Protein AF-0000000085113950 (afdb_homodimer)

Sequence (580 aa):
MIDANTVLLGLLASPCRHSISPAMHNAAFDKLGINYAYLSFDVDTDTIKGAVDAIRVLKMRGANVSMPNKRAVVQYMDKLSPAAEIIQAVNTIVNDDGILTGHNTDGIGFVQSLIDEGIEVKGKKLVLAGAGGAGTAIATQAALDGFYEIAFFNRKNARFENAEKLAEKINQETDCKVTMHDLNDKEDFRKSLETADVYCDATSVGMVPLEEMSLIEDPAWFHEDMAVCDIVYAPRTTKLMKVAKKANVRHVINGLGMVLNQGAAAFELWCNQKMPIEYVKKQVFDEVKMMIDANTVLLGLLASPCRHSISPAMHNAAFDKLGINYAYLSFDVDTDTIKGAVDAIRVLKMRGANVSMPNKRAVVQYMDKLSPAAEIIQAVNTIVNDDGILTGHNTDGIGFVQSLIDEGIEVKGKKLVLAGAGGAGTAIATQAALDGFYEIAFFNRKNARFENAEKLAEKINQETDCKVTMHDLNDKEDFRKSLETADVYCDATSVGMVPLEEMSLIEDPAWFHEDMAVCDIVYAPRTTKLMKVAKKANVRHVINGLGMVLNQGAAAFELWCNQKMPIEYVKKQVFDEVKM

Solvent-accessible surface area (backbone atoms only — not comparable to full-atom values): 28622 Å² total; per-residue (Å²): 132,64,32,24,73,33,40,43,33,33,35,38,11,46,83,31,63,81,47,61,59,18,46,43,51,39,50,36,23,62,75,71,70,45,60,54,44,37,36,36,25,68,28,41,71,88,42,41,66,54,48,54,51,26,37,48,50,54,59,23,48,31,30,38,33,34,58,70,26,22,49,67,50,48,83,75,40,75,42,61,39,72,56,13,58,71,65,51,30,25,35,29,39,38,40,60,92,67,47,33,35,25,28,44,34,60,12,52,2,43,56,48,37,38,44,76,72,71,44,81,50,63,71,28,31,37,35,36,34,26,54,46,72,64,23,47,33,36,55,48,35,41,30,74,61,34,19,41,31,34,48,35,25,29,57,94,48,80,49,35,59,56,42,45,52,42,31,51,49,46,41,73,74,38,85,18,46,48,47,78,43,54,53,80,41,54,67,62,52,43,58,53,40,69,73,29,44,31,38,35,42,38,46,70,67,18,19,84,92,35,38,89,34,48,98,55,75,58,35,82,51,51,53,40,87,22,33,43,35,32,58,47,41,60,49,71,72,32,41,42,52,52,28,40,50,75,35,52,30,71,40,71,42,47,14,54,46,23,58,52,35,16,50,32,48,48,42,24,72,70,65,75,46,82,54,57,56,71,61,33,45,48,67,61,65,58,52,69,74,114,131,64,32,24,74,34,39,43,33,32,35,38,11,47,83,32,63,80,47,61,59,19,46,43,51,37,49,37,24,62,74,70,70,45,61,53,44,37,36,37,25,68,28,39,70,89,41,40,66,54,48,55,50,28,37,48,51,55,59,23,47,32,29,38,34,34,56,69,25,22,50,68,52,47,83,75,40,74,41,60,38,74,56,13,59,70,66,50,32,26,34,30,38,39,39,61,90,69,48,32,35,25,27,44,34,59,12,52,1,43,54,48,38,39,45,75,72,70,44,83,51,63,70,28,32,37,34,36,35,28,54,47,73,64,22,48,33,34,55,47,34,40,32,74,62,33,19,40,32,34,46,34,24,28,56,92,48,81,50,35,59,55,43,45,54,44,30,51,48,45,41,73,74,37,88,18,47,47,46,79,43,55,53,79,41,54,65,63,51,44,58,54,39,69,70,28,44,30,39,36,42,38,46,68,67,17,20,82,92,35,37,89,34,47,98,56,78,58,32,81,52,53,54,40,85,21,34,45,35,32,57,46,40,60,51,71,72,32,40,44,52,53,27,40,50,74,34,52,30,71,40,70,42,49,15,54,47,24,58,52,35,18,51,32,49,48,43,24,72,70,65,76,46,81,52,57,56,71,60,34,44,49,66,61,64,59,52,68,74,111

Radius of gyration: 31.38 Å; Cα contacts (8 Å, |Δi|>4): 1309; chains: 2; bounding box: 43×92×68 Å

Structure (mmCIF, N/CA/C/O backbone):
data_AF-0000000085113950-model_v1
#
loop_
_entity.id
_entity.type
_entity.pdbx_description
1 polymer 'Shikimate dehydrogenase (NADP(+))'
#
loop_
_atom_site.group_PDB
_atom_site.id
_atom_site.type_symbol
_atom_site.label_atom_id
_atom_site.label_alt_id
_atom_site.label_comp_id
_atom_site.label_asym_id
_atom_site.label_entity_id
_atom_site.label_seq_id
_atom_site.pdbx_PDB_ins_code
_atom_site.Cartn_x
_atom_site.Cartn_y
_atom_site.Cartn_z
_atom_site.occupancy
_atom_site.B_iso_or_equiv
_atom_site.auth_seq_id
_atom_site.auth_comp_id
_atom_site.auth_asym_id
_atom_site.auth_atom_id
_atom_site.pdbx_PDB_model_num
ATOM 1 N N . MET A 1 1 ? -0.995 5.223 -13.734 1 79.12 1 MET A N 1
ATOM 2 C CA . MET A 1 1 ? -1.06 3.771 -13.875 1 79.12 1 MET A CA 1
ATOM 3 C C . MET A 1 1 ? -0.116 3.088 -12.891 1 79.12 1 MET A C 1
ATOM 5 O O . MET A 1 1 ? 0.977 3.588 -12.617 1 79.12 1 MET A O 1
ATOM 9 N N . ILE A 1 2 ? -0.53 2.096 -12.148 1 92.31 2 ILE A N 1
ATOM 10 C CA . ILE A 1 2 ? 0.239 1.34 -11.164 1 92.31 2 ILE A CA 1
ATOM 11 C C . ILE A 1 2 ? 0.979 0.197 -11.852 1 92.31 2 ILE A C 1
ATOM 13 O O . ILE A 1 2 ? 0.399 -0.522 -12.672 1 92.31 2 ILE A O 1
ATOM 17 N N . ASP A 1 3 ? 2.293 0.117 -11.68 1 93.56 3 ASP A N 1
ATOM 18 C CA . ASP A 1 3 ? 3.109 -0.985 -12.18 1 93.56 3 ASP A CA 1
ATOM 19 C C . ASP A 1 3 ? 4.051 -1.505 -11.094 1 93.56 3 ASP A C 1
ATOM 21 O O . ASP A 1 3 ? 3.877 -1.192 -9.914 1 93.56 3 ASP A O 1
ATOM 25 N N . ALA A 1 4 ? 5.016 -2.291 -11.461 1 94.75 4 ALA A N 1
ATOM 26 C CA . ALA A 1 4 ? 5.863 -2.992 -10.5 1 94.75 4 ALA A CA 1
ATOM 27 C C . ALA A 1 4 ? 6.82 -2.027 -9.812 1 94.75 4 ALA A C 1
ATOM 29 O O . ALA A 1 4 ? 7.438 -2.375 -8.797 1 94.75 4 ALA A O 1
ATOM 30 N N . ASN A 1 5 ? 6.918 -0.811 -10.352 1 96.75 5 ASN A N 1
ATOM 31 C CA . ASN A 1 5 ? 7.867 0.155 -9.812 1 96.75 5 ASN A CA 1
ATOM 32 C C . ASN A 1 5 ? 7.168 1.218 -8.969 1 96.75 5 ASN A C 1
ATOM 34 O O . ASN A 1 5 ? 7.82 2.107 -8.414 1 96.75 5 ASN A O 1
ATOM 38 N N . THR A 1 6 ? 5.859 1.141 -8.898 1 97.81 6 THR A N 1
ATOM 39 C CA . THR A 1 6 ? 5.094 2.135 -8.156 1 97.81 6 THR A CA 1
ATOM 40 C C . THR A 1 6 ? 5.457 2.104 -6.672 1 97.81 6 THR A C 1
ATOM 42 O O . THR A 1 6 ? 5.551 1.029 -6.07 1 97.81 6 THR A O 1
ATOM 45 N N . VAL A 1 7 ? 5.668 3.262 -6.086 1 98.25 7 VAL A N 1
ATOM 46 C CA . VAL A 1 7 ? 6.07 3.395 -4.691 1 98.25 7 VAL A CA 1
ATOM 47 C C . VAL A 1 7 ? 4.863 3.799 -3.844 1 98.25 7 VAL A C 1
ATOM 49 O O . VAL A 1 7 ? 4.066 4.645 -4.25 1 98.25 7 VAL A O 1
ATOM 52 N N . LEU A 1 8 ? 4.723 3.219 -2.637 1 98.75 8 LEU A N 1
ATOM 53 C CA . LEU A 1 8 ? 3.545 3.412 -1.797 1 98.75 8 LEU A CA 1
ATOM 54 C C . LEU A 1 8 ? 3.785 4.516 -0.773 1 98.75 8 LEU A C 1
ATOM 56 O O . LEU A 1 8 ? 4.855 4.582 -0.162 1 98.75 8 LEU A O 1
ATOM 60 N N . LEU A 1 9 ? 2.832 5.387 -0.636 1 98.81 9 LEU A N 1
ATOM 61 C CA . LEU A 1 9 ? 2.639 6.285 0.497 1 98.81 9 LEU A CA 1
ATOM 62 C C . LEU A 1 9 ? 1.305 6.016 1.185 1 98.81 9 LEU A C 1
ATOM 64 O O . LEU A 1 9 ? 0.438 5.344 0.623 1 98.81 9 LEU A O 1
ATOM 68 N N . GLY A 1 10 ? 1.195 6.527 2.404 1 98.44 10 GLY A N 1
ATOM 69 C CA . GLY A 1 10 ? -0.087 6.254 3.035 1 98.44 10 GLY A CA 1
ATOM 70 C C . GLY A 1 10 ? -0.447 7.258 4.113 1 98.44 10 GLY A C 1
ATOM 71 O O . GLY A 1 10 ? 0.35 8.141 4.441 1 98.44 10 GLY A O 1
ATOM 72 N N . LEU A 1 11 ? -1.653 7.23 4.543 1 98.81 11 LEU A N 1
ATOM 73 C CA . LEU A 1 11 ? -2.182 7.871 5.738 1 98.81 11 LEU A CA 1
ATOM 74 C C . LEU A 1 11 ? -2.424 6.852 6.844 1 98.81 11 LEU A C 1
ATOM 76 O O . LEU A 1 11 ? -3.045 5.812 6.609 1 98.81 11 LEU A O 1
ATOM 80 N N . LEU A 1 12 ? -1.883 7.066 7.984 1 98.81 12 LEU A N 1
ATOM 81 C CA . LEU A 1 12 ? -2.129 6.262 9.18 1 98.81 12 LEU A CA 1
ATOM 82 C C . LEU A 1 12 ? -3.039 7.004 10.156 1 98.81 12 LEU A C 1
ATOM 84 O O . LEU A 1 12 ? -2.615 7.969 10.789 1 98.81 12 LEU A O 1
ATOM 88 N N . ALA A 1 13 ? -4.281 6.59 10.219 1 98.56 13 ALA A N 1
ATOM 89 C CA . ALA A 1 13 ? -5.277 7.273 11.039 1 98.56 13 ALA A CA 1
ATOM 90 C C . ALA A 1 13 ? -6.453 6.355 11.359 1 98.56 13 ALA A C 1
ATOM 92 O O . ALA A 1 13 ? -6.602 5.293 10.75 1 98.56 13 ALA A O 1
ATOM 93 N N . SER A 1 14 ? -7.242 6.691 12.312 1 97.81 14 SER A N 1
ATOM 94 C CA . SER A 1 14 ? -8.484 5.988 12.633 1 97.81 14 SER A CA 1
ATOM 95 C C . SER A 1 14 ? -9.531 6.945 13.188 1 97.81 14 SER A C 1
ATOM 97 O O . SER A 1 14 ? -9.328 7.574 14.227 1 97.81 14 SER A O 1
ATOM 99 N N . PRO A 1 15 ? -10.688 7.141 12.547 1 95.88 15 PRO A N 1
ATOM 100 C CA . PRO A 1 15 ? -11.039 6.602 11.227 1 95.88 15 PRO A CA 1
ATOM 101 C C . PRO A 1 15 ? -10.312 7.316 10.094 1 95.88 15 PRO A C 1
ATOM 103 O O . PRO A 1 15 ? -9.727 8.383 10.305 1 95.88 15 PRO A O 1
ATOM 106 N N . CYS A 1 16 ? -10.258 6.672 8.93 1 94.81 16 CYS A N 1
ATOM 107 C CA . CYS A 1 16 ? -9.453 7.277 7.871 1 94.81 16 CYS A CA 1
ATOM 108 C C . CYS A 1 16 ? -10.234 7.34 6.562 1 94.81 16 CYS A C 1
ATOM 110 O O . CYS A 1 16 ? -9.734 7.871 5.566 1 94.81 16 CYS A O 1
ATOM 112 N N . ARG A 1 17 ? -11.422 6.879 6.488 1 89.94 17 ARG A N 1
ATOM 113 C CA . ARG A 1 17 ? -12.133 6.664 5.234 1 89.94 17 ARG A CA 1
ATOM 114 C C . ARG A 1 17 ? -12.711 7.969 4.699 1 89.94 17 ARG A C 1
ATOM 116 O O . ARG A 1 17 ? -13.18 8.031 3.561 1 89.94 17 ARG A O 1
ATOM 123 N N . HIS A 1 18 ? -12.641 9.008 5.375 1 89.75 18 HIS A N 1
ATOM 124 C CA . HIS A 1 18 ? -13.188 10.289 4.949 1 89.75 18 HIS A CA 1
ATOM 125 C C . HIS A 1 18 ? -12.078 11.266 4.57 1 89.75 18 HIS A C 1
ATOM 127 O O . HIS A 1 18 ? -12.344 12.43 4.246 1 89.75 18 HIS A O 1
ATOM 133 N N . SER A 1 19 ? -10.93 10.758 4.594 1 92.88 19 SER A N 1
ATOM 134 C CA . SER A 1 19 ? -9.797 11.648 4.352 1 92.88 19 SER A CA 1
ATOM 135 C C . SER A 1 19 ? -9.75 12.102 2.896 1 92.88 19 SER A C 1
ATOM 137 O O . SER A 1 19 ? -10 11.305 1.987 1 92.88 19 SER A O 1
ATOM 139 N N . ILE A 1 20 ? -9.32 13.289 2.654 1 92.38 20 ILE A N 1
ATOM 140 C CA . ILE A 1 20 ? -9.172 13.852 1.315 1 92.38 20 ILE A CA 1
ATOM 141 C C . ILE A 1 20 ? -7.746 13.641 0.817 1 92.38 20 ILE A C 1
ATOM 143 O O . ILE A 1 20 ? -7.465 13.805 -0.372 1 92.38 20 ILE A O 1
ATOM 147 N N . SER A 1 21 ? -6.863 13.172 1.671 1 95.88 21 SER A N 1
ATOM 148 C CA . SER A 1 21 ? -5.438 13.094 1.382 1 95.88 21 SER A CA 1
ATOM 149 C C . SER A 1 21 ? -5.164 12.188 0.184 1 95.88 21 SER A C 1
ATOM 151 O O . SER A 1 21 ? -4.391 12.547 -0.708 1 95.88 21 SER A O 1
ATOM 153 N N . PRO A 1 22 ? -5.828 11.008 0.14 1 96.81 22 PRO A N 1
ATOM 154 C CA . PRO A 1 22 ? -5.555 10.156 -1.018 1 96.81 22 PRO A CA 1
ATOM 155 C C . PRO A 1 22 ? -5.895 10.828 -2.344 1 96.81 22 PRO A C 1
ATOM 157 O O . PRO A 1 22 ? -5.109 10.773 -3.291 1 96.81 22 PRO A O 1
ATOM 160 N N . ALA A 1 23 ? -7.02 11.5 -2.381 1 94 23 ALA A N 1
ATOM 161 C CA . ALA A 1 23 ? -7.406 12.195 -3.604 1 94 23 ALA A CA 1
ATOM 162 C C . ALA A 1 23 ? -6.41 13.305 -3.939 1 94 23 ALA A C 1
ATOM 164 O O . ALA A 1 23 ? -6.016 13.461 -5.098 1 94 23 ALA A O 1
ATOM 165 N N . MET A 1 24 ? -5.996 14.016 -2.977 1 95.44 24 MET A N 1
ATOM 166 C CA . MET A 1 24 ? -5.086 15.141 -3.156 1 95.44 24 MET A CA 1
ATOM 167 C C . MET A 1 24 ? -3.738 14.672 -3.693 1 95.44 24 MET A C 1
ATOM 169 O O . MET A 1 24 ? -3.27 15.164 -4.723 1 95.44 24 MET A O 1
ATOM 173 N N . HIS A 1 25 ? -3.1 13.734 -3.08 1 98 25 HIS A N 1
ATOM 174 C CA . HIS A 1 25 ? -1.751 13.312 -3.439 1 98 25 HIS A CA 1
ATOM 175 C C . HIS A 1 25 ? -1.748 12.539 -4.75 1 98 25 HIS A C 1
ATOM 177 O O . HIS A 1 25 ? -0.864 12.727 -5.59 1 98 25 HIS A O 1
ATOM 183 N N . ASN A 1 26 ? -2.713 11.672 -4.922 1 97.38 26 ASN A N 1
ATOM 184 C CA . ASN A 1 26 ? -2.748 10.906 -6.164 1 97.38 26 ASN A CA 1
ATOM 185 C C . ASN A 1 26 ? -3.027 11.805 -7.363 1 97.38 26 ASN A C 1
ATOM 187 O O . ASN A 1 26 ? -2.502 11.57 -8.453 1 97.38 26 ASN A O 1
ATOM 191 N N . ALA A 1 27 ? -3.914 12.859 -7.207 1 96 27 ALA A N 1
ATOM 192 C CA . ALA A 1 27 ? -4.105 13.836 -8.281 1 96 27 ALA A CA 1
ATOM 193 C C . ALA A 1 27 ? -2.791 14.523 -8.633 1 96 27 ALA A C 1
ATOM 195 O O . ALA A 1 27 ? -2.49 14.734 -9.812 1 96 27 ALA A O 1
ATOM 196 N N . ALA A 1 28 ? -2.053 14.867 -7.625 1 97.62 28 ALA A N 1
ATOM 197 C CA . ALA A 1 28 ? -0.768 15.531 -7.84 1 97.62 28 ALA A CA 1
ATOM 198 C C . ALA A 1 28 ? 0.215 14.602 -8.547 1 97.62 28 ALA A C 1
ATOM 200 O O . ALA A 1 28 ? 0.922 15.023 -9.469 1 97.62 28 ALA A O 1
ATOM 201 N N . PHE A 1 29 ? 0.304 13.305 -8.078 1 97.81 29 PHE A N 1
ATOM 202 C CA . PHE A 1 29 ? 1.175 12.328 -8.719 1 97.81 29 PHE A CA 1
ATOM 203 C C . PHE A 1 29 ? 0.843 12.195 -10.203 1 97.81 29 PHE A C 1
ATOM 205 O O . PHE A 1 29 ? 1.739 12.211 -11.047 1 97.81 29 PHE A O 1
ATOM 212 N N . ASP A 1 30 ? -0.433 12.078 -10.461 1 96.06 30 ASP A N 1
ATOM 213 C CA . ASP A 1 30 ? -0.891 11.922 -11.844 1 96.06 30 ASP A CA 1
ATOM 214 C C . ASP A 1 30 ? -0.489 13.117 -12.695 1 96.06 30 ASP A C 1
ATOM 216 O O . ASP A 1 30 ? 0.028 12.953 -13.805 1 96.06 30 ASP A O 1
ATOM 220 N N . LYS A 1 31 ? -0.753 14.281 -12.211 1 97.25 31 LYS A N 1
ATOM 221 C CA . LYS A 1 31 ? -0.468 15.516 -12.93 1 97.25 31 LYS A CA 1
ATOM 222 C C . LYS A 1 31 ? 1.02 15.633 -13.25 1 97.25 31 LYS A C 1
ATOM 224 O O . LYS A 1 31 ? 1.394 16.094 -14.328 1 97.25 31 LYS A O 1
ATOM 229 N N . LEU A 1 32 ? 1.847 15.219 -12.352 1 98.12 32 LEU A N 1
ATOM 230 C CA . LEU A 1 32 ? 3.281 15.445 -12.477 1 98.12 32 LEU A CA 1
ATOM 231 C C . LEU A 1 32 ? 3.98 14.227 -13.055 1 98.12 32 LEU A C 1
ATOM 233 O O . LEU A 1 32 ? 5.191 14.25 -13.297 1 98.12 32 LEU A O 1
ATOM 237 N N . GLY A 1 33 ? 3.279 13.086 -13.242 1 97.5 33 GLY A N 1
ATOM 238 C CA . GLY A 1 33 ? 3.859 11.867 -13.773 1 97.5 33 GLY A CA 1
ATOM 239 C C . GLY A 1 33 ? 4.738 11.133 -12.773 1 97.5 33 GLY A C 1
ATOM 240 O O . GLY A 1 33 ? 5.742 10.531 -13.148 1 97.5 33 GLY A O 1
ATOM 241 N N . ILE A 1 34 ? 4.461 11.297 -11.484 1 97.94 34 ILE A N 1
ATOM 242 C CA . ILE A 1 34 ? 5.203 10.609 -10.438 1 97.94 34 ILE A CA 1
ATOM 243 C C . ILE A 1 34 ? 4.59 9.234 -10.188 1 97.94 34 ILE A C 1
ATOM 245 O O . ILE A 1 34 ? 3.385 9.117 -9.961 1 97.94 34 ILE A O 1
ATOM 249 N N . ASN A 1 35 ? 5.395 8.148 -10.242 1 97.69 35 ASN A N 1
ATOM 250 C CA . ASN A 1 35 ? 4.898 6.785 -10.117 1 97.69 35 ASN A CA 1
ATOM 251 C C . ASN A 1 35 ? 4.762 6.375 -8.648 1 97.69 35 ASN A C 1
ATOM 253 O O . ASN A 1 35 ? 5.398 5.418 -8.211 1 97.69 35 ASN A O 1
ATOM 257 N N . TYR A 1 36 ? 3.943 7.121 -7.914 1 98.31 36 TYR A N 1
ATOM 258 C CA . TYR A 1 36 ? 3.592 6.852 -6.523 1 98.31 36 TYR A CA 1
ATOM 259 C C . TYR A 1 36 ? 2.098 6.59 -6.379 1 98.31 36 TYR A C 1
ATOM 261 O O . TYR A 1 36 ? 1.311 6.949 -7.258 1 98.31 36 TYR A O 1
ATOM 269 N N . ALA A 1 37 ? 1.732 5.887 -5.379 1 98.44 37 ALA A N 1
ATOM 270 C CA . ALA A 1 37 ? 0.344 5.703 -4.961 1 98.44 37 ALA A CA 1
ATOM 271 C C . ALA A 1 37 ? 0.168 6.031 -3.482 1 98.44 37 ALA A C 1
ATOM 273 O O . ALA A 1 37 ? 1.027 5.707 -2.66 1 98.44 37 ALA A O 1
ATOM 274 N N . TYR A 1 38 ? -0.905 6.719 -3.191 1 98.5 38 TYR A N 1
ATOM 275 C CA . TYR A 1 38 ? -1.23 7.117 -1.826 1 98.5 38 TYR A CA 1
ATOM 276 C C . TYR A 1 38 ? -2.539 6.484 -1.371 1 98.5 38 TYR A C 1
ATOM 278 O O . TYR A 1 38 ? -3.592 6.719 -1.971 1 98.5 38 TYR A O 1
ATOM 286 N N . LEU A 1 39 ? -2.457 5.695 -0.302 1 98.5 39 LEU A N 1
ATOM 287 C CA . LEU A 1 39 ? -3.639 5.027 0.234 1 98.5 39 LEU A CA 1
ATOM 288 C C . LEU A 1 39 ? -3.859 5.402 1.695 1 98.5 39 LEU A C 1
ATOM 290 O O . LEU A 1 39 ? -2.979 5.984 2.33 1 98.5 39 LEU A O 1
ATOM 294 N N . SER A 1 40 ? -5.055 5.078 2.225 1 98.38 40 SER A N 1
ATOM 295 C CA . SER A 1 40 ? -5.383 5.312 3.627 1 98.38 40 SER A C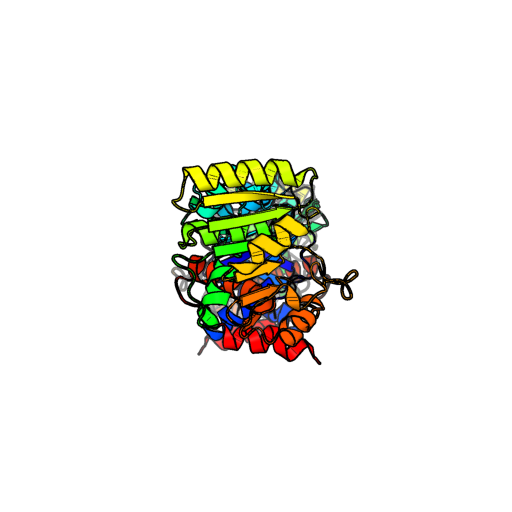A 1
ATOM 296 C C . SER A 1 40 ? -5.48 4.004 4.398 1 98.38 40 SER A C 1
ATOM 298 O O . SER A 1 40 ? -6.109 3.049 3.938 1 98.38 40 SER A O 1
ATOM 300 N N . PHE A 1 41 ? -4.867 3.959 5.559 1 98.62 41 PHE A N 1
ATOM 301 C CA . PHE A 1 41 ? -4.867 2.752 6.375 1 98.62 41 PHE A CA 1
ATOM 302 C C . PHE A 1 41 ? -5.441 3.035 7.758 1 98.62 41 PHE A C 1
ATOM 304 O O . PHE A 1 41 ? -4.973 3.932 8.461 1 98.62 41 PHE A O 1
ATOM 311 N N . ASP A 1 42 ? -6.453 2.309 8.18 1 98.31 42 ASP A N 1
ATOM 312 C CA . ASP A 1 42 ? -7.094 2.449 9.484 1 98.31 42 ASP A CA 1
ATOM 313 C C . ASP A 1 42 ? -6.219 1.858 10.586 1 98.31 42 ASP A C 1
ATOM 315 O O . ASP A 1 42 ? -6.262 0.653 10.844 1 98.31 42 ASP A O 1
ATOM 319 N N . VAL A 1 43 ? -5.445 2.693 11.195 1 98.06 43 VAL A N 1
ATOM 320 C CA . VAL A 1 43 ? -4.465 2.363 12.227 1 98.06 43 VAL A CA 1
ATOM 321 C C . VAL A 1 43 ? -4.699 3.234 13.461 1 98.06 43 VAL A C 1
ATOM 323 O O . VAL A 1 43 ? -4.879 4.449 13.344 1 98.06 43 VAL A O 1
ATOM 326 N N . ASP A 1 44 ? -4.738 2.65 14.609 1 98.25 44 ASP A N 1
ATOM 327 C CA . ASP A 1 44 ? -4.863 3.395 15.859 1 98.25 44 ASP A CA 1
ATOM 328 C C . ASP A 1 44 ? -3.588 3.291 16.688 1 98.25 44 ASP A C 1
ATOM 330 O O . ASP A 1 44 ? -2.553 2.844 16.188 1 98.25 44 ASP A O 1
ATOM 334 N N . THR A 1 45 ? -3.648 3.723 17.969 1 98.38 45 THR A N 1
ATOM 335 C CA . THR A 1 45 ? -2.445 3.811 18.781 1 98.38 45 THR A CA 1
ATOM 336 C C . THR A 1 45 ? -1.948 2.42 19.172 1 98.38 45 THR A C 1
ATOM 338 O O . THR A 1 45 ? -0.763 2.234 19.453 1 98.38 45 THR A O 1
ATOM 341 N N . ASP A 1 46 ? -2.832 1.43 19.094 1 98.12 46 ASP A N 1
ATOM 342 C CA . ASP A 1 46 ? -2.451 0.062 19.438 1 98.12 46 ASP A CA 1
ATOM 343 C C . ASP A 1 46 ? -1.687 -0.597 18.297 1 98.12 46 ASP A C 1
ATOM 345 O O . ASP A 1 46 ? -0.898 -1.518 18.516 1 98.12 46 ASP A O 1
ATOM 349 N N . THR A 1 47 ? -1.906 -0.114 17.094 1 97.94 47 THR A N 1
ATOM 350 C CA . THR A 1 47 ? -1.343 -0.798 15.93 1 97.94 47 THR A CA 1
ATOM 351 C C . THR A 1 47 ? -0.313 0.084 15.234 1 97.94 47 THR A C 1
ATOM 353 O O . THR A 1 47 ? 0.307 -0.335 14.25 1 97.94 47 THR A O 1
ATOM 356 N N . ILE A 1 48 ? -0.029 1.251 15.734 1 98.75 48 ILE A N 1
ATOM 357 C CA . ILE A 1 48 ? 0.804 2.242 15.062 1 98.75 48 ILE A CA 1
ATOM 358 C C . ILE A 1 48 ? 2.238 1.729 14.961 1 98.75 48 ILE A C 1
ATOM 360 O O . ILE A 1 48 ? 2.932 1.99 13.977 1 98.75 48 ILE A O 1
ATOM 364 N N . LYS A 1 49 ? 2.732 1.016 15.953 1 98.75 49 LYS A N 1
ATOM 365 C CA . LYS A 1 49 ? 4.082 0.463 15.875 1 98.75 49 LYS A CA 1
ATOM 366 C C . LYS A 1 49 ? 4.234 -0.447 14.656 1 98.75 49 LYS A C 1
ATOM 368 O O . LYS A 1 49 ? 5.215 -0.342 13.914 1 98.75 49 LYS A O 1
ATOM 373 N N . GLY A 1 50 ? 3.252 -1.378 14.508 1 98.69 50 GLY A N 1
ATOM 374 C CA . GLY A 1 50 ? 3.273 -2.271 13.359 1 98.69 50 GLY A CA 1
ATOM 375 C C . GLY A 1 50 ? 3.238 -1.539 12.031 1 98.69 50 GLY A C 1
ATOM 376 O O . GLY A 1 50 ? 3.91 -1.938 11.078 1 98.69 50 GLY A O 1
ATOM 377 N N . ALA A 1 51 ? 2.439 -0.465 11.969 1 98.88 51 ALA A N 1
ATOM 378 C CA . ALA A 1 51 ? 2.34 0.326 10.742 1 98.88 51 ALA A CA 1
ATOM 379 C C . ALA A 1 51 ? 3.666 1.011 10.422 1 98.88 51 ALA A C 1
ATOM 381 O O . ALA A 1 51 ? 4.055 1.113 9.258 1 98.88 51 ALA A O 1
ATOM 382 N N . VAL A 1 52 ? 4.352 1.478 11.461 1 98.88 52 VAL A N 1
ATOM 383 C CA . VAL A 1 52 ? 5.66 2.094 11.273 1 98.88 52 VAL A CA 1
ATOM 384 C C . VAL A 1 52 ? 6.656 1.053 10.766 1 98.88 52 VAL A C 1
ATOM 386 O O . VAL A 1 52 ? 7.438 1.326 9.852 1 98.88 52 VAL A O 1
ATOM 389 N N . ASP A 1 53 ? 6.621 -0.126 11.312 1 98.75 53 ASP A N 1
ATOM 390 C CA . ASP A 1 53 ? 7.469 -1.212 10.828 1 98.75 53 ASP A CA 1
ATOM 391 C C . ASP A 1 53 ? 7.176 -1.532 9.367 1 98.75 53 ASP A C 1
ATOM 393 O O . ASP A 1 53 ? 8.086 -1.85 8.602 1 98.75 53 ASP A O 1
ATOM 397 N N . ALA A 1 54 ? 5.918 -1.466 9 1 98.81 54 ALA A N 1
ATOM 398 C CA . ALA A 1 54 ? 5.508 -1.735 7.621 1 98.81 54 ALA A CA 1
ATOM 399 C C . ALA A 1 54 ? 6.133 -0.734 6.656 1 98.81 54 ALA A C 1
ATOM 401 O O . ALA A 1 54 ? 6.484 -1.086 5.527 1 98.81 54 ALA A O 1
ATOM 402 N N . ILE A 1 55 ? 6.254 0.553 7.07 1 98.94 55 ILE A N 1
ATOM 403 C CA . ILE A 1 55 ? 6.891 1.566 6.234 1 98.94 55 ILE A CA 1
ATOM 404 C C . ILE A 1 55 ? 8.297 1.115 5.859 1 98.94 55 ILE A C 1
ATOM 406 O O . ILE A 1 55 ? 8.695 1.215 4.695 1 98.94 55 ILE A O 1
ATOM 410 N N . ARG A 1 56 ? 9.016 0.569 6.824 1 98.62 56 ARG A N 1
ATOM 411 C CA . ARG A 1 56 ? 10.383 0.117 6.59 1 98.62 56 ARG A CA 1
ATOM 412 C C . ARG A 1 56 ? 10.398 -1.133 5.715 1 98.62 56 ARG A C 1
ATOM 414 O O . ARG A 1 56 ? 11.125 -1.187 4.719 1 98.62 56 ARG A O 1
ATOM 421 N N . VAL A 1 57 ? 9.625 -2.107 6.035 1 98.44 57 VAL A N 1
ATOM 422 C CA . VAL A 1 57 ? 9.719 -3.43 5.422 1 98.44 57 VAL A CA 1
ATOM 423 C C . VAL A 1 57 ? 9.219 -3.367 3.982 1 98.44 57 VAL A C 1
ATOM 425 O O . VAL A 1 57 ? 9.773 -4.027 3.098 1 98.44 57 VAL A O 1
ATOM 428 N N . LEU A 1 58 ? 8.18 -2.57 3.723 1 98.56 58 LEU A N 1
ATOM 429 C CA . LEU A 1 58 ? 7.613 -2.465 2.385 1 98.56 58 LEU A CA 1
ATOM 430 C C . LEU A 1 58 ? 8.297 -1.361 1.587 1 98.56 58 LEU A C 1
ATOM 432 O O . LEU A 1 58 ? 7.91 -1.078 0.451 1 98.56 58 LEU A O 1
ATOM 436 N N . LYS A 1 59 ? 9.242 -0.693 2.215 1 98.38 59 LYS A N 1
ATOM 437 C CA . LYS A 1 59 ? 10.016 0.372 1.583 1 98.38 59 LYS A CA 1
ATOM 438 C C . LYS A 1 59 ? 9.102 1.468 1.042 1 98.38 59 LYS A C 1
ATOM 440 O O . LYS A 1 59 ? 9.289 1.938 -0.083 1 98.38 59 LYS A O 1
ATOM 445 N N . MET A 1 60 ? 8.047 1.758 1.85 1 98.81 60 MET A N 1
ATOM 446 C CA . MET A 1 60 ? 7.215 2.918 1.532 1 98.81 60 MET A CA 1
ATOM 447 C C . MET A 1 60 ? 8.047 4.195 1.513 1 98.81 60 MET A C 1
ATOM 449 O O . MET A 1 60 ? 9.062 4.289 2.211 1 98.81 60 MET A O 1
ATOM 453 N N . ARG A 1 61 ? 7.625 5.133 0.722 1 98.81 61 ARG A N 1
ATOM 454 C CA . ARG A 1 61 ? 8.32 6.414 0.683 1 98.81 61 ARG A CA 1
ATOM 455 C C . ARG A 1 61 ? 8.086 7.207 1.963 1 98.81 61 ARG A C 1
ATOM 457 O O . ARG A 1 61 ? 8.938 7.996 2.377 1 98.81 61 ARG A O 1
ATOM 464 N N . GLY A 1 62 ? 6.926 6.988 2.545 1 98.88 62 GLY A N 1
ATOM 465 C CA . GLY A 1 62 ? 6.52 7.684 3.756 1 98.88 62 GLY A CA 1
ATOM 466 C C . GLY A 1 62 ? 5.035 7.57 4.043 1 98.88 62 GLY A C 1
ATOM 467 O O . GLY A 1 62 ? 4.352 6.723 3.465 1 98.88 62 GLY A O 1
ATOM 468 N N . ALA A 1 63 ? 4.582 8.453 5 1 98.94 63 ALA A N 1
ATOM 469 C CA . ALA A 1 63 ? 3.17 8.453 5.363 1 98.94 63 ALA A CA 1
ATOM 470 C C . ALA A 1 63 ? 2.795 9.727 6.113 1 98.94 63 ALA A C 1
ATOM 472 O O . ALA A 1 63 ? 3.641 10.336 6.773 1 98.94 63 ALA A O 1
ATOM 473 N N . ASN A 1 64 ? 1.597 10.109 5.906 1 98.81 64 ASN A N 1
ATOM 474 C CA . ASN A 1 64 ? 0.993 11.023 6.875 1 98.81 64 ASN A CA 1
ATOM 475 C C . ASN A 1 64 ? 0.456 10.273 8.094 1 98.81 64 ASN A C 1
ATOM 477 O O . ASN A 1 64 ? 0.139 9.086 8 1 98.81 64 ASN A O 1
ATOM 481 N N . VAL A 1 65 ? 0.401 10.969 9.164 1 98.75 65 VAL A N 1
ATOM 482 C CA . VAL A 1 65 ? -0.14 10.461 10.422 1 98.75 65 VAL A CA 1
ATOM 483 C C . VAL A 1 65 ? -1.196 11.422 10.953 1 98.75 65 VAL A C 1
ATOM 485 O O . VAL A 1 65 ? -0.968 12.633 11.016 1 98.75 65 VAL A O 1
ATOM 488 N N . SER A 1 66 ? -2.309 10.969 11.281 1 97.38 66 SER A N 1
ATOM 489 C CA . SER A 1 66 ? -3.385 11.781 11.836 1 97.38 66 SER A CA 1
ATOM 490 C C . SER A 1 66 ? -3.932 11.172 13.125 1 97.38 66 SER A C 1
ATOM 492 O O . SER A 1 66 ? -3.295 10.297 13.719 1 97.38 66 SER A O 1
ATOM 494 N N . MET A 1 67 ? -4.945 11.797 13.578 1 95.12 67 MET A N 1
ATOM 495 C CA . MET A 1 67 ? -5.559 11.32 14.82 1 95.12 67 MET A CA 1
ATOM 496 C C . MET A 1 67 ? -5.898 9.836 14.719 1 95.12 67 MET A C 1
ATOM 498 O O . MET A 1 67 ? -6.359 9.367 13.68 1 95.12 67 MET A O 1
ATOM 502 N N . PRO A 1 68 ? -5.57 9.141 15.852 1 97.38 68 PRO A N 1
ATOM 503 C CA . PRO A 1 68 ? -5.043 9.555 17.156 1 97.38 68 PRO A CA 1
ATOM 504 C C . PRO A 1 68 ? -3.539 9.328 17.281 1 97.38 68 PRO A C 1
ATOM 506 O O . PRO A 1 68 ? -3.004 9.32 18.391 1 97.38 68 PRO A O 1
ATOM 509 N N . ASN A 1 69 ? -2.811 9.203 16.25 1 98.44 69 ASN A N 1
ATOM 510 C CA . ASN A 1 69 ? -1.501 8.562 16.25 1 98.44 69 ASN A CA 1
ATOM 511 C C . ASN A 1 69 ? -0.373 9.586 16.328 1 98.44 69 ASN A C 1
ATOM 513 O O . ASN A 1 69 ? 0.785 9.227 16.547 1 98.44 69 ASN A O 1
ATOM 517 N N . LYS A 1 70 ? -0.614 10.867 16.234 1 98.25 70 LYS A N 1
ATOM 518 C CA . LYS A 1 70 ? 0.424 11.867 16 1 98.25 70 LYS A CA 1
ATOM 519 C C . LYS A 1 70 ? 1.438 11.891 17.141 1 98.25 70 LYS A C 1
ATOM 521 O O . LYS A 1 70 ? 2.625 12.141 16.922 1 98.25 70 LYS A O 1
ATOM 526 N N . ARG A 1 71 ? 1.026 11.703 18.312 1 97.25 71 ARG A N 1
ATOM 527 C CA . ARG A 1 71 ? 1.934 11.688 19.469 1 97.25 71 ARG A CA 1
ATOM 528 C C . ARG A 1 71 ? 2.562 10.312 19.641 1 97.25 71 ARG A C 1
ATOM 530 O O . ARG A 1 71 ? 3.766 10.203 19.891 1 97.25 71 ARG A O 1
ATOM 537 N N . ALA A 1 72 ? 1.744 9.273 19.469 1 98.25 72 ALA A N 1
ATOM 538 C CA . ALA A 1 72 ? 2.178 7.898 19.719 1 98.25 72 ALA A CA 1
ATOM 539 C C . ALA A 1 72 ? 3.303 7.5 18.766 1 98.25 72 ALA A C 1
ATOM 541 O O . ALA A 1 72 ? 4.188 6.719 19.125 1 98.25 72 ALA A O 1
ATOM 542 N N . VAL A 1 73 ? 3.369 8.031 17.625 1 98.81 73 VAL A N 1
ATOM 543 C CA . VAL A 1 73 ? 4.285 7.59 16.578 1 98.81 73 VAL A CA 1
ATOM 544 C C . VAL A 1 73 ? 5.68 8.156 16.828 1 98.81 73 VAL A C 1
ATOM 546 O O . VAL A 1 73 ? 6.672 7.641 16.312 1 98.81 73 VAL A O 1
ATOM 549 N N . VAL A 1 74 ? 5.777 9.148 17.641 1 98.81 74 VAL A N 1
ATOM 550 C CA . VAL A 1 74 ? 7.008 9.906 17.859 1 98.81 74 VAL A CA 1
ATOM 551 C C . VAL A 1 74 ? 8.117 8.961 18.312 1 98.81 74 VAL A C 1
ATOM 553 O O . VAL A 1 74 ? 9.242 9.031 17.812 1 98.81 74 VAL A O 1
ATOM 556 N N . GLN A 1 75 ? 7.793 8.047 19.188 1 98.69 75 GLN A N 1
ATOM 557 C CA . GLN A 1 75 ? 8.781 7.18 19.812 1 98.69 75 GLN A CA 1
ATOM 558 C C . GLN A 1 75 ? 9.383 6.211 18.781 1 98.69 75 GLN A C 1
ATOM 560 O O . GLN A 1 75 ? 10.414 5.586 19.047 1 98.69 75 GLN A O 1
ATOM 565 N N . TYR A 1 76 ? 8.812 6.098 17.625 1 98.81 76 TYR A N 1
ATOM 566 C CA . TYR A 1 76 ? 9.273 5.113 16.656 1 98.81 76 TYR A CA 1
ATOM 567 C C . TYR A 1 76 ? 10.055 5.781 15.539 1 98.81 76 TYR A C 1
ATOM 569 O O . TYR A 1 76 ? 10.453 5.125 14.57 1 98.81 76 TYR A O 1
ATOM 577 N N . MET A 1 77 ? 10.242 7.094 15.617 1 98.88 77 MET A N 1
ATOM 578 C CA . MET A 1 77 ? 11.039 7.824 14.633 1 98.88 77 MET A CA 1
ATOM 579 C C . MET A 1 77 ? 12.523 7.734 14.961 1 98.88 77 MET A C 1
ATOM 581 O O . MET A 1 77 ? 12.906 7.684 16.125 1 98.88 77 MET A O 1
ATOM 585 N N . ASP A 1 78 ? 13.336 7.703 13.906 1 98.88 78 ASP A N 1
ATOM 586 C CA . ASP A 1 78 ? 14.781 7.77 14.078 1 98.88 78 ASP A CA 1
ATOM 587 C C . ASP A 1 78 ? 15.25 9.211 14.266 1 98.88 78 ASP A C 1
ATOM 589 O O . ASP A 1 78 ? 16.234 9.469 14.961 1 98.88 78 ASP A O 1
ATOM 593 N N . LYS A 1 79 ? 14.633 10.164 13.586 1 98.88 79 LYS A N 1
ATOM 594 C CA . LYS A 1 79 ? 14.906 11.594 13.641 1 98.88 79 LYS A CA 1
ATOM 595 C C . LYS A 1 79 ? 13.609 12.398 13.688 1 98.88 79 LYS A C 1
ATOM 597 O O . LYS A 1 79 ? 12.555 11.922 13.258 1 98.88 79 LYS A O 1
ATOM 602 N N . LEU A 1 80 ? 13.711 13.586 14.211 1 98.81 80 LEU A N 1
ATOM 603 C CA . LEU A 1 80 ? 12.602 14.523 14.234 1 98.81 80 LEU A CA 1
ATOM 604 C C . LEU A 1 80 ? 13.023 15.883 13.68 1 98.81 80 LEU A C 1
ATOM 606 O O . LEU A 1 80 ? 14.141 16.344 13.938 1 98.81 80 LEU A O 1
ATOM 610 N N . SER A 1 81 ? 12.188 16.484 12.898 1 98.69 81 SER A N 1
ATOM 611 C CA . SER A 1 81 ? 12.391 17.906 12.578 1 98.69 81 SER A CA 1
ATOM 612 C C . SER A 1 81 ? 12.266 18.781 13.82 1 98.69 81 SER A C 1
ATOM 614 O O . SER A 1 81 ? 11.719 18.344 14.836 1 98.69 81 SER A O 1
ATOM 616 N N . PRO A 1 82 ? 12.75 19.969 13.719 1 98.06 82 PRO A N 1
ATOM 617 C CA . PRO A 1 82 ? 12.68 20.859 14.891 1 98.06 82 PRO A CA 1
ATOM 618 C C . PRO A 1 82 ? 11.25 21.047 15.398 1 98.06 82 PRO A C 1
ATOM 620 O O . PRO A 1 82 ? 11 20.938 16.594 1 98.06 82 PRO A O 1
ATOM 623 N N . ALA A 1 83 ? 10.305 21.25 14.539 1 98.38 83 ALA A N 1
ATOM 624 C CA . ALA A 1 83 ? 8.922 21.438 14.953 1 98.38 83 ALA A CA 1
ATOM 625 C C . ALA A 1 83 ? 8.367 20.188 15.633 1 98.38 83 ALA A C 1
ATOM 627 O O . ALA A 1 83 ? 7.734 20.281 16.688 1 98.38 83 ALA A O 1
ATOM 628 N N . ALA A 1 84 ? 8.617 19.062 15.008 1 98.5 84 ALA A N 1
ATOM 629 C CA . ALA A 1 84 ? 8.133 17.797 15.57 1 98.5 84 ALA A CA 1
ATOM 630 C C . ALA A 1 84 ? 8.75 17.531 16.938 1 98.5 84 ALA A C 1
ATOM 632 O O . ALA A 1 84 ? 8.086 17 17.828 1 98.5 84 ALA A O 1
ATOM 633 N N . GLU A 1 85 ? 9.984 17.906 17.078 1 98.12 85 GLU A N 1
ATOM 634 C CA . GLU A 1 85 ? 10.68 17.719 18.344 1 98.12 85 GLU A CA 1
ATOM 635 C C . GLU A 1 85 ? 10.062 18.578 19.453 1 98.12 85 GLU A C 1
ATOM 637 O O . GLU A 1 85 ? 9.867 18.109 20.578 1 98.12 85 GLU A O 1
ATOM 642 N N . ILE A 1 86 ? 9.766 19.781 19.125 1 97.56 86 ILE A N 1
ATOM 643 C CA . ILE A 1 86 ? 9.227 20.719 20.094 1 97.56 86 ILE A CA 1
ATOM 644 C C . ILE A 1 86 ? 7.812 20.297 20.484 1 97.56 86 ILE A C 1
ATOM 646 O O . ILE A 1 86 ? 7.48 20.25 21.672 1 97.56 86 ILE A O 1
ATOM 650 N N . ILE A 1 87 ? 7.008 19.875 19.5 1 96.69 87 ILE A N 1
ATOM 651 C CA . ILE A 1 87 ? 5.594 19.609 19.734 1 96.69 87 ILE A CA 1
ATOM 652 C C . ILE A 1 87 ? 5.414 18.188 20.25 1 96.69 87 ILE A C 1
ATOM 654 O O . ILE A 1 87 ? 4.398 17.859 20.859 1 96.69 87 ILE A O 1
ATOM 658 N N . GLN A 1 88 ? 6.328 17.375 19.906 1 97 88 GLN A N 1
ATOM 659 C CA . GLN A 1 88 ? 6.223 15.945 20.188 1 97 88 GLN A CA 1
ATOM 660 C C . GLN A 1 88 ? 4.984 15.352 19.516 1 97 88 GLN A C 1
ATOM 662 O O . GLN A 1 88 ? 4.195 14.664 20.172 1 97 88 GLN A O 1
ATOM 667 N N . ALA A 1 89 ? 4.855 15.672 18.266 1 98.06 89 ALA A N 1
ATOM 668 C CA . ALA A 1 89 ? 3.812 15.156 17.375 1 98.06 89 ALA A CA 1
ATOM 669 C C . ALA A 1 89 ? 4.293 15.109 15.938 1 98.06 89 ALA A C 1
ATOM 671 O O . ALA A 1 89 ? 4.969 16.031 15.469 1 98.06 89 ALA A O 1
ATOM 672 N N . VAL A 1 90 ? 3.979 14.055 15.273 1 98.81 90 VAL A N 1
ATOM 673 C CA . VAL A 1 90 ? 4.398 13.828 13.898 1 98.81 90 VAL A CA 1
ATOM 674 C C . VAL A 1 90 ? 3.172 13.625 13.008 1 98.81 90 VAL A C 1
ATOM 676 O O . VAL A 1 90 ? 2.301 12.805 13.328 1 98.81 90 VAL A O 1
ATOM 679 N N . ASN A 1 91 ? 3.1 14.383 11.938 1 98.69 91 ASN A N 1
ATOM 680 C CA . ASN A 1 91 ? 2.01 14.133 11 1 98.69 91 ASN A CA 1
ATOM 681 C C . ASN A 1 91 ? 2.531 13.68 9.633 1 98.69 91 ASN A C 1
ATOM 683 O O . ASN A 1 91 ? 1.748 13.398 8.727 1 98.69 91 ASN A O 1
ATOM 687 N N . THR A 1 92 ? 3.873 13.672 9.461 1 98.94 92 THR A N 1
ATOM 688 C CA . THR A 1 92 ? 4.5 13.258 8.211 1 98.94 92 THR A CA 1
ATOM 689 C C . THR A 1 92 ? 5.758 12.438 8.484 1 98.94 92 THR A C 1
ATOM 691 O O . THR A 1 92 ? 6.648 12.883 9.211 1 98.94 92 THR A O 1
ATOM 694 N N . ILE A 1 93 ? 5.801 11.297 7.977 1 99 93 ILE A N 1
ATOM 695 C CA . ILE A 1 93 ? 6.973 10.43 8.07 1 99 93 ILE A CA 1
ATOM 696 C C . ILE A 1 93 ? 7.664 10.352 6.707 1 99 93 ILE A C 1
ATOM 698 O O . ILE A 1 93 ? 7.012 10.125 5.688 1 99 93 ILE A O 1
ATOM 702 N N . VAL A 1 94 ? 8.922 10.57 6.656 1 98.94 94 VAL A N 1
ATOM 703 C CA . VAL A 1 94 ? 9.742 10.383 5.469 1 98.94 94 VAL A CA 1
ATOM 704 C C . VAL A 1 94 ? 10.68 9.195 5.672 1 98.94 94 VAL A C 1
ATOM 706 O O . VAL A 1 94 ? 11.359 9.094 6.699 1 98.94 94 VAL A O 1
ATOM 709 N N . ASN A 1 95 ? 10.672 8.312 4.727 1 98.94 95 ASN A N 1
ATOM 710 C CA . ASN A 1 95 ? 11.523 7.125 4.805 1 98.94 95 ASN A CA 1
ATOM 711 C C . ASN A 1 95 ? 12.711 7.227 3.859 1 98.94 95 ASN A C 1
ATOM 713 O O . ASN A 1 95 ? 12.555 7.172 2.639 1 98.94 95 ASN A O 1
ATOM 717 N N . ASP A 1 96 ? 13.867 7.398 4.387 1 98.5 96 ASP A N 1
ATOM 718 C CA . ASP A 1 96 ? 15.109 7.363 3.609 1 98.5 96 ASP A CA 1
ATOM 719 C C . ASP A 1 96 ? 15.875 6.07 3.859 1 98.5 96 ASP A C 1
ATOM 721 O O . ASP A 1 96 ? 16.781 6.035 4.695 1 98.5 96 ASP A O 1
ATOM 725 N N . ASP A 1 97 ? 15.562 5.062 3.129 1 96.81 97 ASP A N 1
ATOM 726 C CA . ASP A 1 97 ? 16.219 3.762 3.18 1 96.81 97 ASP A CA 1
ATOM 727 C C . ASP A 1 97 ? 16.203 3.193 4.598 1 96.81 97 ASP A C 1
ATOM 729 O O . ASP A 1 97 ? 17.25 2.814 5.129 1 96.81 97 ASP A O 1
ATOM 733 N N . GLY A 1 98 ? 15.086 3.375 5.23 1 97.75 98 GLY A N 1
ATOM 734 C CA . GLY A 1 98 ? 14.906 2.754 6.535 1 97.75 98 GLY A CA 1
ATOM 735 C C . GLY A 1 98 ? 15.062 3.727 7.688 1 97.75 98 GLY A C 1
ATOM 736 O O . GLY A 1 98 ? 14.711 3.412 8.828 1 97.75 98 GLY A O 1
ATOM 737 N N . ILE A 1 99 ? 15.617 4.875 7.434 1 98.81 99 ILE A N 1
ATOM 738 C CA . ILE A 1 99 ? 15.703 5.926 8.445 1 98.81 99 ILE A CA 1
ATOM 739 C C . ILE A 1 99 ? 14.453 6.809 8.375 1 98.81 99 ILE A C 1
ATOM 741 O O . ILE A 1 99 ? 14.266 7.543 7.398 1 98.81 99 ILE A O 1
ATOM 745 N N . LEU A 1 100 ? 13.609 6.727 9.406 1 98.94 100 LEU A N 1
ATOM 746 C CA . LEU A 1 100 ? 12.344 7.457 9.422 1 98.94 100 LEU A CA 1
ATOM 747 C C . LEU A 1 100 ? 12.5 8.797 10.133 1 98.94 100 LEU A C 1
ATOM 749 O O . LEU A 1 100 ? 12.859 8.836 11.312 1 98.94 100 LEU A O 1
ATOM 753 N N . THR A 1 101 ? 12.281 9.875 9.398 1 98.94 101 THR A N 1
ATOM 754 C CA . THR A 1 101 ? 12.242 11.219 9.977 1 98.94 101 THR A CA 1
ATOM 755 C C . THR A 1 101 ? 10.797 11.695 10.141 1 98.94 101 THR A C 1
ATOM 757 O O . THR A 1 101 ? 10.016 11.656 9.188 1 98.94 101 THR A O 1
ATOM 760 N N . GLY A 1 102 ? 10.469 12.07 11.328 1 98.94 102 GLY A N 1
ATOM 761 C CA . GLY A 1 102 ? 9.148 12.617 11.617 1 98.94 102 GLY A CA 1
ATOM 762 C C . GLY A 1 102 ? 9.094 14.125 11.508 1 98.94 102 GLY A C 1
ATOM 763 O O . GLY A 1 102 ? 9.961 14.828 12.023 1 98.94 102 GLY A O 1
ATOM 764 N N . HIS A 1 103 ? 8.102 14.609 10.805 1 98.94 103 HIS A N 1
ATOM 765 C CA . HIS A 1 103 ? 7.852 16.047 10.648 1 98.94 103 HIS A CA 1
ATOM 766 C C . HIS A 1 103 ? 6.445 16.406 11.109 1 98.94 103 HIS A C 1
ATOM 768 O O . HIS A 1 103 ? 5.59 15.531 11.266 1 98.94 103 HIS A O 1
ATOM 774 N N . ASN A 1 104 ? 6.23 17.625 11.383 1 98.69 104 ASN A N 1
ATOM 775 C CA . ASN A 1 104 ? 4.898 18.203 11.523 1 98.69 104 ASN A CA 1
ATOM 776 C C . ASN A 1 104 ? 4.676 19.359 10.547 1 98.69 104 ASN A C 1
ATOM 778 O O . ASN A 1 104 ? 5.258 20.438 10.703 1 98.69 104 ASN A O 1
ATOM 782 N N . THR A 1 105 ? 3.834 19.094 9.578 1 98.75 105 THR A N 1
ATOM 783 C CA . THR A 1 105 ? 3.678 20.062 8.5 1 98.75 105 THR A CA 1
ATOM 784 C C . THR A 1 105 ? 2.432 20.922 8.719 1 98.75 105 THR A C 1
ATOM 786 O O . THR A 1 105 ? 2.133 21.812 7.922 1 98.75 105 THR A O 1
ATOM 789 N N . ASP A 1 106 ? 1.664 20.719 9.789 1 97.81 106 ASP A N 1
ATOM 790 C CA . ASP A 1 106 ? 0.444 21.469 10.047 1 97.81 106 ASP A CA 1
ATOM 791 C C . ASP A 1 106 ? 0.745 22.969 10.188 1 97.81 106 ASP A C 1
ATOM 793 O O . ASP A 1 106 ? 0.108 23.797 9.539 1 97.81 106 ASP A O 1
ATOM 797 N N . GLY A 1 107 ? 1.718 23.25 10.977 1 98.19 107 GLY A N 1
ATOM 798 C CA . GLY A 1 107 ? 2.1 24.641 11.164 1 98.19 107 GLY A CA 1
ATOM 799 C C . GLY A 1 107 ? 2.66 25.281 9.906 1 98.19 107 GLY A C 1
ATOM 800 O O . GLY A 1 107 ? 2.422 26.453 9.648 1 98.19 107 GLY A O 1
ATOM 801 N N . ILE A 1 108 ? 3.4 24.469 9.148 1 98.56 108 ILE A N 1
ATOM 802 C CA . ILE A 1 108 ? 3.924 24.953 7.875 1 98.56 108 ILE A CA 1
ATOM 803 C C . ILE A 1 108 ? 2.77 25.375 6.973 1 98.56 108 ILE A C 1
ATOM 805 O O . ILE A 1 108 ? 2.84 26.422 6.316 1 98.56 108 ILE A O 1
ATOM 809 N N . GLY A 1 109 ? 1.754 24.562 6.992 1 98.38 109 GLY A N 1
ATOM 810 C CA . GLY A 1 109 ? 0.583 24.891 6.191 1 98.38 109 GLY A CA 1
ATOM 811 C C . GLY A 1 109 ? -0.037 26.219 6.547 1 98.38 109 GLY A C 1
ATOM 812 O O . GLY A 1 109 ? -0.414 27 5.66 1 98.38 109 GLY A O 1
ATOM 813 N N . PHE A 1 110 ? -0.11 26.531 7.809 1 98.31 110 PHE A N 1
ATOM 814 C CA . PHE A 1 110 ? -0.693 27.781 8.273 1 98.31 110 PHE A CA 1
ATOM 815 C C . PHE A 1 110 ? 0.161 28.969 7.84 1 98.31 110 PHE A C 1
ATOM 817 O O . PHE A 1 110 ? -0.344 29.922 7.23 1 98.31 110 PHE A O 1
ATOM 824 N N . VAL A 1 111 ? 1.449 28.891 8.109 1 98.56 111 VAL A N 1
ATOM 825 C CA . VAL A 1 111 ? 2.346 30 7.816 1 98.56 111 VAL A CA 1
ATOM 826 C C . VAL A 1 111 ? 2.373 30.266 6.312 1 98.56 111 VAL A C 1
ATOM 828 O O . VAL A 1 111 ? 2.287 31.422 5.871 1 98.56 111 VAL A O 1
ATOM 831 N N . GLN A 1 112 ? 2.412 29.188 5.613 1 98.12 112 GLN A N 1
ATOM 832 C CA . GLN A 1 112 ? 2.43 29.344 4.164 1 98.12 112 GLN A CA 1
ATOM 833 C C . GLN A 1 112 ? 1.127 29.969 3.662 1 98.12 112 GLN A C 1
ATOM 835 O O . GLN A 1 112 ? 1.129 30.734 2.695 1 98.12 112 GLN A O 1
ATOM 840 N N . SER A 1 113 ? 0.028 29.594 4.281 1 97.44 113 SER A N 1
ATOM 841 C CA . SER A 1 113 ? -1.251 30.172 3.883 1 97.44 113 SER A CA 1
ATOM 842 C C . SER A 1 113 ? -1.258 31.688 4.082 1 97.44 113 SER A C 1
ATOM 844 O O . SER A 1 113 ? -1.877 32.406 3.303 1 97.44 113 SER A O 1
ATOM 846 N N . LEU A 1 114 ? -0.607 32.219 5.105 1 97.94 114 LEU A N 1
ATOM 847 C CA . LEU A 1 114 ? -0.45 33.656 5.312 1 97.94 114 LEU A CA 1
ATOM 848 C C . LEU A 1 114 ? 0.397 34.281 4.207 1 97.94 114 LEU A C 1
ATOM 850 O O . LEU A 1 114 ? 0.011 35.281 3.615 1 97.94 114 LEU A O 1
ATOM 854 N N . ILE A 1 115 ? 1.452 33.594 3.939 1 97.69 115 ILE A N 1
ATOM 855 C CA . ILE A 1 115 ? 2.393 34.094 2.943 1 97.69 115 ILE A CA 1
ATOM 856 C C . ILE A 1 115 ? 1.711 34.156 1.578 1 97.69 115 ILE A C 1
ATOM 858 O O . ILE A 1 115 ? 1.896 35.125 0.829 1 97.69 115 ILE A O 1
ATOM 862 N N . ASP A 1 116 ? 0.964 33.156 1.294 1 96.12 116 ASP A N 1
ATOM 863 C CA . ASP A 1 116 ? 0.244 33.125 0.025 1 96.12 116 ASP A CA 1
ATOM 864 C C . ASP A 1 116 ? -0.682 34.312 -0.125 1 96.12 116 ASP A C 1
ATOM 866 O O . ASP A 1 116 ? -0.972 34.75 -1.243 1 96.12 116 ASP A O 1
ATOM 870 N N . GLU A 1 117 ? -1.156 34.844 1.016 1 95.25 117 GLU A N 1
ATOM 871 C CA . GLU A 1 117 ? -2.059 36 1.019 1 95.25 117 GLU A CA 1
ATOM 872 C C . GLU A 1 117 ? -1.285 37.312 1.094 1 95.25 117 GLU A C 1
ATOM 874 O O . GLU A 1 117 ? -1.879 38.375 1.248 1 95.25 117 GLU A O 1
ATOM 879 N N . GLY A 1 118 ? 0.019 37.219 1.094 1 96 118 GLY A N 1
ATOM 880 C CA . GLY A 1 118 ? 0.866 38.375 1.113 1 96 118 GLY A CA 1
ATOM 881 C C . GLY A 1 118 ? 1.141 38.906 2.514 1 96 118 GLY A C 1
ATOM 882 O O . GLY A 1 118 ? 1.541 40.062 2.689 1 96 118 GLY A O 1
ATOM 883 N N . ILE A 1 119 ? 0.886 38.125 3.51 1 96.19 119 ILE A N 1
ATOM 884 C CA . ILE A 1 119 ? 1.071 38.562 4.895 1 96.19 119 ILE A CA 1
ATOM 885 C C . ILE A 1 119 ? 2.459 38.125 5.379 1 96.19 119 ILE A C 1
ATOM 887 O O . ILE A 1 119 ? 2.814 36.969 5.328 1 96.19 119 ILE A O 1
ATOM 891 N N . GLU A 1 120 ? 3.182 39.062 5.852 1 95 120 GLU A N 1
ATOM 892 C CA . GLU A 1 120 ? 4.496 38.781 6.422 1 95 120 GLU A CA 1
ATOM 893 C C . GLU A 1 120 ? 4.375 38.188 7.824 1 95 120 GLU A C 1
ATOM 895 O O . GLU A 1 120 ? 3.516 38.594 8.609 1 95 120 GLU A O 1
ATOM 900 N N . VAL A 1 121 ? 5.348 37.312 8.195 1 96.25 121 VAL A N 1
ATOM 901 C CA . VAL A 1 121 ? 5.211 36.656 9.492 1 96.25 121 VAL A CA 1
ATOM 902 C C . VAL A 1 121 ? 6.359 37.062 10.406 1 96.25 121 VAL A C 1
ATOM 904 O O . VAL A 1 121 ? 6.199 37.125 11.625 1 96.25 121 VAL A O 1
ATOM 907 N N . LYS A 1 122 ? 7.555 37.344 9.852 1 97.44 122 LYS A N 1
ATOM 908 C CA . LYS A 1 122 ? 8.727 37.688 10.656 1 97.44 122 LYS A CA 1
ATOM 909 C C . LYS A 1 122 ? 8.484 39 11.438 1 97.44 122 LYS A C 1
ATOM 911 O O . LYS A 1 122 ? 8.047 40 10.875 1 97.44 122 LYS A O 1
ATOM 916 N N . GLY A 1 123 ? 8.75 38.906 12.711 1 97.94 123 GLY A N 1
ATOM 917 C CA . GLY A 1 123 ? 8.641 40.094 13.562 1 97.94 123 GLY A CA 1
ATOM 918 C C . GLY A 1 123 ? 7.211 40.469 13.898 1 97.94 123 GLY A C 1
ATOM 919 O O . GLY A 1 123 ? 6.945 41.562 14.383 1 97.94 123 GLY A O 1
ATOM 920 N N . LYS A 1 124 ? 6.312 39.594 13.641 1 98.25 124 LYS A N 1
ATOM 921 C CA . LYS A 1 124 ? 4.902 39.906 13.859 1 98.25 124 LYS A CA 1
ATOM 922 C C . LYS A 1 124 ? 4.398 39.25 15.148 1 98.25 124 LYS A C 1
ATOM 924 O O . LYS A 1 124 ? 5.066 38.406 15.727 1 98.25 124 LYS A O 1
ATOM 929 N N . LYS A 1 125 ? 3.262 39.75 15.57 1 98.62 125 LYS A N 1
ATOM 930 C CA . LYS A 1 125 ? 2.6 39.219 16.766 1 98.62 125 LYS A CA 1
ATOM 931 C C . LYS A 1 125 ? 1.379 38.375 16.391 1 98.62 125 LYS A C 1
ATOM 933 O O . LYS A 1 125 ? 0.515 38.844 15.633 1 98.62 125 LYS A O 1
ATOM 938 N N . LEU A 1 126 ? 1.321 37.156 16.906 1 98.81 126 LEU A N 1
ATOM 939 C CA . LEU A 1 126 ? 0.204 36.25 16.703 1 98.81 126 LEU A CA 1
ATOM 940 C C . LEU A 1 126 ? -0.607 36.094 18 1 98.81 126 LEU A C 1
ATOM 942 O O . LEU A 1 126 ? -0.045 35.844 19.062 1 98.81 126 LEU A O 1
ATOM 946 N N . VAL A 1 127 ? -1.854 36.344 17.906 1 98.88 127 VAL A N 1
ATOM 947 C CA . VAL A 1 127 ? -2.785 35.906 18.953 1 98.88 127 VAL A CA 1
ATOM 948 C C . VAL A 1 127 ? -3.484 34.625 18.516 1 98.88 127 VAL A C 1
ATOM 950 O O . VAL A 1 127 ? -4.117 34.594 17.453 1 98.88 127 VAL A O 1
ATOM 953 N N . LEU A 1 128 ? -3.307 33.594 19.297 1 98.81 128 LEU A N 1
ATOM 954 C CA . LEU A 1 128 ? -3.75 32.25 18.938 1 98.81 128 LEU A CA 1
ATOM 955 C C . LEU A 1 128 ? -4.703 31.672 19.984 1 98.81 128 LEU A C 1
ATOM 957 O O . LEU A 1 128 ? -4.352 31.578 21.156 1 98.81 128 LEU A O 1
ATOM 961 N N . ALA A 1 129 ? -5.906 31.344 19.531 1 98.38 129 ALA A N 1
ATOM 962 C CA . ALA A 1 129 ? -6.875 30.734 20.438 1 98.38 129 ALA A CA 1
ATOM 963 C C . ALA A 1 129 ? -7.031 29.234 20.141 1 98.38 129 ALA A C 1
ATOM 965 O O . ALA A 1 129 ? -7.348 28.859 19 1 98.38 129 ALA A O 1
ATOM 966 N N . GLY A 1 130 ? -6.844 28.391 21.141 1 97.12 130 GLY A N 1
ATOM 967 C CA . GLY A 1 130 ? -6.961 26.953 20.984 1 97.12 130 GLY A CA 1
ATOM 968 C C . GLY A 1 130 ? -5.633 26.234 21.094 1 97.12 130 GLY A C 1
ATOM 969 O O . GLY A 1 130 ? -4.738 26.438 20.266 1 97.12 130 GLY A O 1
ATOM 970 N N . ALA A 1 131 ? -5.547 25.297 22.016 1 94.5 131 ALA A N 1
ATOM 971 C CA . ALA A 1 131 ? -4.289 24.594 22.281 1 94.5 131 ALA A CA 1
ATOM 972 C C . ALA A 1 131 ? -4.41 23.125 21.922 1 94.5 131 ALA A C 1
ATOM 974 O O . ALA A 1 131 ? -3.809 22.266 22.562 1 94.5 131 ALA A O 1
ATOM 975 N N . GLY A 1 132 ? -5.246 22.812 20.984 1 93.44 132 GLY A N 1
ATOM 976 C CA . GLY A 1 132 ? -5.289 21.469 20.438 1 93.44 132 GLY A CA 1
ATOM 977 C C . GLY A 1 132 ? -4.145 21.172 19.469 1 93.44 132 GLY A C 1
ATOM 978 O O . GLY A 1 132 ? -3.125 21.875 19.5 1 93.44 132 GLY A O 1
ATOM 979 N N . GLY A 1 133 ? -4.293 20.188 18.688 1 93.56 133 GLY A N 1
ATOM 980 C CA . GLY A 1 133 ? -3.264 19.797 17.734 1 93.56 133 GLY A CA 1
ATOM 981 C C . GLY A 1 133 ? -2.898 20.891 16.75 1 93.56 133 GLY A C 1
ATOM 982 O O . GLY A 1 133 ? -1.718 21.172 16.547 1 93.56 133 GLY A O 1
ATOM 983 N N . ALA A 1 134 ? -3.902 21.469 16.203 1 94.88 134 ALA A N 1
ATOM 984 C CA . ALA A 1 134 ? -3.674 22.547 15.242 1 94.88 134 ALA A CA 1
ATOM 985 C C . ALA A 1 134 ? -2.988 23.734 15.898 1 94.88 134 ALA A C 1
ATOM 987 O O . ALA A 1 134 ? -2.01 24.281 15.375 1 94.88 134 ALA A O 1
ATOM 988 N N . GLY A 1 135 ? -3.494 24.141 17.047 1 97.12 135 GLY A N 1
ATOM 989 C CA . GLY A 1 135 ? -2.932 25.297 17.75 1 97.12 135 GLY A CA 1
ATOM 990 C C . GLY A 1 135 ? -1.474 25.094 18.125 1 97.12 135 GLY A C 1
ATOM 991 O O . GLY A 1 135 ? -0.652 26 17.922 1 97.12 135 GLY A O 1
ATOM 992 N N . THR A 1 136 ? -1.178 23.938 18.594 1 97.19 136 THR A N 1
ATOM 993 C CA . THR A 1 136 ? 0.185 23.625 19.016 1 97.19 136 THR A CA 1
ATOM 994 C C . THR A 1 136 ? 1.132 23.641 17.812 1 97.19 136 THR A C 1
ATOM 996 O O . THR A 1 136 ? 2.254 24.141 17.906 1 97.19 136 THR A O 1
ATOM 999 N N . ALA A 1 137 ? 0.688 23.125 16.734 1 97.94 137 ALA A N 1
ATOM 1000 C CA . ALA A 1 137 ? 1.488 23.125 15.523 1 97.94 137 ALA A CA 1
ATOM 1001 C C . ALA A 1 137 ? 1.722 24.547 15.008 1 97.94 137 ALA A C 1
ATOM 1003 O O . ALA A 1 137 ? 2.844 24.906 14.641 1 97.94 137 ALA A O 1
ATOM 1004 N N . ILE A 1 138 ? 0.688 25.328 15.031 1 98.44 138 ILE A N 1
ATOM 1005 C CA . ILE A 1 138 ? 0.748 26.703 14.547 1 98.44 138 ILE A CA 1
ATOM 1006 C C . ILE A 1 138 ? 1.694 27.516 15.422 1 98.44 138 ILE A C 1
ATOM 1008 O O . ILE A 1 138 ? 2.584 28.203 14.906 1 98.44 138 ILE A O 1
ATOM 1012 N N . ALA A 1 139 ? 1.521 27.422 16.75 1 98.5 139 ALA A N 1
ATOM 1013 C CA . ALA A 1 139 ? 2.361 28.188 17.672 1 98.5 139 ALA A CA 1
ATOM 1014 C C . ALA A 1 139 ? 3.838 27.859 17.453 1 98.5 139 ALA A C 1
ATOM 1016 O O . ALA A 1 139 ? 4.668 28.766 17.359 1 98.5 139 ALA A O 1
ATOM 1017 N N . THR A 1 140 ? 4.121 26.625 17.344 1 98.56 140 THR A N 1
ATOM 1018 C CA . THR A 1 140 ? 5.5 26.172 17.219 1 98.56 140 THR A CA 1
ATOM 1019 C C . THR A 1 140 ? 6.109 26.641 15.906 1 98.56 140 THR A C 1
ATOM 1021 O O . THR A 1 140 ? 7.195 27.219 15.891 1 98.56 140 THR A O 1
ATOM 1024 N N . GLN A 1 141 ? 5.422 26.391 14.812 1 98.62 141 GLN A N 1
ATOM 1025 C CA . GLN A 1 141 ? 5.957 26.766 13.508 1 98.62 141 GLN A CA 1
ATOM 1026 C C . GLN A 1 141 ? 6.066 28.281 13.367 1 98.62 141 GLN A C 1
ATOM 1028 O O . GLN A 1 141 ? 7.008 28.781 12.758 1 98.62 141 GLN A O 1
ATOM 1033 N N . ALA A 1 142 ? 5.047 29 13.867 1 98.56 142 ALA A N 1
ATOM 1034 C CA . ALA A 1 142 ? 5.086 30.469 13.844 1 98.56 142 ALA A CA 1
ATOM 1035 C C . ALA A 1 142 ? 6.336 30.984 14.547 1 98.56 142 ALA A C 1
ATOM 1037 O O . ALA A 1 142 ? 7.02 31.875 14.023 1 98.56 142 ALA A O 1
ATOM 1038 N N . ALA A 1 143 ? 6.613 30.422 15.719 1 98.62 143 ALA A N 1
ATOM 1039 C CA . ALA A 1 143 ? 7.809 30.828 16.453 1 98.62 143 ALA A CA 1
ATOM 1040 C C . ALA A 1 143 ? 9.07 30.531 15.664 1 98.62 143 ALA A C 1
ATOM 1042 O O . ALA A 1 143 ? 9.953 31.391 15.539 1 98.62 143 ALA A O 1
ATOM 1043 N N . LEU A 1 144 ? 9.133 29.391 15.094 1 98.38 144 LEU A N 1
ATOM 1044 C CA . LEU A 1 144 ? 10.289 28.969 14.32 1 98.38 144 LEU A CA 1
ATOM 1045 C C . LEU A 1 144 ? 10.469 29.844 13.086 1 98.38 144 LEU A C 1
ATOM 1047 O O . LEU A 1 144 ? 11.594 30.078 12.648 1 98.38 144 LEU A O 1
ATOM 1051 N N . ASP A 1 145 ? 9.359 30.344 12.578 1 98 145 ASP A N 1
ATOM 1052 C CA . ASP A 1 145 ? 9.414 31.094 11.32 1 98 145 ASP A CA 1
ATOM 1053 C C . ASP A 1 145 ? 9.57 32.594 11.586 1 98 145 ASP A C 1
ATOM 1055 O O . ASP A 1 145 ? 9.609 33.375 10.648 1 98 145 ASP A O 1
ATOM 1059 N N . GLY A 1 146 ? 9.555 33.031 12.875 1 97.75 146 GLY A N 1
ATOM 1060 C CA . GLY A 1 146 ? 10.07 34.344 13.125 1 97.75 146 GLY A CA 1
ATOM 1061 C C . GLY A 1 146 ? 9.047 35.281 13.758 1 97.75 146 GLY A C 1
ATOM 1062 O O . GLY A 1 146 ? 9.312 36.469 13.938 1 97.75 146 GLY A O 1
ATOM 1063 N N . PHE A 1 147 ? 7.836 34.75 14.086 1 98.44 147 PHE A N 1
ATOM 1064 C CA . PHE A 1 147 ? 6.992 35.594 14.93 1 98.44 147 PHE A CA 1
ATOM 1065 C C . PHE A 1 147 ? 7.73 36 16.188 1 98.44 147 PHE A C 1
ATOM 1067 O O . PHE A 1 147 ? 8.422 35.188 16.812 1 98.44 147 PHE A O 1
ATOM 1074 N N . TYR A 1 148 ? 7.602 37.25 16.562 1 98 148 TYR A N 1
ATOM 1075 C CA . TYR A 1 148 ? 8.352 37.719 17.719 1 98 148 TYR A CA 1
ATOM 1076 C C . TYR A 1 148 ? 7.598 37.438 19 1 98 148 TYR A C 1
ATOM 1078 O O . TYR A 1 148 ? 8.211 37.25 20.062 1 98 148 TYR A O 1
ATOM 1086 N N . GLU A 1 149 ? 6.242 37.375 18.891 1 98.69 149 GLU A N 1
ATOM 1087 C CA . GLU A 1 149 ? 5.406 37.156 20.062 1 98.69 149 GLU A CA 1
ATOM 1088 C C . GLU A 1 149 ? 4.156 36.344 19.719 1 98.69 149 GLU A C 1
ATOM 1090 O O . GLU A 1 149 ? 3.559 36.531 18.656 1 98.69 149 GLU A O 1
ATOM 1095 N N . ILE A 1 150 ? 3.85 35.438 20.578 1 98.75 150 ILE A N 1
ATOM 1096 C CA . ILE A 1 150 ? 2.611 34.688 20.484 1 98.75 150 ILE A CA 1
ATOM 1097 C C . ILE A 1 150 ? 1.859 34.75 21.812 1 98.75 150 ILE A C 1
ATOM 1099 O O . ILE A 1 150 ? 2.367 34.281 22.844 1 98.75 150 ILE A O 1
ATOM 1103 N N . ALA A 1 151 ? 0.728 35.375 21.797 1 98.75 151 ALA A N 1
ATOM 1104 C CA . ALA A 1 151 ? -0.203 35.25 22.922 1 98.75 151 ALA A CA 1
ATOM 1105 C C . ALA A 1 151 ? -1.144 34.062 22.734 1 98.75 151 ALA A C 1
ATOM 1107 O O . ALA A 1 151 ? -2.041 34.125 21.891 1 98.75 151 ALA A O 1
ATOM 1108 N N . PHE A 1 152 ? -0.895 33.062 23.5 1 97.88 152 PHE A N 1
ATOM 1109 C CA . PHE A 1 152 ? -1.588 31.781 23.391 1 97.88 152 PHE A CA 1
ATOM 1110 C C . PHE A 1 152 ? -2.744 31.703 24.375 1 97.88 152 PHE A C 1
ATOM 1112 O O . PHE A 1 152 ? -2.535 31.766 25.594 1 97.88 152 PHE A O 1
ATOM 1119 N N . PHE A 1 153 ? -3.979 31.578 23.844 1 98.25 153 PHE A N 1
ATOM 1120 C CA . PHE A 1 153 ? -5.164 31.578 24.688 1 98.25 153 PHE A CA 1
ATOM 1121 C C . PHE A 1 153 ? -5.832 30.203 24.672 1 98.25 153 PHE A C 1
ATOM 1123 O O . PHE A 1 153 ? -6.051 29.625 23.594 1 98.25 153 PHE A O 1
ATOM 1130 N N . ASN A 1 154 ? -6.148 29.641 25.75 1 97.69 154 ASN A N 1
ATOM 1131 C CA . ASN A 1 154 ? -6.914 28.406 25.906 1 97.69 154 ASN A CA 1
ATOM 1132 C C . ASN A 1 154 ? -7.691 28.391 27.219 1 97.69 154 ASN A C 1
ATOM 1134 O O . ASN A 1 154 ? -7.266 28.984 28.203 1 97.69 154 ASN A O 1
ATOM 1138 N N . ARG A 1 155 ? -8.828 27.672 27.172 1 95.56 155 ARG A N 1
ATOM 1139 C CA . ARG A 1 155 ? -9.555 27.484 28.422 1 95.56 155 ARG A CA 1
ATOM 1140 C C . ARG A 1 155 ? -8.719 26.688 29.422 1 95.56 155 ARG A C 1
ATOM 1142 O O . ARG A 1 155 ? -7.883 25.875 29.031 1 95.56 155 ARG A O 1
ATOM 1149 N N . LYS A 1 156 ? -8.969 26.938 30.703 1 93.56 156 LYS A N 1
ATOM 1150 C CA . LYS A 1 156 ? -8.219 26.234 31.734 1 93.56 156 LYS A CA 1
ATOM 1151 C C . LYS A 1 156 ? -8.703 24.797 31.891 1 93.56 156 LYS A C 1
ATOM 1153 O O . LYS A 1 156 ? -9.492 24.5 32.781 1 93.56 156 LYS A O 1
ATOM 1158 N N . ASN A 1 157 ? -8.219 23.953 31.109 1 90.62 157 ASN A N 1
ATOM 1159 C CA . ASN A 1 157 ? -8.469 22.516 31.109 1 90.62 157 ASN A CA 1
ATOM 1160 C C . ASN A 1 157 ? -7.18 21.719 30.953 1 90.62 157 ASN A C 1
ATOM 1162 O O . ASN A 1 157 ? -6.09 22.234 31.188 1 90.62 157 ASN A O 1
ATOM 1166 N N . ALA A 1 158 ? -7.293 20.5 30.766 1 86.44 158 ALA A N 1
ATOM 1167 C CA . ALA A 1 158 ? -6.129 19.609 30.703 1 86.44 158 ALA A CA 1
ATOM 1168 C C . ALA A 1 158 ? -5.156 20.078 29.625 1 86.44 158 ALA A C 1
ATOM 1170 O O . ALA A 1 158 ? -3.941 19.953 29.781 1 86.44 158 ALA A O 1
ATOM 1171 N N . ARG A 1 159 ? -5.578 20.656 28.578 1 88.19 159 ARG A N 1
ATOM 1172 C CA . ARG A 1 159 ? -4.738 21.109 27.484 1 88.19 159 ARG A CA 1
ATOM 1173 C C . ARG A 1 159 ? -3.951 22.359 27.859 1 88.19 159 ARG A C 1
ATOM 1175 O O . ARG A 1 159 ? -2.926 22.672 27.25 1 88.19 159 ARG A O 1
ATOM 1182 N N . PHE A 1 160 ? -4.5 23.031 28.844 1 92.31 160 PHE A N 1
ATOM 1183 C CA . PHE A 1 160 ? -3.859 24.281 29.266 1 92.31 160 PHE A CA 1
ATOM 1184 C C . PHE A 1 160 ? -2.465 24 29.828 1 92.31 160 PHE A C 1
ATOM 1186 O O . PHE A 1 160 ? -1.502 24.672 29.453 1 92.31 160 PHE A O 1
ATOM 1193 N N . GLU A 1 161 ? -2.361 23.016 30.625 1 93.06 161 GLU A N 1
ATOM 1194 C CA . GLU A 1 161 ? -1.067 22.672 31.219 1 93.06 161 GLU A CA 1
ATOM 1195 C C . GLU A 1 161 ? -0.076 22.219 30.156 1 93.06 161 GLU A C 1
ATOM 1197 O O . GLU A 1 161 ? 1.099 22.594 30.188 1 93.06 161 GLU A O 1
ATOM 1202 N N . ASN A 1 162 ? -0.554 21.453 29.281 1 92.5 162 ASN A N 1
ATOM 1203 C CA . ASN A 1 162 ? 0.288 21 28.172 1 92.5 162 ASN A CA 1
ATOM 1204 C C . ASN A 1 162 ? 0.751 22.172 27.312 1 92.5 162 ASN A C 1
ATOM 1206 O O . ASN A 1 162 ? 1.896 22.203 26.859 1 92.5 162 ASN A O 1
ATOM 1210 N N . ALA A 1 163 ? -0.118 23.109 27.094 1 95.06 163 ALA A N 1
ATOM 1211 C CA . ALA A 1 163 ? 0.206 24.297 26.297 1 95.06 163 ALA A CA 1
ATOM 1212 C C . ALA A 1 163 ? 1.219 25.172 27.031 1 95.06 163 ALA A C 1
ATOM 1214 O O . ALA A 1 163 ? 2.064 25.812 26.391 1 95.06 163 ALA A O 1
ATOM 1215 N N . GLU A 1 164 ? 1.08 25.188 28.312 1 96.88 164 GLU A N 1
ATOM 1216 C CA . GLU A 1 164 ? 2.059 25.922 29.109 1 96.88 164 GLU A CA 1
ATOM 1217 C C . GLU A 1 164 ? 3.459 25.344 28.938 1 96.88 164 GLU A C 1
ATOM 1219 O O . GLU A 1 164 ? 4.43 26.078 28.75 1 96.88 164 GLU A O 1
ATOM 1224 N N . LYS A 1 165 ? 3.512 24.078 29.047 1 96.38 165 LYS A N 1
ATOM 1225 C CA . LYS A 1 165 ? 4.793 23.406 28.844 1 96.38 165 LYS A CA 1
ATOM 1226 C C . LYS A 1 165 ? 5.34 23.672 27.453 1 96.38 165 LYS A C 1
ATOM 1228 O O . LYS A 1 165 ? 6.547 23.859 27.281 1 96.38 165 LYS A O 1
ATOM 1233 N N . LEU A 1 166 ? 4.504 23.641 26.516 1 96.94 166 LEU A N 1
ATOM 1234 C CA . LEU A 1 166 ? 4.898 23.938 25.141 1 96.94 166 LEU A CA 1
ATOM 1235 C C . LEU A 1 166 ? 5.438 25.359 25.016 1 96.94 166 LEU A C 1
ATOM 1237 O O . LEU A 1 166 ? 6.461 25.578 24.375 1 96.94 166 LEU A O 1
ATOM 1241 N N . ALA A 1 167 ? 4.707 26.297 25.562 1 97.88 167 ALA A N 1
ATOM 1242 C CA . ALA A 1 167 ? 5.137 27.688 25.547 1 97.88 167 ALA A CA 1
ATOM 1243 C C . ALA A 1 167 ? 6.539 27.844 26.125 1 97.88 167 ALA A C 1
ATOM 1245 O O . ALA A 1 167 ? 7.375 28.562 25.562 1 97.88 167 ALA A O 1
ATOM 1246 N N . GLU A 1 168 ? 6.719 27.156 27.203 1 97.75 168 GLU A N 1
ATOM 1247 C CA . GLU A 1 168 ? 8.031 27.203 27.828 1 97.75 168 GLU A CA 1
ATOM 1248 C C . GLU A 1 168 ? 9.109 26.641 26.906 1 97.75 168 GLU A C 1
ATOM 1250 O O . GLU A 1 168 ? 10.195 27.203 26.781 1 97.75 168 GLU A O 1
ATOM 1255 N N . LYS A 1 169 ? 8.797 25.578 26.344 1 97.5 169 LYS A N 1
ATOM 1256 C CA . LYS A 1 169 ? 9.742 24.938 25.438 1 97.5 169 LYS A CA 1
ATOM 1257 C C . LYS A 1 169 ? 10.055 25.844 24.25 1 97.5 169 LYS A C 1
ATOM 1259 O O . LYS A 1 169 ? 11.211 25.969 23.844 1 97.5 169 LYS A O 1
ATOM 1264 N N . ILE A 1 170 ? 9.07 26.422 23.656 1 98.19 170 ILE A N 1
ATOM 1265 C CA . ILE A 1 170 ? 9.258 27.328 22.531 1 98.19 170 ILE A CA 1
ATOM 1266 C C . ILE A 1 170 ? 10.133 28.5 22.953 1 98.19 170 ILE A C 1
ATOM 1268 O O . ILE A 1 170 ? 11.055 28.906 22.234 1 98.19 170 ILE A O 1
ATOM 1272 N N . ASN A 1 171 ? 9.844 29.031 24.141 1 98.38 171 ASN A N 1
ATOM 1273 C CA . ASN A 1 171 ? 10.617 30.156 24.672 1 98.38 171 ASN A CA 1
ATOM 1274 C C . ASN A 1 171 ? 12.086 29.781 24.844 1 98.38 171 ASN A C 1
ATOM 1276 O O . ASN A 1 171 ? 12.969 30.641 24.688 1 98.38 171 ASN A O 1
ATOM 1280 N N . GLN A 1 172 ? 12.336 28.562 25.141 1 97.56 172 GLN A N 1
ATOM 1281 C CA . GLN A 1 172 ? 13.703 28.078 25.344 1 97.56 172 GLN A CA 1
ATOM 1282 C C . GLN A 1 172 ? 14.406 27.859 24.016 1 97.56 172 GLN A C 1
ATOM 1284 O O . GLN A 1 172 ? 15.617 28.078 23.891 1 97.56 172 GLN A O 1
ATOM 1289 N N . GLU A 1 173 ? 13.641 27.484 23.047 1 96.81 173 GLU A N 1
ATOM 1290 C CA . GLU A 1 173 ? 14.25 26.969 21.828 1 96.81 173 GLU A CA 1
ATOM 1291 C C . GLU A 1 173 ? 14.227 28.016 20.703 1 96.81 173 GLU A C 1
ATOM 1293 O O . GLU A 1 173 ? 14.891 27.844 19.672 1 96.81 173 GLU A O 1
ATOM 1298 N N . THR A 1 174 ? 13.484 29.031 20.906 1 97.44 174 THR A N 1
ATOM 1299 C CA . THR A 1 174 ? 13.367 30.047 19.875 1 97.44 174 THR A CA 1
ATOM 1300 C C . THR A 1 174 ? 13.469 31.438 20.5 1 97.44 174 THR A C 1
ATOM 1302 O O . THR A 1 174 ? 13.523 31.594 21.719 1 97.44 174 THR A O 1
ATOM 1305 N N . ASP A 1 175 ? 13.445 32.5 19.641 1 97.25 175 ASP A N 1
ATOM 1306 C CA . ASP A 1 175 ? 13.5 33.906 20.109 1 97.25 175 ASP A CA 1
ATOM 1307 C C . ASP A 1 175 ? 12.094 34.469 20.266 1 97.25 175 ASP A C 1
ATOM 1309 O O . ASP A 1 175 ? 11.93 35.656 20.594 1 97.25 175 ASP A O 1
ATOM 1313 N N . CYS A 1 176 ? 11.141 33.656 20.047 1 98.38 176 CYS A N 1
ATOM 1314 C CA . CYS A 1 176 ? 9.75 34.094 20.141 1 98.38 176 CYS A CA 1
ATOM 1315 C C . CYS A 1 176 ? 9.289 34.094 21.594 1 98.38 176 CYS A C 1
ATOM 1317 O O . CYS A 1 176 ? 9.555 33.156 22.344 1 98.38 176 CYS A O 1
ATOM 1319 N N . LYS A 1 177 ? 8.625 35.156 22 1 98.69 177 LYS A N 1
ATOM 1320 C CA . LYS A 1 177 ? 8.016 35.219 23.328 1 98.69 177 LYS A CA 1
ATOM 1321 C C . LYS A 1 177 ? 6.602 34.656 23.312 1 98.69 177 LYS A C 1
ATOM 1323 O O . LYS A 1 177 ? 5.688 35.25 22.734 1 98.69 177 LYS A O 1
ATOM 1328 N N . VAL A 1 178 ? 6.488 33.531 23.953 1 98.62 178 VAL A N 1
ATOM 1329 C CA . VAL A 1 178 ? 5.176 32.875 24 1 98.62 178 VAL A CA 1
ATOM 1330 C C . VAL A 1 178 ? 4.598 32.969 25.406 1 98.62 178 VAL A C 1
ATOM 1332 O O . VAL A 1 178 ? 5.266 32.625 26.375 1 98.62 178 VAL A O 1
ATOM 1335 N N . THR A 1 179 ? 3.398 33.469 25.531 1 98.31 179 THR A N 1
ATOM 1336 C CA . THR A 1 179 ? 2.705 33.562 26.812 1 98.31 179 THR A CA 1
ATOM 1337 C C . THR A 1 179 ? 1.377 32.812 26.75 1 98.31 179 THR A C 1
ATOM 1339 O O . THR A 1 179 ? 0.727 32.75 25.703 1 98.31 179 THR A O 1
ATOM 1342 N N . MET A 1 180 ? 1.024 32.219 27.875 1 97.94 180 MET A N 1
ATOM 1343 C CA . MET A 1 180 ? -0.245 31.5 28 1 97.94 180 MET A CA 1
ATOM 1344 C C . MET A 1 180 ? -1.265 32.344 28.75 1 97.94 180 MET A C 1
ATOM 1346 O O . MET A 1 180 ? -0.931 32.969 29.766 1 97.94 180 MET A O 1
ATOM 1350 N N . HIS A 1 181 ? -2.451 32.406 28.188 1 98.19 181 HIS A N 1
ATOM 1351 C CA . HIS A 1 181 ? -3.529 33.219 28.766 1 98.19 181 HIS A CA 1
ATOM 1352 C C . HIS A 1 181 ? -4.824 32.406 28.844 1 98.19 181 HIS A C 1
ATOM 1354 O O . HIS A 1 181 ? -4.992 31.422 28.125 1 98.19 181 HIS A O 1
ATOM 1360 N N . ASP A 1 182 ? -5.73 32.812 29.75 1 97.88 182 ASP A N 1
ATOM 1361 C CA . ASP A 1 182 ? -7.047 32.219 29.891 1 97.88 182 ASP A CA 1
ATOM 1362 C C . ASP A 1 182 ? -8.023 32.781 28.859 1 97.88 182 ASP A C 1
ATOM 1364 O O . ASP A 1 182 ? -8.281 34 28.859 1 97.88 182 ASP A O 1
ATOM 1368 N N . LEU A 1 183 ? -8.586 31.922 28.094 1 97.56 183 LEU A N 1
ATOM 1369 C CA . LEU A 1 183 ? -9.523 32.344 27.062 1 97.56 183 LEU A CA 1
ATOM 1370 C C . LEU A 1 183 ? -10.75 33 27.672 1 97.56 183 LEU A C 1
ATOM 1372 O O . LEU A 1 183 ? -11.406 33.844 27.016 1 97.56 183 LEU A O 1
ATOM 1376 N N . ASN A 1 184 ? -11.047 32.75 28.922 1 96.75 184 ASN A N 1
ATOM 1377 C CA . ASN A 1 184 ? -12.219 33.312 29.578 1 96.75 184 ASN A CA 1
ATOM 1378 C C . ASN A 1 184 ? -11.969 34.719 30.078 1 96.75 184 ASN A C 1
ATOM 1380 O O . ASN A 1 184 ? -12.906 35.438 30.422 1 96.75 184 ASN A O 1
ATOM 1384 N N . ASP A 1 185 ? -10.742 35.094 30.141 1 97.75 185 ASP A N 1
ATOM 1385 C CA . ASP A 1 185 ? -10.43 36.469 30.438 1 97.75 185 ASP A CA 1
ATOM 1386 C C . ASP A 1 185 ? -10.602 37.344 29.219 1 97.75 185 ASP A C 1
ATOM 1388 O O . ASP A 1 185 ? -9.617 37.688 28.547 1 97.75 185 ASP A O 1
ATOM 1392 N N . LYS A 1 186 ? -11.766 37.812 29.031 1 97.31 186 LYS A N 1
ATOM 1393 C CA . LYS A 1 186 ? -12.148 38.5 27.812 1 97.31 186 LYS A CA 1
ATOM 1394 C C . LYS A 1 186 ? -11.406 39.844 27.688 1 97.31 186 LYS A C 1
ATOM 1396 O O . LYS A 1 186 ? -11.094 40.281 26.578 1 97.31 186 LYS A O 1
ATOM 1401 N N . GLU A 1 187 ? -11.188 40.438 28.766 1 97.94 187 GLU A N 1
ATOM 1402 C CA . GLU A 1 187 ? -10.461 41.719 28.734 1 97.94 187 GLU A CA 1
ATOM 1403 C C . GLU A 1 187 ? -9.023 41.5 28.266 1 97.94 187 GLU A C 1
ATOM 1405 O O . GLU A 1 187 ? -8.523 42.281 27.438 1 97.94 187 GLU A O 1
ATOM 1410 N N . ASP A 1 188 ? -8.414 40.531 28.797 1 98.38 188 ASP A N 1
ATOM 1411 C CA . ASP A 1 188 ? -7.059 40.188 28.375 1 98.38 188 ASP A CA 1
ATOM 1412 C C . ASP A 1 188 ? -7.023 39.812 26.906 1 98.38 188 ASP A C 1
ATOM 1414 O O . ASP A 1 188 ? -6.113 40.219 26.172 1 98.38 188 ASP A O 1
ATOM 1418 N N . PHE A 1 189 ? -7.996 39.062 26.469 1 98.44 189 PHE A N 1
ATOM 1419 C CA . PHE A 1 189 ? -8.109 38.625 25.078 1 98.44 189 PHE A CA 1
ATOM 1420 C C . PHE A 1 189 ? -8.273 39.812 24.156 1 98.44 189 PHE A C 1
ATOM 1422 O O . PHE A 1 189 ? -7.52 39.969 23.188 1 98.44 189 PHE A O 1
ATOM 1429 N N . ARG A 1 190 ? -9.125 40.688 24.5 1 98.25 190 ARG A N 1
ATOM 1430 C CA . ARG A 1 190 ? -9.383 41.906 23.719 1 98.25 190 ARG A CA 1
ATOM 1431 C C . ARG A 1 190 ? -8.133 42.75 23.625 1 98.25 190 ARG A C 1
ATOM 1433 O O . ARG A 1 190 ? -7.773 43.25 22.547 1 98.25 190 ARG A O 1
ATOM 1440 N N . LYS A 1 191 ? -7.488 43 24.719 1 98.31 191 LYS A N 1
ATOM 1441 C CA . LYS A 1 191 ? -6.285 43.812 24.766 1 98.31 191 LYS A CA 1
ATOM 1442 C C . LYS A 1 191 ? -5.184 43.25 23.891 1 98.31 191 LYS A C 1
ATOM 1444 O O . LYS A 1 191 ? -4.453 43.969 23.234 1 98.31 191 LYS A O 1
ATOM 1449 N N . SER A 1 192 ? -5.027 41.969 23.906 1 98.44 192 SER A N 1
ATOM 1450 C CA . SER A 1 192 ? -4.008 41.312 23.109 1 98.44 192 SER A CA 1
ATOM 1451 C C . SER A 1 192 ? -4.262 41.5 21.625 1 98.44 192 SER A C 1
ATOM 1453 O O . SER A 1 192 ? -3.32 41.562 20.828 1 98.44 192 SER A O 1
ATOM 1455 N N . LEU A 1 193 ? -5.496 41.562 21.25 1 98.38 193 LEU A N 1
ATOM 1456 C CA . LEU A 1 193 ? -5.879 41.688 19.844 1 98.38 193 LEU A CA 1
ATOM 1457 C C . LEU A 1 193 ? -5.578 43.094 19.312 1 98.38 193 LEU A C 1
ATOM 1459 O O . LEU A 1 193 ? -5.367 43.281 18.125 1 98.38 193 LEU A O 1
ATOM 1463 N N . GLU A 1 194 ? -5.551 44.031 20.234 1 97.38 194 GLU A N 1
ATOM 1464 C CA . GLU A 1 194 ? -5.359 45.406 19.844 1 97.38 194 GLU A CA 1
ATOM 1465 C C . GLU A 1 194 ? -4.039 45.594 19.094 1 97.38 194 GLU A C 1
ATOM 1467 O O . GLU A 1 194 ? -3.938 46.438 18.203 1 97.38 194 GLU A O 1
ATOM 1472 N N . THR A 1 195 ? -3.084 44.812 19.422 1 96.88 195 THR A N 1
ATOM 1473 C CA . THR A 1 195 ? -1.766 45 18.812 1 96.88 195 THR A CA 1
ATOM 1474 C C . THR A 1 195 ? -1.398 43.781 17.969 1 96.88 195 THR A C 1
ATOM 1476 O O . THR A 1 195 ? -0.241 43.625 17.578 1 96.88 195 THR A O 1
ATOM 1479 N N . ALA A 1 196 ? -2.326 42.906 17.75 1 98.19 196 ALA A N 1
ATOM 1480 C CA . ALA A 1 196 ? -2.055 41.688 17 1 98.19 196 ALA A CA 1
ATOM 1481 C C . ALA A 1 196 ? -1.909 41.969 15.516 1 98.19 196 ALA A C 1
ATOM 1483 O O . ALA A 1 196 ? -2.658 42.781 14.953 1 98.19 196 ALA A O 1
ATOM 1484 N N . ASP A 1 197 ? -0.912 41.375 14.883 1 98.5 197 ASP A N 1
ATOM 1485 C CA . ASP A 1 197 ? -0.831 41.406 13.43 1 98.5 197 ASP A CA 1
ATOM 1486 C C . ASP A 1 197 ? -1.697 40.281 12.82 1 98.5 197 ASP A C 1
ATOM 1488 O O . ASP A 1 197 ? -2.271 40.469 11.742 1 98.5 197 ASP A O 1
ATOM 1492 N N . VAL A 1 198 ? -1.732 39.188 13.492 1 98.75 198 VAL A N 1
ATOM 1493 C CA . VAL A 1 198 ? -2.525 38.031 13.062 1 98.75 198 VAL A CA 1
ATOM 1494 C C . VAL A 1 198 ? -3.305 37.469 14.25 1 98.75 198 VAL A C 1
ATOM 1496 O O . VAL A 1 198 ? -2.754 37.312 15.344 1 98.75 198 VAL A O 1
ATOM 1499 N N . TYR A 1 199 ? -4.551 37.25 14.102 1 98.81 199 TYR A N 1
ATOM 1500 C CA . TYR A 1 199 ? -5.359 36.438 15.008 1 98.81 199 TYR A CA 1
ATOM 1501 C C . TYR A 1 199 ? -5.785 35.125 14.352 1 98.81 199 TYR A C 1
ATOM 1503 O O . TYR A 1 199 ? -6.289 35.125 13.227 1 98.81 199 TYR A O 1
ATOM 1511 N N . CYS A 1 200 ? -5.535 34.062 15.016 1 98.81 200 CYS A N 1
ATOM 1512 C CA . CYS A 1 200 ? -5.965 32.75 14.523 1 98.81 200 CYS A CA 1
ATOM 1513 C C . CYS A 1 200 ? -6.836 32.031 15.547 1 98.81 200 CYS A C 1
ATOM 1515 O O . CYS A 1 200 ? -6.418 31.859 16.688 1 98.81 200 CYS A O 1
ATOM 1517 N N . ASP A 1 201 ? -7.996 31.719 15.164 1 98.69 201 ASP A N 1
ATOM 1518 C CA . ASP A 1 201 ? -8.828 30.828 15.953 1 98.69 201 ASP A CA 1
ATOM 1519 C C . ASP A 1 201 ? -8.578 29.359 15.562 1 98.69 201 ASP A C 1
ATOM 1521 O O . ASP A 1 201 ? -9.039 28.906 14.523 1 98.69 201 ASP A O 1
ATOM 1525 N N . ALA A 1 202 ? -7.91 28.641 16.438 1 97.94 202 ALA A N 1
ATOM 1526 C CA . ALA A 1 202 ? -7.566 27.25 16.172 1 97.94 202 ALA A CA 1
ATOM 1527 C C . ALA A 1 202 ? -8.453 26.312 16.984 1 97.94 202 ALA A C 1
ATOM 1529 O O . ALA A 1 202 ? -8.062 25.172 17.266 1 97.94 202 ALA A O 1
ATOM 1530 N N . THR A 1 203 ? -9.617 26.812 17.422 1 96.44 203 THR A N 1
ATOM 1531 C CA . THR A 1 203 ? -10.602 25.969 18.094 1 96.44 203 THR A CA 1
ATOM 1532 C C . THR A 1 203 ? -11.594 25.391 17.094 1 96.44 203 THR A C 1
ATOM 1534 O O . THR A 1 203 ? -11.539 25.703 15.906 1 96.44 203 THR A O 1
ATOM 1537 N N . SER A 1 204 ? -12.523 24.594 17.641 1 94.06 204 SER A N 1
ATOM 1538 C CA . SER A 1 204 ? -13.539 23.984 16.781 1 94.06 204 SER A CA 1
ATOM 1539 C C . SER A 1 204 ? -14.75 24.906 16.625 1 94.06 204 SER A C 1
ATOM 1541 O O . SER A 1 204 ? -15.68 24.578 15.891 1 94.06 204 SER A O 1
ATOM 1543 N N . VAL A 1 205 ? -14.727 26 17.297 1 95.5 205 VAL A N 1
ATOM 1544 C CA . VAL A 1 205 ? -15.844 26.938 17.203 1 95.5 205 VAL A CA 1
ATOM 1545 C C . VAL A 1 205 ? -15.992 27.422 15.758 1 95.5 205 VAL A C 1
ATOM 1547 O O . VAL A 1 205 ? -15 27.781 15.109 1 95.5 205 VAL A O 1
ATOM 1550 N N . GLY A 1 206 ? -17.203 27.406 15.234 1 94.69 206 GLY A N 1
ATOM 1551 C CA . GLY A 1 206 ? -17.469 27.781 13.852 1 94.69 206 GLY A CA 1
ATOM 1552 C C . GLY A 1 206 ? -17.703 26.594 12.938 1 94.69 206 GLY A C 1
ATOM 1553 O O . GLY A 1 206 ? -18.188 26.75 11.82 1 94.69 206 GLY A O 1
ATOM 1554 N N . MET A 1 207 ? -17.266 25.453 13.438 1 93 207 MET A N 1
ATOM 1555 C CA . MET A 1 207 ? -17.531 24.219 12.703 1 93 207 MET A CA 1
ATOM 1556 C C . MET A 1 207 ? -18.812 23.547 13.203 1 93 207 MET A C 1
ATOM 1558 O O . MET A 1 207 ? -19.234 23.781 14.336 1 93 207 MET A O 1
ATOM 1562 N N . VAL A 1 208 ? -19.406 22.719 12.367 1 91.81 208 VAL A N 1
ATOM 1563 C CA . VAL A 1 208 ? -20.578 21.953 12.812 1 91.81 208 VAL A CA 1
ATOM 1564 C C . VAL A 1 208 ? -20.203 21.078 14.008 1 91.81 208 VAL A C 1
ATOM 1566 O O . VAL A 1 208 ? -19.188 20.375 13.977 1 91.81 208 VAL A O 1
ATOM 1569 N N . PRO A 1 209 ? -20.922 21.25 15.078 1 92.44 209 PRO A N 1
ATOM 1570 C CA . PRO A 1 209 ? -22.25 21.812 15.258 1 92.44 209 PRO A CA 1
ATOM 1571 C C . PRO A 1 209 ? -22.219 23.219 15.852 1 92.44 209 PRO A C 1
ATOM 1573 O O . PRO A 1 209 ? -23.25 23.734 16.312 1 92.44 209 PRO A O 1
ATOM 1576 N N . LEU A 1 210 ? -21.094 23.828 15.914 1 94.5 210 LEU A N 1
ATOM 1577 C CA . LEU A 1 210 ? -20.938 25.156 16.516 1 94.5 210 LEU A CA 1
ATOM 1578 C C . LEU A 1 210 ? -20.859 26.234 15.43 1 94.5 210 LEU A C 1
ATOM 1580 O O . LEU A 1 210 ? -20.172 27.234 15.609 1 94.5 210 LEU A O 1
ATOM 1584 N N . GLU A 1 211 ? -21.391 26 14.281 1 93.75 211 GLU A N 1
ATOM 1585 C CA . GLU A 1 211 ? -21.172 26.844 13.102 1 93.75 211 GLU A CA 1
ATOM 1586 C C . GLU A 1 211 ? -21.703 28.25 13.32 1 93.75 211 GLU A C 1
ATOM 1588 O O . GLU A 1 211 ? -21.312 29.188 12.625 1 93.75 211 GLU A O 1
ATOM 1593 N N . GLU A 1 212 ? -22.594 28.484 14.289 1 94.75 212 GLU A N 1
ATOM 1594 C CA . GLU A 1 212 ? -23.188 29.797 14.516 1 94.75 212 GLU A CA 1
ATOM 1595 C C . GLU A 1 212 ? -22.516 30.516 15.68 1 94.75 212 GLU A C 1
ATOM 1597 O O . GLU A 1 212 ? -23 31.547 16.156 1 94.75 212 GLU A O 1
ATOM 1602 N N . MET A 1 213 ? -21.391 29.984 16.094 1 97.06 213 MET A N 1
ATOM 1603 C CA . MET A 1 213 ? -20.688 30.578 17.219 1 97.06 213 MET A CA 1
ATOM 1604 C C . MET A 1 213 ? -19.344 31.156 16.797 1 97.06 213 MET A C 1
ATOM 1606 O O . MET A 1 213 ? -18.797 30.75 15.766 1 97.06 213 MET A O 1
ATOM 1610 N N . SER A 1 214 ? -18.891 32.062 17.547 1 97.88 214 SER A N 1
ATOM 1611 C CA . SER A 1 214 ? -17.578 32.656 17.391 1 97.88 214 SER A CA 1
ATOM 1612 C C . SER A 1 214 ? -17 33.062 18.75 1 97.88 214 SER A C 1
ATOM 1614 O O . SER A 1 214 ? -17.75 33.438 19.656 1 97.88 214 SER A O 1
ATOM 1616 N N . LEU A 1 215 ? -15.734 33 18.875 1 97.75 215 LEU A N 1
ATOM 1617 C CA . LEU A 1 215 ? -15.094 33.406 20.109 1 97.75 215 LEU A CA 1
ATOM 1618 C C . LEU A 1 215 ? -15.219 34.906 20.312 1 97.75 215 LEU A C 1
ATOM 1620 O O . LEU A 1 215 ? -15.188 35.406 21.438 1 97.75 215 LEU A O 1
ATOM 1624 N N . ILE A 1 216 ? -15.305 35.625 19.188 1 98.12 216 ILE A N 1
ATOM 1625 C CA . ILE A 1 216 ? -15.406 37.062 19.203 1 98.12 216 ILE A CA 1
ATOM 1626 C C . ILE A 1 216 ? -16.672 37.5 18.453 1 98.12 216 ILE A C 1
ATOM 1628 O O . ILE A 1 216 ? -16.844 37.188 17.281 1 98.12 216 ILE A O 1
ATOM 1632 N N . GLU A 1 217 ? -17.484 38.188 19.094 1 97 217 GLU A N 1
ATOM 1633 C CA . GLU A 1 217 ? -18.75 38.594 18.5 1 97 217 GLU A CA 1
ATOM 1634 C C . GLU A 1 217 ? -18.766 40.094 18.203 1 97 217 GLU A C 1
ATOM 1636 O O . GLU A 1 217 ? -19.578 40.562 17.391 1 97 217 GLU A O 1
ATOM 1641 N N . ASP A 1 218 ? -17.953 40.812 18.844 1 98.06 218 ASP A N 1
ATOM 1642 C CA . ASP A 1 218 ? -17.922 42.25 18.703 1 98.06 218 ASP A CA 1
ATOM 1643 C C . ASP A 1 218 ? -16.875 42.688 17.688 1 98.06 218 ASP A C 1
ATOM 1645 O O . ASP A 1 218 ? -15.664 42.594 17.938 1 98.06 218 ASP A O 1
ATOM 1649 N N . PRO A 1 219 ? -17.266 43.25 16.578 1 98.25 219 PRO A N 1
ATOM 1650 C CA . PRO A 1 219 ? -16.312 43.688 15.547 1 98.25 219 PRO A CA 1
ATOM 1651 C C . PRO A 1 219 ? -15.312 44.719 16.047 1 98.25 219 PRO A C 1
ATOM 1653 O O . PRO A 1 219 ? -14.219 44.844 15.492 1 98.25 219 PRO A O 1
ATOM 1656 N N . ALA A 1 220 ? -15.656 45.312 17.109 1 97.94 220 ALA A N 1
ATOM 1657 C CA . ALA A 1 220 ? -14.805 46.375 17.625 1 97.94 220 ALA A CA 1
ATOM 1658 C C . ALA A 1 220 ? -13.5 45.812 18.188 1 97.94 220 ALA A C 1
ATOM 1660 O O . ALA A 1 220 ? -12.547 46.562 18.438 1 97.94 220 ALA A O 1
ATOM 1661 N N . TRP A 1 221 ? -13.484 44.531 18.328 1 98.19 221 TRP A N 1
ATOM 1662 C CA . TRP A 1 221 ? -12.289 43.875 18.859 1 98.19 221 TRP A CA 1
ATOM 1663 C C . TRP A 1 221 ? -11.18 43.844 17.812 1 98.19 221 TRP A C 1
ATOM 1665 O O . TRP A 1 221 ? -10.016 43.594 18.156 1 98.19 221 TRP A O 1
ATOM 1675 N N . PHE A 1 222 ? -11.555 44.062 16.562 1 98.31 222 PHE A N 1
ATOM 1676 C CA . PHE A 1 222 ? -10.594 43.906 15.469 1 98.31 222 PHE A CA 1
ATOM 1677 C C . PHE A 1 222 ? -10.164 45.281 14.938 1 98.31 222 PHE A C 1
ATOM 1679 O O . PHE A 1 222 ? -10.891 46.25 15.078 1 98.31 222 PHE A O 1
ATOM 1686 N N . HIS A 1 223 ? -8.984 45.375 14.406 1 97.44 223 HIS A N 1
ATOM 1687 C CA . HIS A 1 223 ? -8.57 46.531 13.617 1 97.44 223 HIS A CA 1
ATOM 1688 C C . HIS A 1 223 ? -8.344 46.156 12.156 1 97.44 223 HIS A C 1
ATOM 1690 O O . HIS A 1 223 ? -8.078 44.969 11.852 1 97.44 223 HIS A O 1
ATOM 1696 N N . GLU A 1 224 ? -8.359 47.031 11.289 1 96.5 224 GLU A N 1
ATOM 1697 C CA . GLU A 1 224 ? -8.445 46.812 9.852 1 96.5 224 GLU A CA 1
ATOM 1698 C C . GLU A 1 224 ? -7.156 46.188 9.312 1 96.5 224 GLU A C 1
ATOM 1700 O O . GLU A 1 224 ? -7.184 45.438 8.344 1 96.5 224 GLU A O 1
ATOM 1705 N N . ASP A 1 225 ? -6.031 46.406 10 1 95.94 225 ASP A N 1
ATOM 1706 C CA . ASP A 1 225 ? -4.73 46.062 9.438 1 95.94 225 ASP A CA 1
ATOM 1707 C C . ASP A 1 225 ? -4.297 44.656 9.883 1 95.94 225 ASP A C 1
ATOM 1709 O O . ASP A 1 225 ? -3.262 44.156 9.438 1 95.94 225 ASP A O 1
ATOM 1713 N N . MET A 1 226 ? -5.074 43.969 10.688 1 97.81 226 MET A N 1
ATOM 1714 C CA . MET A 1 226 ? -4.703 42.625 11.125 1 97.81 226 MET A CA 1
ATOM 1715 C C . MET A 1 226 ? -5.211 41.594 10.148 1 97.81 226 MET A C 1
ATOM 1717 O O . MET A 1 226 ? -6.023 41.875 9.273 1 97.81 226 MET A O 1
ATOM 1721 N N . ALA A 1 227 ? -4.656 40.438 10.219 1 98.44 227 ALA A N 1
ATOM 1722 C CA . ALA A 1 227 ? -5.227 39.25 9.562 1 98.44 227 ALA A CA 1
ATOM 1723 C C . ALA A 1 227 ? -6.02 38.406 10.547 1 98.44 227 ALA A C 1
ATOM 1725 O O . ALA A 1 227 ? -5.582 38.188 11.68 1 98.44 227 ALA A O 1
ATOM 1726 N N . VAL A 1 228 ? -7.199 38.031 10.148 1 98.75 228 VAL A N 1
ATOM 1727 C CA . VAL A 1 228 ? -8.023 37.125 10.953 1 98.75 228 VAL A CA 1
ATOM 1728 C C . VAL A 1 228 ? -8.164 35.781 10.234 1 98.75 228 VAL A C 1
ATOM 1730 O O . VAL A 1 228 ? -8.641 35.719 9.102 1 98.75 228 VAL A O 1
ATOM 1733 N N . CYS A 1 229 ? -7.68 34.75 10.938 1 98.44 229 CYS A N 1
ATOM 1734 C CA . CYS A 1 229 ? -7.676 33.406 10.367 1 98.44 229 CYS A CA 1
ATOM 1735 C C . CYS A 1 229 ? -8.531 32.469 11.195 1 98.44 229 CYS A C 1
ATOM 1737 O O . CYS A 1 229 ? -8.461 32.469 12.43 1 98.44 229 CYS A O 1
ATOM 1739 N N . ASP A 1 230 ? -9.328 31.734 10.555 1 98.38 230 ASP A N 1
ATOM 1740 C CA . ASP A 1 230 ? -10.047 30.609 11.133 1 98.38 230 ASP A CA 1
ATOM 1741 C C . ASP A 1 230 ? -9.555 29.281 10.547 1 98.38 230 ASP A C 1
ATOM 1743 O O . ASP A 1 230 ? -9.523 29.125 9.32 1 98.38 230 ASP A O 1
ATOM 1747 N N . ILE A 1 231 ? -9.219 28.312 11.391 1 97.25 231 ILE A N 1
ATOM 1748 C CA . ILE A 1 231 ? -8.695 27.062 10.844 1 97.25 231 ILE A CA 1
ATOM 1749 C C . ILE A 1 231 ? -9.836 26.234 10.273 1 97.25 231 ILE A C 1
ATOM 1751 O O . ILE A 1 231 ? -9.602 25.234 9.578 1 97.25 231 ILE A O 1
ATOM 1755 N N . VAL A 1 232 ? -11.078 26.562 10.586 1 96.12 232 VAL A N 1
ATOM 1756 C CA . VAL A 1 232 ? -12.266 25.922 10.031 1 96.12 232 VAL A CA 1
ATOM 1757 C C . VAL A 1 232 ? -12.438 26.328 8.57 1 96.12 232 VAL A C 1
ATOM 1759 O O . VAL A 1 232 ? -12.344 27.5 8.227 1 96.12 232 VAL A O 1
ATOM 1762 N N . TYR A 1 233 ? -12.602 25.391 7.719 1 92.5 233 TYR A N 1
ATOM 1763 C CA . TYR A 1 233 ? -12.797 25.719 6.312 1 92.5 233 TYR A CA 1
ATOM 1764 C C . TYR A 1 233 ? -14.148 25.219 5.82 1 92.5 233 TYR A C 1
ATOM 1766 O O . TYR A 1 233 ? -14.547 25.516 4.691 1 92.5 233 TYR A O 1
ATOM 1774 N N . ALA A 1 234 ? -14.812 24.438 6.676 1 89.62 234 ALA A N 1
ATOM 1775 C CA . ALA A 1 234 ? -16.188 24.016 6.438 1 89.62 234 ALA A CA 1
ATOM 1776 C C . ALA A 1 234 ? -17.078 24.328 7.645 1 89.62 234 ALA A C 1
ATOM 1778 O O . ALA A 1 234 ? -16.984 23.656 8.672 1 89.62 234 ALA A O 1
ATOM 1779 N N . PRO A 1 235 ? -17.953 25.344 7.531 1 93.31 235 PRO A N 1
ATOM 1780 C CA . PRO A 1 235 ? -18.328 26.078 6.316 1 93.31 235 PRO A CA 1
ATOM 1781 C C . PRO A 1 235 ? -17.188 26.953 5.793 1 93.31 235 PRO A C 1
ATOM 1783 O O . PRO A 1 235 ? -16.219 27.219 6.512 1 93.31 235 PRO A O 1
ATOM 1786 N N . ARG A 1 236 ? -17.328 27.406 4.566 1 93.88 236 ARG A N 1
ATOM 1787 C CA . ARG A 1 236 ? -16.281 28.203 3.914 1 93.88 236 ARG A CA 1
ATOM 1788 C C . ARG A 1 236 ? -16.188 29.578 4.543 1 93.88 236 ARG A C 1
ATOM 1790 O O . ARG A 1 236 ? -15.117 30.203 4.52 1 93.88 236 ARG A O 1
ATOM 1797 N N . THR A 1 237 ? -17.328 30.062 5.004 1 96.88 237 THR A N 1
ATOM 1798 C CA . THR A 1 237 ? -17.359 31.312 5.754 1 96.88 237 THR A CA 1
ATOM 1799 C C . THR A 1 237 ? -17.906 31.094 7.156 1 96.88 237 THR A C 1
ATOM 1801 O O . THR A 1 237 ? -19.078 30.75 7.324 1 96.88 237 THR A O 1
ATOM 1804 N N . THR A 1 238 ? -17.125 31.312 8.156 1 97.56 238 THR A N 1
ATOM 1805 C CA . THR A 1 238 ? -17.531 31.109 9.539 1 97.56 238 THR A CA 1
ATOM 1806 C C . THR A 1 238 ? -18.109 32.375 10.133 1 97.56 238 THR A C 1
ATOM 1808 O O . THR A 1 238 ? -17.984 33.469 9.539 1 97.56 238 THR A O 1
ATOM 1811 N N . LYS A 1 239 ? -18.703 32.25 11.273 1 98.12 239 LYS A N 1
ATOM 1812 C CA . LYS A 1 239 ? -19.219 33.438 11.969 1 98.12 239 LYS A CA 1
ATOM 1813 C C . LYS A 1 239 ? -18.094 34.406 12.32 1 98.12 239 LYS A C 1
ATOM 1815 O O . LYS A 1 239 ? -18.266 35.625 12.234 1 98.12 239 LYS A O 1
ATOM 1820 N N . LEU A 1 240 ? -16.938 33.906 12.742 1 98.5 240 LEU A N 1
ATOM 1821 C CA . LEU A 1 240 ? -15.781 34.75 13.047 1 98.5 240 LEU A CA 1
ATOM 1822 C C . LEU A 1 240 ? -15.414 35.625 11.844 1 98.5 240 LEU A C 1
ATOM 1824 O O . LEU A 1 240 ? -15.148 36.812 12 1 98.5 240 LEU A O 1
ATOM 1828 N N . MET A 1 241 ? -15.367 35 10.711 1 98.44 241 MET A N 1
ATOM 1829 C CA . MET A 1 241 ? -15.016 35.719 9.492 1 98.44 241 MET A CA 1
ATOM 1830 C C . MET A 1 241 ? -16.016 36.844 9.203 1 98.44 241 MET A C 1
ATOM 1832 O O . MET A 1 241 ? -15.633 37.938 8.781 1 98.44 241 MET A O 1
ATOM 1836 N N . LYS A 1 242 ? -17.297 36.531 9.414 1 98.19 242 LYS A N 1
ATOM 1837 C CA . LYS A 1 242 ? -18.328 37.531 9.211 1 98.19 242 LYS A CA 1
ATOM 1838 C C . LYS A 1 242 ? -18.125 38.719 10.148 1 98.19 242 LYS A C 1
ATOM 1840 O O . LYS A 1 242 ? -18.266 39.875 9.734 1 98.19 242 LYS A O 1
ATOM 1845 N N . VAL A 1 243 ? -17.875 38.438 11.375 1 98.44 243 VAL A N 1
ATOM 1846 C CA . VAL A 1 243 ? -17.656 39.469 12.367 1 98.44 243 VAL A CA 1
ATOM 1847 C C . VAL A 1 243 ? -16.438 40.312 11.977 1 98.44 243 VAL A C 1
ATOM 1849 O O . VAL A 1 243 ? -16.469 41.531 12.055 1 98.44 243 VAL A O 1
ATOM 1852 N N . ALA A 1 244 ? -15.352 39.688 11.539 1 98.62 244 ALA A N 1
ATOM 1853 C CA . ALA A 1 244 ? -14.133 40.375 11.125 1 98.62 244 ALA A CA 1
ATOM 1854 C C . ALA A 1 244 ? -14.398 41.281 9.922 1 98.62 244 ALA A C 1
ATOM 1856 O O . ALA A 1 244 ? -13.859 42.375 9.844 1 98.62 244 ALA A O 1
ATOM 1857 N N . LYS A 1 245 ? -15.188 40.781 8.992 1 98.12 245 LYS A N 1
ATOM 1858 C CA . LYS A 1 245 ? -15.516 41.562 7.809 1 98.12 245 LYS A CA 1
ATOM 1859 C C . LYS A 1 245 ? -16.297 42.812 8.18 1 98.12 245 LYS A C 1
ATOM 1861 O O . LYS A 1 245 ? -16.125 43.875 7.574 1 98.12 245 LYS A O 1
ATOM 1866 N N . LYS A 1 246 ? -17.172 42.656 9.133 1 97.81 246 LYS A N 1
ATOM 1867 C CA . LYS A 1 246 ? -17.938 43.812 9.617 1 97.81 246 LYS A CA 1
ATOM 1868 C C . LYS A 1 246 ? -17 44.875 10.188 1 97.81 246 LYS A C 1
ATOM 1870 O O . LYS A 1 246 ? -17.344 46.062 10.188 1 97.81 246 LYS A O 1
ATOM 1875 N N . ALA A 1 247 ? -15.891 44.469 10.656 1 97.75 247 ALA A N 1
ATOM 1876 C CA . ALA A 1 247 ? -14.898 45.375 11.211 1 97.75 247 ALA A CA 1
ATOM 1877 C C . ALA A 1 247 ? -13.961 45.906 10.125 1 97.75 247 ALA A C 1
ATOM 1879 O O . ALA A 1 247 ? -12.977 46.562 10.422 1 97.75 247 ALA A O 1
ATOM 1880 N N . ASN A 1 248 ? -14.148 45.5 8.867 1 97.81 248 ASN A N 1
ATOM 1881 C CA . ASN A 1 248 ? -13.375 45.906 7.695 1 97.81 248 ASN A CA 1
ATOM 1882 C C . ASN A 1 248 ? -11.953 45.344 7.746 1 97.81 248 ASN A C 1
ATOM 1884 O O . ASN A 1 248 ? -11.016 46.031 7.305 1 97.81 248 ASN A O 1
ATOM 1888 N N . VAL A 1 249 ? -11.75 44.281 8.43 1 98.12 249 VAL A N 1
ATOM 1889 C CA . VAL A 1 249 ? -10.445 43.625 8.414 1 98.12 249 VAL A CA 1
ATOM 1890 C C . VAL A 1 249 ? -10.039 43.312 6.98 1 98.12 249 VAL A C 1
ATOM 1892 O O . VAL A 1 249 ? -10.828 42.781 6.199 1 98.12 249 VAL A O 1
ATOM 1895 N N . ARG A 1 250 ? -8.875 43.594 6.625 1 95.38 250 ARG A N 1
ATOM 1896 C CA . ARG A 1 250 ? -8.43 43.5 5.238 1 95.38 250 ARG A CA 1
ATOM 1897 C C . ARG A 1 250 ? -8.227 42.031 4.824 1 95.38 250 ARG A C 1
ATOM 1899 O O . ARG A 1 250 ? -8.531 41.656 3.691 1 95.38 250 ARG A O 1
ATOM 1906 N N . HIS A 1 251 ? -7.629 41.25 5.727 1 97.38 251 HIS A N 1
ATOM 1907 C CA . HIS A 1 251 ? -7.328 39.875 5.422 1 97.38 251 HIS A CA 1
ATOM 1908 C C . HIS A 1 251 ? -8.117 38.938 6.316 1 97.38 251 HIS A C 1
ATOM 1910 O O . HIS A 1 251 ? -7.855 38.844 7.52 1 97.38 251 HIS A O 1
ATOM 1916 N N . VAL A 1 252 ? -9.07 38.25 5.754 1 98.19 252 VAL A N 1
ATOM 1917 C CA . VAL A 1 252 ? -9.883 37.25 6.43 1 98.19 252 VAL A CA 1
ATOM 1918 C C . VAL A 1 252 ? -9.781 35.938 5.695 1 98.19 252 VAL A C 1
ATOM 1920 O O . VAL A 1 252 ? -10.156 35.812 4.523 1 98.19 252 VAL A O 1
ATOM 1923 N N . ILE A 1 253 ? -9.234 34.969 6.422 1 96.88 253 ILE A N 1
ATOM 1924 C CA . ILE A 1 253 ? -8.852 33.719 5.746 1 96.88 253 ILE A CA 1
ATOM 1925 C C . ILE A 1 253 ? -9.438 32.531 6.488 1 96.88 253 ILE A C 1
ATOM 1927 O O . ILE A 1 253 ? -9.438 32.5 7.723 1 96.88 253 ILE A O 1
ATOM 1931 N N . ASN A 1 254 ? -9.938 31.531 5.773 1 96.88 254 ASN A N 1
ATOM 1932 C CA . ASN A 1 254 ? -10.367 30.297 6.406 1 96.88 254 ASN A CA 1
ATOM 1933 C C . ASN A 1 254 ? -9.258 29.25 6.395 1 96.88 254 ASN A C 1
ATOM 1935 O O . ASN A 1 254 ? -8.109 29.562 6.086 1 96.88 254 ASN A O 1
ATOM 1939 N N . GLY A 1 255 ? -9.594 28.016 6.734 1 96.62 255 GLY A N 1
ATOM 1940 C CA . GLY A 1 255 ? -8.594 26.984 6.988 1 96.62 255 GLY A CA 1
ATOM 1941 C C . GLY A 1 255 ? -8.188 26.219 5.738 1 96.62 255 GLY A C 1
ATOM 1942 O O . GLY A 1 255 ? -7.309 25.359 5.789 1 96.62 255 GLY A O 1
ATOM 1943 N N . LEU A 1 256 ? -8.734 26.5 4.605 1 94.69 256 LEU A N 1
ATOM 1944 C CA . LEU A 1 256 ? -8.484 25.719 3.393 1 94.69 256 LEU A CA 1
ATOM 1945 C C . LEU A 1 256 ? -7.02 25.812 2.979 1 94.69 256 LEU A C 1
ATOM 1947 O O . LEU A 1 256 ? -6.402 24.812 2.629 1 94.69 256 LEU A O 1
ATOM 1951 N N . GLY A 1 257 ? -6.449 27.016 3.016 1 95.5 257 GLY A N 1
ATOM 1952 C CA . GLY A 1 257 ? -5.043 27.188 2.693 1 95.5 257 GLY A CA 1
ATOM 1953 C C . GLY A 1 257 ? -4.125 26.359 3.561 1 95.5 257 GLY A C 1
ATOM 1954 O O . GLY A 1 257 ? -3.168 25.75 3.064 1 95.5 257 GLY A O 1
ATOM 1955 N N . MET A 1 258 ? -4.441 26.344 4.836 1 97 258 MET A N 1
ATOM 1956 C CA . MET A 1 258 ? -3.641 25.562 5.773 1 97 258 MET A CA 1
ATOM 1957 C C . MET A 1 258 ? -3.676 24.078 5.414 1 97 258 MET A C 1
ATOM 1959 O O . MET A 1 258 ? -2.637 23.406 5.398 1 97 258 MET A O 1
ATOM 1963 N N . VAL A 1 259 ? -4.852 23.547 5.059 1 94.81 259 VAL A N 1
ATOM 1964 C CA . VAL A 1 259 ? -5.031 22.141 4.727 1 94.81 259 VAL A CA 1
ATOM 1965 C C . VAL A 1 259 ? -4.254 21.812 3.453 1 94.81 259 VAL A C 1
ATOM 1967 O O . VAL A 1 259 ? -3.545 20.797 3.398 1 94.81 259 VAL A O 1
ATOM 1970 N N . LEU A 1 260 ? -4.324 22.656 2.463 1 96.19 260 LEU A N 1
ATOM 1971 C CA . LEU A 1 260 ? -3.656 22.422 1.187 1 96.19 260 LEU A CA 1
ATOM 1972 C C . LEU A 1 260 ? -2.141 22.516 1.341 1 96.19 260 LEU A C 1
ATOM 1974 O O . LEU A 1 260 ? -1.408 21.656 0.836 1 96.19 260 LEU A O 1
ATOM 1978 N N . ASN A 1 261 ? -1.744 23.469 2.107 1 97.94 261 ASN A N 1
ATOM 1979 C CA . ASN A 1 261 ? -0.312 23.734 2.205 1 97.94 261 ASN A CA 1
ATOM 1980 C C . ASN A 1 261 ? 0.381 22.703 3.107 1 97.94 261 ASN A C 1
ATOM 1982 O O . ASN A 1 261 ? 1.551 22.391 2.896 1 97.94 261 ASN A O 1
ATOM 1986 N N . GLN A 1 262 ? -0.274 22.234 4.152 1 98 262 GLN A N 1
ATOM 1987 C CA . GLN A 1 262 ? 0.348 21.188 4.941 1 98 262 GLN A CA 1
ATOM 1988 C C . GLN A 1 262 ? 0.568 19.922 4.102 1 98 262 GLN A C 1
ATOM 1990 O O . GLN A 1 262 ? 1.593 19.25 4.238 1 98 262 GLN A O 1
ATOM 1995 N N . GLY A 1 263 ? -0.41 19.594 3.223 1 98.06 263 GLY A N 1
ATOM 1996 C CA . GLY A 1 263 ? -0.244 18.5 2.283 1 98.06 263 GLY A C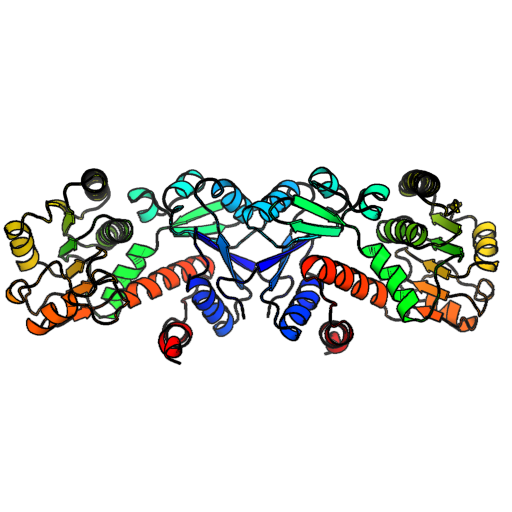A 1
ATOM 1997 C C . GLY A 1 263 ? 0.869 18.734 1.279 1 98.06 263 GLY A C 1
ATOM 1998 O O . GLY A 1 263 ? 1.639 17.828 0.971 1 98.06 263 GLY A O 1
ATOM 1999 N N . ALA A 1 264 ? 0.913 19.969 0.812 1 98.56 264 ALA A N 1
ATOM 2000 C CA . ALA A 1 264 ? 1.952 20.344 -0.146 1 98.56 264 ALA A CA 1
ATOM 2001 C C . ALA A 1 264 ? 3.34 20.203 0.474 1 98.56 264 ALA A C 1
ATOM 2003 O O . ALA A 1 264 ? 4.289 19.797 -0.195 1 98.56 264 ALA A O 1
ATOM 2004 N N . ALA A 1 265 ? 3.43 20.594 1.704 1 98.75 265 ALA A N 1
ATOM 2005 C CA . ALA A 1 265 ? 4.703 20.453 2.408 1 98.75 265 ALA A CA 1
ATOM 2006 C C . ALA A 1 265 ? 5.117 19 2.529 1 98.75 265 ALA A C 1
ATOM 2008 O O . ALA A 1 265 ? 6.277 18.656 2.301 1 98.75 265 ALA A O 1
ATOM 2009 N N . ALA A 1 266 ? 4.211 18.141 2.928 1 98.88 266 ALA A N 1
ATOM 2010 C CA . ALA A 1 266 ? 4.492 16.719 2.99 1 98.88 266 ALA A CA 1
ATOM 2011 C C . ALA A 1 266 ? 4.91 16.172 1.624 1 98.88 266 ALA A C 1
ATOM 2013 O O . ALA A 1 266 ? 5.887 15.43 1.516 1 98.88 266 ALA A O 1
ATOM 2014 N N . PHE A 1 267 ? 4.152 16.578 0.599 1 98.88 267 PHE A N 1
ATOM 2015 C CA . PHE A 1 267 ? 4.438 16.188 -0.775 1 98.88 267 PHE A CA 1
ATOM 2016 C C . PHE A 1 267 ? 5.875 16.531 -1.153 1 98.88 267 PHE A C 1
ATOM 2018 O O . PHE A 1 267 ? 6.582 15.719 -1.739 1 98.88 267 PHE A O 1
ATOM 2025 N N . GLU A 1 268 ? 6.27 17.719 -0.834 1 98.81 268 GLU A N 1
ATOM 2026 C CA . GLU A 1 268 ? 7.617 18.172 -1.181 1 98.81 268 GLU A CA 1
ATOM 2027 C C . GLU A 1 268 ? 8.68 17.344 -0.447 1 98.81 268 GLU A C 1
ATOM 2029 O O . GLU A 1 268 ? 9.734 17.062 -1.003 1 98.81 268 GLU A O 1
ATOM 2034 N N . LEU A 1 269 ? 8.422 17.031 0.784 1 98.88 269 LEU A N 1
ATOM 2035 C CA . LEU A 1 269 ? 9.344 16.219 1.567 1 98.88 269 LEU A CA 1
ATOM 2036 C C . LEU A 1 269 ? 9.539 14.852 0.922 1 98.88 269 LEU A C 1
ATOM 2038 O O . LEU A 1 269 ? 10.641 14.305 0.948 1 98.88 269 LEU A O 1
ATOM 2042 N N . TRP A 1 270 ? 8.516 14.258 0.307 1 98.88 270 TRP A N 1
ATOM 2043 C CA . TRP A 1 270 ? 8.57 12.922 -0.276 1 98.88 270 TRP A CA 1
ATOM 2044 C C . TRP A 1 270 ? 9.125 12.969 -1.694 1 98.88 270 TRP A C 1
ATOM 2046 O O . TRP A 1 270 ? 9.875 12.07 -2.104 1 98.88 270 TRP A O 1
ATOM 2056 N N . CYS A 1 271 ? 8.766 14.062 -2.461 1 98.5 271 CYS A N 1
ATOM 2057 C CA . CYS A 1 271 ? 8.953 14.023 -3.908 1 98.5 271 CYS A CA 1
ATOM 2058 C C . CYS A 1 271 ? 10.055 14.977 -4.344 1 98.5 271 CYS A C 1
ATOM 2060 O O . CYS A 1 271 ? 10.508 14.93 -5.488 1 98.5 271 CYS A O 1
ATOM 2062 N N . ASN A 1 272 ? 10.484 15.875 -3.455 1 98 272 ASN A N 1
ATOM 2063 C CA . ASN A 1 272 ? 11.508 16.875 -3.742 1 98 272 ASN A CA 1
ATOM 2064 C C . ASN A 1 272 ? 11.094 17.781 -4.895 1 98 272 ASN A C 1
ATOM 2066 O O . ASN A 1 272 ? 11.914 18.109 -5.762 1 98 272 ASN A O 1
ATOM 2070 N N . GLN A 1 273 ? 9.812 18.062 -4.988 1 97.62 273 GLN A N 1
ATOM 2071 C CA . GLN A 1 273 ? 9.227 19.031 -5.914 1 97.62 273 GLN A CA 1
ATOM 2072 C C . GLN A 1 273 ? 7.922 19.594 -5.363 1 97.62 273 GLN A C 1
ATOM 2074 O O . GLN A 1 273 ? 7.305 19.016 -4.477 1 97.62 273 GLN A O 1
ATOM 2079 N N . LYS A 1 274 ? 7.5 20.703 -5.891 1 98.12 274 LYS A N 1
ATOM 2080 C CA . LYS A 1 274 ? 6.301 21.375 -5.395 1 98.12 274 LYS A CA 1
ATOM 2081 C C . LYS A 1 274 ? 5.039 20.672 -5.879 1 98.12 274 LYS A C 1
ATOM 2083 O O . LYS A 1 274 ? 4.969 20.234 -7.027 1 98.12 274 LYS A O 1
ATOM 2088 N N . MET A 1 275 ? 4.137 20.531 -5.023 1 98.25 275 MET A N 1
ATOM 2089 C CA . MET A 1 275 ? 2.816 20.047 -5.414 1 98.25 275 MET A CA 1
ATOM 2090 C C . MET A 1 275 ? 2.107 21.062 -6.309 1 98.25 275 MET A C 1
ATOM 2092 O O . MET A 1 275 ? 2.172 22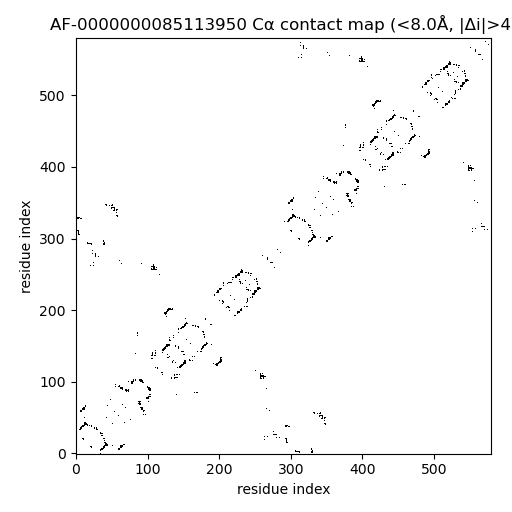.266 -6.062 1 98.25 275 MET A O 1
ATOM 2096 N N . PRO A 1 276 ? 1.493 20.672 -7.355 1 98 276 PRO A N 1
ATOM 2097 C CA . PRO A 1 276 ? 0.659 21.594 -8.133 1 98 276 PRO A CA 1
ATOM 2098 C C . PRO A 1 276 ? -0.627 21.984 -7.406 1 98 276 PRO A C 1
ATOM 2100 O O . PRO A 1 276 ? -1.71 21.516 -7.766 1 98 276 PRO A O 1
ATOM 2103 N N . ILE A 1 277 ? -0.58 22.844 -6.57 1 95.88 277 ILE A N 1
ATOM 2104 C CA . ILE A 1 277 ? -1.596 23.141 -5.566 1 95.88 277 ILE A CA 1
ATOM 2105 C C . ILE A 1 277 ? -2.873 23.625 -6.254 1 95.88 277 ILE A C 1
ATOM 2107 O O . ILE A 1 277 ? -3.975 23.203 -5.891 1 95.88 277 ILE A O 1
ATOM 2111 N N . GLU A 1 278 ? -2.779 24.547 -7.195 1 94.88 278 GLU A N 1
ATOM 2112 C CA . GLU A 1 278 ? -3.961 25.094 -7.863 1 94.88 278 GLU A CA 1
ATOM 2113 C C . GLU A 1 278 ? -4.727 23.984 -8.594 1 94.88 278 GLU A C 1
ATOM 2115 O O . GLU A 1 278 ? -5.961 23.969 -8.57 1 94.88 278 GLU A O 1
ATOM 2120 N N . TYR A 1 279 ? -3.965 23.141 -9.211 1 96.19 279 TYR A N 1
ATOM 2121 C CA . TYR A 1 279 ? -4.578 22.016 -9.898 1 96.19 279 TYR A CA 1
ATOM 2122 C C . TYR A 1 279 ? -5.305 21.094 -8.914 1 96.19 279 TYR A C 1
ATOM 2124 O O . TYR A 1 279 ? -6.457 20.719 -9.133 1 96.19 279 TYR A O 1
ATOM 2132 N N . VAL A 1 280 ? -4.625 20.812 -7.828 1 95.38 280 VAL A N 1
ATOM 2133 C CA . VAL A 1 280 ? -5.176 19.906 -6.816 1 95.38 280 VAL A CA 1
ATOM 2134 C C . VAL A 1 280 ? -6.422 20.531 -6.195 1 95.38 280 VAL A C 1
ATOM 2136 O O . VAL A 1 280 ? -7.43 19.859 -5.988 1 95.38 280 VAL A O 1
ATOM 2139 N N . LYS A 1 281 ? -6.293 21.797 -5.863 1 93.69 281 LYS A N 1
ATOM 2140 C CA . LYS A 1 281 ? -7.426 22.516 -5.301 1 93.69 281 LYS A CA 1
ATOM 2141 C C . LYS A 1 281 ? -8.656 22.391 -6.191 1 93.69 281 LYS A C 1
ATOM 2143 O O . LYS A 1 281 ? -9.75 22.078 -5.707 1 93.69 281 LYS A O 1
ATOM 2148 N N . LYS A 1 282 ? -8.539 22.594 -7.438 1 93.38 282 LYS A N 1
ATOM 2149 C CA . LYS A 1 282 ? -9.641 22.5 -8.398 1 93.38 282 LYS A CA 1
ATOM 2150 C C . LYS A 1 282 ? -10.188 21.078 -8.477 1 93.38 282 LYS A C 1
ATOM 2152 O O . LYS A 1 282 ? -11.406 20.891 -8.523 1 93.38 282 LYS A O 1
ATOM 2157 N N . GLN A 1 283 ? -9.312 20.109 -8.438 1 91.19 283 GLN A N 1
ATOM 2158 C CA . GLN A 1 283 ? -9.703 18.719 -8.625 1 91.19 283 GLN A CA 1
ATOM 2159 C C . GLN A 1 283 ? -10.438 18.188 -7.398 1 91.19 283 GLN A C 1
ATOM 2161 O O . GLN A 1 283 ? -11.367 17.375 -7.527 1 91.19 283 GLN A O 1
ATOM 2166 N N . VAL A 1 284 ? -10.016 18.672 -6.242 1 88.56 284 VAL A N 1
ATOM 2167 C CA . VAL A 1 284 ? -10.43 17.984 -5.023 1 88.56 284 VAL A CA 1
ATOM 2168 C C . VAL A 1 284 ? -11.43 18.844 -4.262 1 88.56 284 VAL A C 1
ATOM 2170 O O . VAL A 1 284 ? -12.344 18.312 -3.613 1 88.56 284 VAL A O 1
ATOM 2173 N N . PHE A 1 285 ? -11.391 20.109 -4.355 1 83.25 285 PHE A N 1
ATOM 2174 C CA . PHE A 1 285 ? -12.188 20.969 -3.477 1 83.25 285 PHE A CA 1
ATOM 2175 C C . PHE A 1 285 ? -13.258 21.703 -4.266 1 83.25 285 PHE A C 1
ATOM 2177 O O . PHE A 1 285 ? -14.258 22.156 -3.701 1 83.25 285 PHE A O 1
ATOM 2184 N N . ASP A 1 286 ? -12.953 22.078 -5.504 1 75.56 286 ASP A N 1
ATOM 2185 C CA . ASP A 1 286 ? -13.969 22.781 -6.27 1 75.56 286 ASP A CA 1
ATOM 2186 C C . ASP A 1 286 ? -15.047 21.828 -6.781 1 75.56 286 ASP A C 1
ATOM 2188 O O . ASP A 1 286 ? -16.203 22.219 -6.938 1 75.56 286 ASP A O 1
ATOM 2192 N N . GLU A 1 287 ? -14.672 20.594 -7.277 1 54.78 287 GLU A N 1
ATOM 2193 C CA . GLU A 1 287 ? -15.688 19.734 -7.863 1 54.78 287 GLU A CA 1
ATOM 2194 C C . GLU A 1 287 ? -16.625 19.172 -6.793 1 54.78 287 GLU A C 1
ATOM 2196 O O . GLU A 1 287 ? -17.578 18.469 -7.105 1 54.78 287 GLU A O 1
ATOM 2201 N N . VAL A 1 288 ? -16.375 19.047 -5.605 1 43.28 288 VAL A N 1
ATOM 2202 C CA . VAL A 1 288 ? -17.391 18.422 -4.75 1 43.28 288 VAL A CA 1
ATOM 2203 C C . VAL A 1 288 ? -18.703 19.203 -4.875 1 43.28 288 VAL A C 1
ATOM 2205 O O . VAL A 1 288 ? -19.672 18.906 -4.172 1 43.28 288 VAL A O 1
ATOM 2208 N N . LYS A 1 289 ? -18.938 20.266 -5.473 1 37.09 289 LYS A N 1
ATOM 2209 C CA . LYS A 1 289 ? -20.297 20.781 -5.641 1 37.09 289 LYS A CA 1
ATOM 2210 C C . LYS A 1 289 ? -21.094 19.938 -6.625 1 37.09 289 LYS A C 1
ATOM 2212 O O . LYS A 1 289 ? -22.188 20.312 -7.031 1 37.09 289 LYS A O 1
ATOM 2217 N N . MET A 1 290 ? -20.531 18.891 -7.332 1 28.56 290 MET A N 1
ATOM 2218 C CA . MET A 1 290 ? -21.703 18.375 -8.039 1 28.56 290 MET A CA 1
ATOM 2219 C C . MET A 1 290 ? -22.672 17.703 -7.078 1 28.56 290 MET A C 1
ATOM 2221 O O . MET A 1 290 ? -22.25 16.953 -6.188 1 28.56 290 MET A O 1
ATOM 2225 N N . MET B 1 1 ? -9.453 4.824 -9.953 1 79.12 1 MET B N 1
ATOM 2226 C CA . MET B 1 1 ? -9.094 5.98 -9.133 1 79.12 1 MET B CA 1
ATOM 2227 C C . MET B 1 1 ? -8.898 5.57 -7.676 1 79.12 1 MET B C 1
ATOM 2229 O O . MET B 1 1 ? -9.602 4.699 -7.168 1 79.12 1 MET B O 1
ATOM 2233 N N . ILE B 1 2 ? -7.848 5.957 -7.02 1 92.25 2 ILE B N 1
ATOM 2234 C CA . ILE B 1 2 ? -7.512 5.652 -5.629 1 92.25 2 ILE B CA 1
ATOM 2235 C C . ILE B 1 2 ? -8.148 6.695 -4.711 1 92.25 2 ILE B C 1
ATOM 2237 O O . ILE B 1 2 ? -8.062 7.898 -4.973 1 92.25 2 ILE B O 1
ATOM 2241 N N . ASP B 1 3 ? -8.922 6.262 -3.723 1 93.5 3 ASP B N 1
ATOM 2242 C CA . ASP B 1 3 ? -9.492 7.133 -2.697 1 93.5 3 ASP B CA 1
ATOM 2243 C C . ASP B 1 3 ? -9.297 6.539 -1.304 1 93.5 3 ASP B C 1
ATOM 2245 O O . ASP B 1 3 ? -8.5 5.617 -1.125 1 93.5 3 ASP B O 1
ATOM 2249 N N . ALA B 1 4 ? -9.977 7.051 -0.33 1 94.75 4 ALA B N 1
ATOM 2250 C CA . ALA B 1 4 ? -9.734 6.699 1.067 1 94.75 4 ALA B CA 1
ATOM 2251 C C . ALA B 1 4 ? -10.234 5.289 1.371 1 94.75 4 ALA B C 1
ATOM 2253 O O . ALA B 1 4 ? -9.906 4.719 2.412 1 94.75 4 ALA B O 1
ATOM 2254 N N . ASN B 1 5 ? -11.008 4.734 0.442 1 96.69 5 ASN B N 1
ATOM 2255 C CA . ASN B 1 5 ? -11.602 3.422 0.679 1 96.69 5 ASN B CA 1
ATOM 2256 C C . ASN B 1 5 ? -10.875 2.33 -0.1 1 96.69 5 ASN B C 1
ATOM 2258 O O . ASN B 1 5 ? -11.227 1.153 -0.007 1 96.69 5 ASN B O 1
ATOM 2262 N N . THR B 1 6 ? -9.898 2.715 -0.883 1 97.75 6 THR B N 1
ATOM 2263 C CA . THR B 1 6 ? -9.172 1.757 -1.706 1 97.75 6 THR B CA 1
ATOM 2264 C C . THR B 1 6 ? -8.453 0.734 -0.834 1 97.75 6 THR B C 1
ATOM 2266 O O . THR B 1 6 ? -7.805 1.098 0.151 1 97.75 6 THR B O 1
ATOM 2269 N N . VAL B 1 7 ? -8.547 -0.53 -1.188 1 98.25 7 VAL B N 1
ATOM 2270 C CA . VAL B 1 7 ? -7.949 -1.626 -0.435 1 98.25 7 VAL B CA 1
ATOM 2271 C C . VAL B 1 7 ? -6.676 -2.098 -1.132 1 98.25 7 VAL B C 1
ATOM 2273 O O . VAL B 1 7 ? -6.637 -2.213 -2.359 1 98.25 7 VAL B O 1
ATOM 2276 N N . LEU B 1 8 ? -5.621 -2.4 -0.354 1 98.75 8 LEU B N 1
ATOM 2277 C CA . LEU B 1 8 ? -4.309 -2.725 -0.902 1 98.75 8 LEU B CA 1
ATOM 2278 C C . LEU B 1 8 ? -4.125 -4.234 -1.021 1 98.75 8 LEU B C 1
ATOM 2280 O O . LEU B 1 8 ? -4.488 -4.98 -0.109 1 98.75 8 LEU B O 1
ATOM 2284 N N . LEU B 1 9 ? -3.627 -4.664 -2.143 1 98.81 9 LEU B N 1
ATOM 2285 C CA . LEU B 1 9 ? -3.014 -5.969 -2.369 1 98.81 9 LEU B CA 1
ATOM 2286 C C . LEU B 1 9 ? -1.556 -5.816 -2.789 1 98.81 9 LEU B C 1
ATOM 2288 O O . LEU B 1 9 ? -1.123 -4.727 -3.166 1 98.81 9 LEU B O 1
ATOM 2292 N N . GLY B 1 10 ? -0.825 -6.926 -2.682 1 98.44 10 GLY B N 1
ATOM 2293 C CA . GLY B 1 10 ? 0.561 -6.75 -3.088 1 98.44 10 GLY B CA 1
ATOM 2294 C C . GLY B 1 10 ? 1.223 -8.047 -3.516 1 98.44 10 GLY B C 1
ATOM 2295 O O . GLY B 1 10 ? 0.621 -9.117 -3.42 1 98.44 10 GLY B O 1
ATOM 2296 N N . LEU B 1 11 ? 2.352 -7.941 -4.109 1 98.81 11 LEU B N 1
ATOM 2297 C CA . LEU B 1 11 ? 3.314 -9.008 -4.371 1 98.81 11 LEU B CA 1
ATOM 2298 C C . LEU B 1 11 ? 4.504 -8.906 -3.422 1 98.81 11 LEU B C 1
ATOM 2300 O O . LEU B 1 11 ? 5.09 -7.832 -3.268 1 98.81 11 LEU B O 1
ATOM 2304 N N . LEU B 1 12 ? 4.816 -9.945 -2.74 1 98.81 12 LEU B N 1
ATOM 2305 C CA . LEU B 1 12 ? 6.008 -10.055 -1.9 1 98.81 12 LEU B CA 1
ATOM 2306 C C . LEU B 1 12 ? 7.062 -10.93 -2.564 1 98.81 12 LEU B C 1
ATOM 2308 O O . LEU B 1 12 ? 6.902 -12.148 -2.635 1 98.81 12 LEU B O 1
ATOM 2312 N N . ALA B 1 13 ? 8.094 -10.312 -3.084 1 98.56 13 ALA B N 1
ATOM 2313 C CA . ALA B 1 13 ? 9.117 -11.031 -3.834 1 98.56 13 ALA B CA 1
ATOM 2314 C C . ALA B 1 13 ? 10.414 -10.227 -3.891 1 98.56 13 ALA B C 1
ATOM 2316 O O . ALA B 1 13 ? 10.43 -9.039 -3.568 1 98.56 13 ALA B O 1
ATOM 2317 N N . SER B 1 14 ? 11.492 -10.852 -4.223 1 97.81 14 SER B N 1
ATOM 2318 C CA . SER B 1 14 ? 12.766 -10.18 -4.453 1 97.81 14 SER B CA 1
ATOM 2319 C C . SER B 1 14 ? 13.586 -10.898 -5.523 1 97.81 14 SER B C 1
ATOM 2321 O O . SER B 1 14 ? 13.938 -12.07 -5.359 1 97.81 14 SER B O 1
ATOM 2323 N N . PRO B 1 15 ? 13.922 -10.297 -6.656 1 95.88 15 PRO B N 1
ATOM 2324 C CA . PRO B 1 15 ? 13.453 -8.977 -7.09 1 95.88 15 PRO B CA 1
ATOM 2325 C C . PRO B 1 15 ? 12 -8.984 -7.539 1 95.88 15 PRO B C 1
ATOM 2327 O O . PRO B 1 15 ? 11.414 -10.047 -7.75 1 95.88 15 PRO B O 1
ATOM 2330 N N . CYS B 1 16 ? 11.375 -7.801 -7.578 1 95 16 CYS B N 1
ATOM 2331 C CA . CYS B 1 16 ? 9.945 -7.805 -7.879 1 95 16 CYS B CA 1
ATOM 2332 C C . CYS B 1 16 ? 9.617 -6.785 -8.961 1 95 16 CYS B C 1
ATOM 2334 O O . CYS B 1 16 ? 8.469 -6.668 -9.383 1 95 16 CYS B O 1
ATOM 2336 N N . ARG B 1 17 ? 10.531 -6.059 -9.477 1 90.19 17 ARG B N 1
ATOM 2337 C CA . ARG B 1 17 ? 10.273 -4.898 -10.32 1 90.19 17 ARG B CA 1
ATOM 2338 C C . ARG B 1 17 ? 9.938 -5.32 -11.742 1 90.19 17 ARG B C 1
ATOM 2340 O O . ARG B 1 17 ? 9.5 -4.5 -12.555 1 90.19 17 ARG B O 1
ATOM 2347 N N . HIS B 1 18 ? 10.023 -6.512 -12.086 1 89.81 18 HIS B N 1
ATOM 2348 C CA . HIS B 1 18 ? 9.75 -6.996 -13.438 1 89.81 18 HIS B CA 1
ATOM 2349 C C . HIS B 1 18 ? 8.438 -7.781 -13.477 1 89.81 18 HIS B C 1
ATOM 2351 O O . HIS B 1 18 ? 8.078 -8.328 -14.523 1 89.81 18 HIS B O 1
ATOM 2357 N N . SER B 1 19 ? 7.812 -7.77 -12.398 1 92.88 19 SER B N 1
ATOM 2358 C CA . SER B 1 19 ? 6.602 -8.586 -12.32 1 92.88 19 SER B CA 1
ATOM 2359 C C . SER B 1 19 ? 5.484 -7.996 -13.172 1 92.88 19 SER B C 1
ATOM 2361 O O . SER B 1 19 ? 5.301 -6.777 -13.219 1 92.88 19 SER B O 1
ATOM 2363 N N . ILE B 1 20 ? 4.68 -8.82 -13.742 1 92.44 20 ILE B N 1
ATOM 2364 C CA . ILE B 1 20 ? 3.539 -8.422 -14.562 1 92.44 20 ILE B CA 1
ATOM 2365 C C . ILE B 1 20 ? 2.281 -8.375 -13.695 1 92.44 20 ILE B C 1
ATOM 2367 O O . ILE B 1 20 ? 1.257 -7.824 -14.109 1 92.44 20 ILE B O 1
ATOM 2371 N N . SER B 1 21 ? 2.357 -8.844 -12.477 1 95.88 21 SER B N 1
ATOM 2372 C CA . SER B 1 21 ? 1.197 -9.023 -11.609 1 95.88 21 SER B CA 1
ATOM 2373 C C . SER B 1 21 ? 0.488 -7.699 -11.352 1 95.88 21 SER B C 1
ATOM 2375 O O . SER B 1 21 ? -0.739 -7.617 -11.438 1 95.88 21 SER B O 1
ATOM 2377 N N . PRO B 1 22 ? 1.265 -6.625 -11.055 1 96.75 22 PRO B N 1
ATOM 2378 C CA . PRO B 1 22 ? 0.567 -5.359 -10.812 1 96.75 22 PRO B CA 1
ATOM 2379 C C . PRO B 1 22 ? -0.262 -4.902 -12.016 1 96.75 22 PRO B C 1
ATOM 2381 O O . PRO B 1 22 ? -1.416 -4.496 -11.852 1 96.75 22 PRO B O 1
ATOM 2384 N N . ALA B 1 23 ? 0.299 -5.027 -13.18 1 94.06 23 ALA B N 1
ATOM 2385 C CA . ALA B 1 23 ? -0.438 -4.637 -14.383 1 94.06 23 ALA B CA 1
ATOM 2386 C C . ALA B 1 23 ? -1.676 -5.508 -14.57 1 94.06 23 ALA B C 1
ATOM 2388 O O . ALA B 1 23 ? -2.756 -5.004 -14.891 1 94.06 23 ALA B O 1
ATOM 2389 N N . MET B 1 24 ? -1.541 -6.75 -14.359 1 95.5 24 MET B N 1
ATOM 2390 C CA . MET B 1 24 ? -2.623 -7.711 -14.547 1 95.5 24 MET B CA 1
ATOM 2391 C C . MET B 1 24 ? -3.775 -7.43 -13.586 1 95.5 24 MET B C 1
ATOM 2393 O O . MET B 1 24 ? -4.918 -7.27 -14.016 1 95.5 24 MET B O 1
ATOM 2397 N N . HIS B 1 25 ? -3.537 -7.336 -12.328 1 98 25 HIS B N 1
ATOM 2398 C CA . HIS B 1 25 ? -4.59 -7.203 -11.328 1 98 25 HIS B CA 1
ATOM 2399 C C . HIS B 1 25 ? -5.223 -5.816 -11.367 1 98 25 HIS B C 1
ATOM 2401 O O . HIS B 1 25 ? -6.441 -5.684 -11.258 1 98 25 HIS B O 1
ATOM 2407 N N . ASN B 1 26 ? -4.41 -4.805 -11.516 1 97.44 26 ASN B N 1
ATOM 2408 C CA . ASN B 1 26 ? -4.973 -3.459 -11.57 1 97.44 26 ASN B CA 1
ATOM 2409 C C . ASN B 1 26 ? -5.828 -3.258 -12.82 1 97.44 26 ASN B C 1
ATOM 2411 O O . ASN B 1 26 ? -6.84 -2.5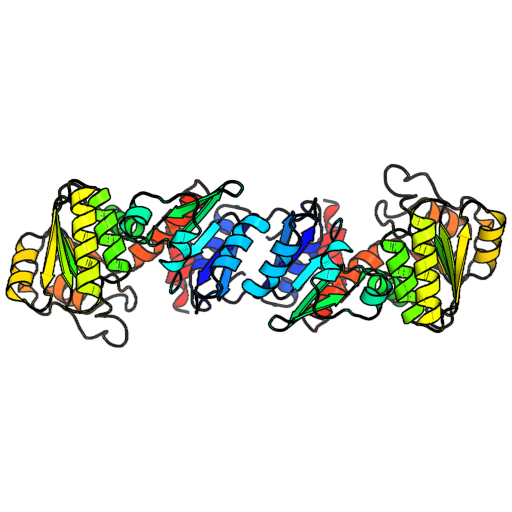57 -12.773 1 97.44 26 ASN B O 1
ATOM 2415 N N . ALA B 1 27 ? -5.414 -3.854 -13.992 1 96 27 ALA B N 1
ATOM 2416 C CA . ALA B 1 27 ? -6.27 -3.812 -15.18 1 96 27 ALA B CA 1
ATOM 2417 C C . ALA B 1 27 ? -7.621 -4.469 -14.906 1 96 27 ALA B C 1
ATOM 2419 O O . ALA B 1 27 ? -8.664 -3.961 -15.328 1 96 27 ALA B O 1
ATOM 2420 N N . ALA B 1 28 ? -7.574 -5.574 -14.227 1 97.62 28 ALA B N 1
ATOM 2421 C CA . ALA B 1 28 ? -8.805 -6.289 -13.898 1 97.62 28 ALA B CA 1
ATOM 2422 C C . ALA B 1 28 ? -9.68 -5.469 -12.953 1 97.62 28 ALA B C 1
ATOM 2424 O O . ALA B 1 28 ? -10.898 -5.391 -13.141 1 97.62 28 ALA B O 1
ATOM 2425 N N . PHE B 1 29 ? -9.055 -4.863 -11.883 1 97.88 29 PHE B N 1
ATOM 2426 C CA . PHE B 1 29 ? -9.797 -4.012 -10.961 1 97.88 29 PHE B CA 1
ATOM 2427 C C . PHE B 1 29 ? -10.5 -2.883 -11.703 1 97.88 29 PHE B C 1
ATOM 2429 O O . PHE B 1 29 ? -11.68 -2.625 -11.477 1 97.88 29 PHE B O 1
ATOM 2436 N N . ASP B 1 30 ? -9.75 -2.25 -12.562 1 96.06 30 ASP B N 1
ATOM 2437 C CA . ASP B 1 30 ? -10.281 -1.129 -13.328 1 96.06 30 ASP B CA 1
ATOM 2438 C C . ASP B 1 30 ? -11.477 -1.565 -14.18 1 96.06 30 ASP B C 1
ATOM 2440 O O . ASP B 1 30 ? -12.508 -0.9 -14.195 1 96.06 30 ASP B O 1
ATOM 2444 N N . LYS B 1 31 ? -11.312 -2.617 -14.891 1 97.25 31 LYS B N 1
ATOM 2445 C CA . LYS B 1 31 ? -12.344 -3.133 -15.781 1 97.25 31 LYS B CA 1
ATOM 2446 C C . LYS B 1 31 ? -13.625 -3.457 -15.023 1 97.25 31 LYS B C 1
ATOM 2448 O O . LYS B 1 31 ? -14.727 -3.213 -15.516 1 97.25 31 LYS B O 1
ATOM 2453 N N . LEU B 1 32 ? -13.484 -3.975 -13.844 1 98.12 32 LEU B N 1
ATOM 2454 C CA . LEU B 1 32 ? -14.641 -4.484 -13.109 1 98.12 32 LEU B CA 1
ATOM 2455 C C . LEU B 1 32 ? -15.148 -3.447 -12.109 1 98.12 32 LEU B C 1
ATOM 2457 O O . LEU B 1 32 ? -16.156 -3.672 -11.438 1 98.12 32 LEU B O 1
ATOM 2461 N N . GLY B 1 33 ? -14.453 -2.316 -11.922 1 97.5 33 GLY B N 1
ATOM 2462 C CA . GLY B 1 33 ? -14.844 -1.272 -10.984 1 97.5 33 GLY B CA 1
ATOM 2463 C C . GLY B 1 33 ? -14.594 -1.643 -9.539 1 97.5 33 GLY B C 1
ATOM 2464 O O . GLY B 1 33 ? -15.359 -1.267 -8.648 1 97.5 33 GLY B O 1
ATOM 2465 N N . ILE B 1 34 ? -13.602 -2.496 -9.297 1 97.94 34 ILE B N 1
ATOM 2466 C CA . ILE B 1 34 ? -13.234 -2.885 -7.941 1 97.94 34 ILE B CA 1
ATOM 2467 C C . ILE B 1 34 ? -12.234 -1.879 -7.367 1 97.94 34 ILE B C 1
ATOM 2469 O O . ILE B 1 34 ? -11.211 -1.591 -7.988 1 97.94 34 ILE B O 1
ATOM 2473 N N . ASN B 1 35 ? -12.516 -1.306 -6.18 1 97.62 35 ASN B N 1
ATOM 2474 C CA . ASN B 1 35 ? -11.68 -0.265 -5.586 1 97.62 35 ASN B CA 1
ATOM 2475 C C . ASN B 1 35 ? -10.508 -0.86 -4.812 1 97.62 35 ASN B C 1
ATOM 2477 O O . ASN B 1 35 ? -10.383 -0.647 -3.605 1 97.62 35 ASN B O 1
ATOM 2481 N N . TYR B 1 36 ? -9.68 -1.615 -5.523 1 98.31 36 TYR B N 1
ATOM 2482 C CA . TYR B 1 36 ? -8.445 -2.201 -5.008 1 98.31 36 TYR B CA 1
ATOM 2483 C C . TYR B 1 36 ? -7.23 -1.667 -5.758 1 98.31 36 TYR B C 1
ATOM 2485 O O . TYR B 1 36 ? -7.359 -1.137 -6.863 1 98.31 36 TYR B O 1
ATOM 2493 N N . ALA B 1 37 ? -6.105 -1.693 -5.137 1 98.44 37 ALA B N 1
ATOM 2494 C CA . ALA B 1 37 ? -4.812 -1.42 -5.758 1 98.44 37 ALA B CA 1
ATOM 2495 C C . ALA B 1 37 ? -3.82 -2.543 -5.473 1 98.44 37 ALA B C 1
ATOM 2497 O O . ALA B 1 37 ? -3.789 -3.086 -4.363 1 98.44 37 ALA B O 1
ATOM 2498 N N . TYR B 1 38 ? -3.082 -2.9 -6.484 1 98.5 38 TYR B N 1
ATOM 2499 C CA . TYR B 1 38 ? -2.08 -3.955 -6.387 1 98.5 38 TYR B CA 1
ATOM 2500 C C . TYR B 1 38 ? -0.684 -3.408 -6.656 1 98.5 38 TYR B C 1
ATOM 2502 O O . TYR B 1 38 ? -0.412 -2.889 -7.738 1 98.5 38 TYR B O 1
ATOM 2510 N N . LEU B 1 39 ? 0.19 -3.543 -5.66 1 98.5 39 LEU B N 1
ATOM 2511 C CA . LEU B 1 39 ? 1.56 -3.059 -5.789 1 98.5 39 LEU B CA 1
ATOM 2512 C C . LEU B 1 39 ? 2.559 -4.191 -5.57 1 98.5 39 LEU B C 1
ATOM 2514 O O . LEU B 1 39 ? 2.189 -5.266 -5.098 1 98.5 39 LEU B O 1
ATOM 2518 N N . SER B 1 40 ? 3.838 -3.939 -5.926 1 98.38 40 SER B N 1
ATOM 2519 C CA . SER B 1 40 ? 4.914 -4.898 -5.707 1 98.38 40 SER B CA 1
ATOM 2520 C C . SER B 1 40 ? 5.871 -4.418 -4.621 1 98.38 40 SER B C 1
ATOM 2522 O O . SER B 1 40 ? 6.277 -3.256 -4.613 1 98.38 40 SER B O 1
ATOM 2524 N N . PHE B 1 41 ? 6.219 -5.305 -3.721 1 98.69 41 PHE B N 1
ATOM 2525 C CA . PHE B 1 41 ? 7.109 -4.957 -2.617 1 98.69 41 PHE B CA 1
ATOM 2526 C C . PHE B 1 41 ? 8.328 -5.871 -2.602 1 98.69 41 PHE B C 1
ATOM 2528 O O . PHE B 1 41 ? 8.195 -7.094 -2.562 1 98.69 41 PHE B O 1
ATOM 2535 N N . ASP B 1 42 ? 9.523 -5.316 -2.643 1 98.38 42 ASP B N 1
ATOM 2536 C CA . ASP B 1 42 ? 10.781 -6.059 -2.613 1 98.38 42 ASP B CA 1
ATOM 2537 C C . ASP B 1 42 ? 11.07 -6.594 -1.211 1 98.38 42 ASP B C 1
ATOM 2539 O O . ASP B 1 42 ? 11.633 -5.883 -0.375 1 98.38 42 ASP B O 1
ATOM 2543 N N . VAL B 1 43 ? 10.68 -7.797 -0.979 1 98.06 43 VAL B N 1
ATOM 2544 C CA . VAL B 1 43 ? 10.773 -8.508 0.295 1 98.06 43 VAL B CA 1
ATOM 2545 C C . VAL B 1 43 ? 11.484 -9.844 0.095 1 98.06 43 VAL B C 1
ATOM 2547 O O . VAL B 1 43 ? 11.172 -10.586 -0.84 1 98.06 43 VAL B O 1
ATOM 2550 N N . ASP B 1 44 ? 12.438 -10.133 0.914 1 98.25 44 ASP B N 1
ATOM 2551 C CA . ASP B 1 44 ? 13.125 -11.43 0.876 1 98.25 44 ASP B CA 1
ATOM 2552 C C . ASP B 1 44 ? 12.805 -12.25 2.123 1 98.25 44 ASP B C 1
ATOM 2554 O O . ASP B 1 44 ? 11.898 -11.906 2.887 1 98.25 44 ASP B O 1
ATOM 2558 N N . THR B 1 45 ? 13.555 -13.359 2.332 1 98.38 45 THR B N 1
ATOM 2559 C CA . THR B 1 45 ? 13.227 -14.297 3.404 1 98.38 45 THR B CA 1
ATOM 2560 C C . THR B 1 45 ? 13.539 -13.688 4.77 1 98.38 45 THR B C 1
ATOM 2562 O O . THR B 1 45 ? 12.961 -14.086 5.781 1 98.38 45 THR B O 1
ATOM 2565 N N . ASP B 1 46 ? 14.406 -12.68 4.781 1 98.12 46 ASP B N 1
ATOM 2566 C CA . ASP B 1 46 ? 14.773 -12.023 6.035 1 98.12 46 ASP B CA 1
ATOM 2567 C C . ASP B 1 46 ? 13.68 -11.047 6.48 1 98.12 46 ASP B C 1
ATOM 2569 O O . ASP B 1 46 ? 13.547 -10.766 7.672 1 98.12 46 ASP B O 1
ATOM 2573 N N . THR B 1 47 ? 12.906 -10.562 5.535 1 97.94 47 THR B N 1
ATOM 2574 C CA . THR B 1 47 ? 11.961 -9.5 5.859 1 97.94 47 THR B CA 1
ATOM 2575 C C . THR B 1 47 ? 10.523 -9.992 5.688 1 97.94 47 THR B C 1
ATOM 2577 O O . THR B 1 47 ? 9.57 -9.25 5.957 1 97.94 47 THR B O 1
ATOM 2580 N N . ILE B 1 48 ? 10.312 -11.234 5.34 1 98.75 48 ILE B N 1
ATOM 2581 C CA . ILE B 1 48 ? 9 -11.758 4.977 1 98.75 48 ILE B CA 1
ATOM 2582 C C . ILE B 1 48 ? 8.086 -11.75 6.203 1 98.75 48 ILE B C 1
ATOM 2584 O O . ILE B 1 48 ? 6.879 -11.516 6.082 1 98.75 48 ILE B O 1
ATOM 2588 N N . LYS B 1 49 ? 8.594 -12.016 7.383 1 98.75 49 LYS B N 1
ATOM 2589 C CA . LYS B 1 49 ? 7.77 -11.969 8.586 1 98.75 49 LYS B CA 1
ATOM 2590 C C . LYS B 1 49 ? 7.133 -10.594 8.766 1 98.75 49 LYS B C 1
ATOM 2592 O O . LYS B 1 49 ? 5.934 -10.492 9.031 1 98.75 49 LYS B O 1
ATOM 2597 N N . GLY B 1 50 ? 7.988 -9.539 8.656 1 98.69 50 GLY B N 1
ATOM 2598 C CA . GLY B 1 50 ? 7.48 -8.18 8.766 1 98.69 50 GLY B CA 1
ATOM 2599 C C . GLY B 1 50 ? 6.422 -7.848 7.73 1 98.69 50 GLY B C 1
ATOM 2600 O O . GLY B 1 50 ? 5.449 -7.156 8.031 1 98.69 50 GLY B O 1
ATOM 2601 N N . ALA B 1 51 ? 6.629 -8.344 6.5 1 98.88 51 ALA B N 1
ATOM 2602 C CA . ALA B 1 51 ? 5.664 -8.102 5.43 1 98.88 51 ALA B CA 1
ATOM 2603 C C . ALA B 1 51 ? 4.332 -8.781 5.73 1 98.88 51 ALA B C 1
ATOM 2605 O O . ALA B 1 51 ? 3.268 -8.227 5.438 1 98.88 51 ALA B O 1
ATOM 2606 N N . VAL B 1 52 ? 4.395 -9.969 6.305 1 98.88 52 VAL B N 1
ATOM 2607 C CA . VAL B 1 52 ? 3.18 -10.672 6.691 1 98.88 52 VAL B CA 1
ATOM 2608 C C . VAL B 1 52 ? 2.459 -9.898 7.797 1 98.88 52 VAL B C 1
ATOM 2610 O O . VAL B 1 52 ? 1.236 -9.75 7.758 1 98.88 52 VAL B O 1
ATOM 2613 N N . ASP B 1 53 ? 3.182 -9.398 8.742 1 98.75 53 ASP B N 1
ATOM 2614 C CA . ASP B 1 53 ? 2.596 -8.57 9.789 1 98.75 53 ASP B CA 1
ATOM 2615 C C . ASP B 1 53 ? 1.938 -7.324 9.195 1 98.75 53 ASP B C 1
ATOM 2617 O O . ASP B 1 53 ? 0.893 -6.879 9.68 1 98.75 53 ASP B O 1
ATOM 2621 N N . ALA B 1 54 ? 2.559 -6.773 8.18 1 98.81 54 ALA B N 1
ATOM 2622 C CA . ALA B 1 54 ? 2.025 -5.586 7.52 1 98.81 54 ALA B CA 1
ATOM 2623 C C . ALA B 1 54 ? 0.661 -5.871 6.895 1 98.81 54 ALA B C 1
ATOM 2625 O O . ALA B 1 54 ? -0.217 -5.008 6.883 1 98.81 54 ALA B O 1
ATOM 2626 N N . ILE B 1 55 ? 0.469 -7.09 6.34 1 98.94 55 ILE B N 1
ATOM 2627 C CA . ILE B 1 55 ? -0.819 -7.469 5.77 1 98.94 55 ILE B CA 1
ATOM 2628 C C . ILE B 1 55 ? -1.914 -7.32 6.824 1 98.94 55 ILE B C 1
ATOM 2630 O O . ILE B 1 55 ? -2.982 -6.77 6.543 1 98.94 55 ILE B O 1
ATOM 2634 N N . ARG B 1 56 ? -1.625 -7.746 8.023 1 98.62 56 ARG B N 1
ATOM 2635 C CA . ARG B 1 56 ? -2.598 -7.672 9.109 1 98.62 56 ARG B CA 1
ATOM 2636 C C . ARG B 1 56 ? -2.816 -6.23 9.555 1 98.62 56 ARG B C 1
ATOM 2638 O O . ARG B 1 56 ? -3.955 -5.77 9.656 1 98.62 56 ARG B O 1
ATOM 2645 N N . VAL B 1 57 ? -1.782 -5.512 9.797 1 98.44 57 VAL B N 1
ATOM 2646 C CA . VAL B 1 57 ? -1.859 -4.207 10.438 1 98.44 57 VAL B CA 1
ATOM 2647 C C . VAL B 1 57 ? -2.475 -3.191 9.477 1 98.44 57 VAL B C 1
ATOM 2649 O O . VAL B 1 57 ? -3.238 -2.316 9.898 1 98.44 57 VAL B O 1
ATOM 2652 N N . LEU B 1 58 ? -2.154 -3.291 8.188 1 98.56 58 LEU B N 1
ATOM 2653 C CA . LEU B 1 58 ? -2.664 -2.352 7.199 1 98.56 58 LEU B CA 1
ATOM 2654 C C . LEU B 1 58 ? -3.988 -2.836 6.617 1 98.56 58 LEU B C 1
ATOM 2656 O O . LEU B 1 58 ? -4.547 -2.201 5.719 1 98.56 58 LEU B O 1
ATOM 2660 N N . LYS B 1 59 ? -4.43 -3.992 7.082 1 98.38 59 LYS B N 1
ATOM 2661 C CA . LYS B 1 59 ? -5.695 -4.578 6.652 1 98.38 59 LYS B CA 1
ATOM 2662 C C . LYS B 1 59 ? -5.734 -4.75 5.137 1 98.38 59 LYS B C 1
ATOM 2664 O O . LYS B 1 59 ? -6.734 -4.426 4.492 1 98.38 59 LYS B O 1
ATOM 2669 N N . MET B 1 60 ? -4.555 -5.172 4.59 1 98.81 60 MET B N 1
ATOM 2670 C CA . MET B 1 60 ? -4.527 -5.559 3.182 1 98.81 60 MET B CA 1
ATOM 2671 C C . MET B 1 60 ? -5.496 -6.703 2.912 1 98.81 60 MET B C 1
ATOM 2673 O O . MET B 1 60 ? -5.773 -7.512 3.803 1 98.81 60 MET B O 1
ATOM 2677 N N . ARG B 1 61 ? -5.992 -6.738 1.709 1 98.81 61 ARG B N 1
ATOM 2678 C CA . ARG B 1 61 ? -6.883 -7.836 1.341 1 98.81 61 ARG B CA 1
ATOM 2679 C C . ARG B 1 61 ? -6.113 -9.148 1.214 1 98.81 61 ARG B C 1
ATOM 2681 O O . ARG B 1 61 ? -6.668 -10.219 1.447 1 98.81 61 ARG B O 1
ATOM 2688 N N . GLY B 1 62 ? -4.855 -9.023 0.83 1 98.88 62 GLY B N 1
ATOM 2689 C CA . GLY B 1 62 ? -3.984 -10.172 0.626 1 98.88 62 GLY B CA 1
ATOM 2690 C C . GLY B 1 62 ? -2.73 -9.836 -0.157 1 98.88 62 GLY B C 1
ATOM 2691 O O . GLY B 1 62 ? -2.375 -8.664 -0.301 1 98.88 62 GLY B O 1
ATOM 2692 N N . ALA B 1 63 ? -2.053 -10.945 -0.618 1 98.94 63 ALA B N 1
ATOM 2693 C CA . ALA B 1 63 ? -0.83 -10.758 -1.395 1 98.94 63 ALA B CA 1
ATOM 2694 C C . ALA B 1 63 ? -0.452 -12.031 -2.139 1 98.94 63 ALA B C 1
ATOM 2696 O O . ALA B 1 63 ? -0.79 -13.141 -1.703 1 98.94 63 ALA B O 1
ATOM 2697 N N . ASN B 1 64 ? 0.136 -11.828 -3.248 1 98.81 64 ASN B N 1
ATOM 2698 C CA . ASN B 1 64 ? 0.922 -12.914 -3.824 1 98.81 64 ASN B CA 1
ATOM 2699 C C . ASN B 1 64 ? 2.312 -12.992 -3.199 1 98.81 64 ASN B C 1
ATOM 2701 O O . ASN B 1 64 ? 2.826 -12 -2.689 1 98.81 64 ASN B O 1
ATOM 2705 N N . VAL B 1 65 ? 2.852 -14.156 -3.232 1 98.75 65 VAL B N 1
ATOM 2706 C CA . VAL B 1 65 ? 4.199 -14.43 -2.746 1 98.75 65 VAL B CA 1
ATOM 2707 C C . VAL B 1 65 ? 5.004 -15.148 -3.826 1 98.75 65 VAL B C 1
ATOM 2709 O O . VAL B 1 65 ? 4.531 -16.109 -4.422 1 98.75 65 VAL B O 1
ATOM 2712 N N . SER B 1 66 ? 6.125 -14.695 -4.133 1 97.38 66 SER B N 1
ATOM 2713 C CA . SER B 1 66 ? 7.004 -15.32 -5.121 1 97.38 66 SER B CA 1
ATOM 2714 C C . SER B 1 66 ? 8.406 -15.531 -4.559 1 97.38 66 SER B C 1
ATOM 2716 O O . SER B 1 66 ? 8.609 -15.461 -3.346 1 97.38 66 SER B O 1
ATOM 2718 N N . MET B 1 67 ? 9.227 -15.969 -5.434 1 95.06 67 MET B N 1
ATOM 2719 C CA . MET B 1 67 ? 10.602 -16.234 -5.02 1 95.06 67 MET B CA 1
ATOM 2720 C C . MET B 1 67 ? 11.211 -15.008 -4.348 1 95.06 67 MET B C 1
ATOM 2722 O O . MET B 1 67 ? 10.992 -13.875 -4.781 1 95.06 67 MET B O 1
ATOM 2726 N N . PRO B 1 68 ? 11.93 -15.32 -3.219 1 97.38 68 PRO B N 1
ATOM 2727 C CA . PRO B 1 68 ? 12.297 -16.594 -2.6 1 97.38 68 PRO B CA 1
ATOM 2728 C C . PRO B 1 68 ? 11.398 -16.969 -1.423 1 97.38 68 PRO B C 1
ATOM 2730 O O . PRO B 1 68 ? 11.758 -17.828 -0.611 1 97.38 68 PRO B O 1
ATOM 2733 N N . ASN B 1 69 ? 10.242 -16.438 -1.304 1 98.38 69 ASN B N 1
ATOM 2734 C CA . ASN B 1 69 ? 9.523 -16.359 -0.036 1 98.38 69 ASN B CA 1
ATOM 2735 C C . ASN B 1 69 ? 8.492 -17.484 0.084 1 98.38 69 ASN B C 1
ATOM 2737 O O . ASN B 1 69 ? 7.938 -17.703 1.161 1 98.38 69 ASN B O 1
ATOM 2741 N N . LYS B 1 70 ? 8.211 -18.266 -0.917 1 98.25 70 LYS B N 1
ATOM 2742 C CA . LYS B 1 70 ? 7.039 -19.125 -0.97 1 98.25 70 LYS B CA 1
ATOM 2743 C C . LYS B 1 70 ? 7.074 -20.172 0.149 1 98.25 70 LYS B C 1
ATOM 2745 O O . LYS B 1 70 ? 6.027 -20.547 0.676 1 98.25 70 LYS B O 1
ATOM 2750 N N . ARG B 1 71 ? 8.188 -20.672 0.476 1 97.19 71 ARG B N 1
ATOM 2751 C CA . ARG B 1 71 ? 8.305 -21.656 1.547 1 97.19 71 ARG B CA 1
ATOM 2752 C C . ARG B 1 71 ? 8.391 -20.969 2.908 1 97.19 71 ARG B C 1
ATOM 2754 O O . ARG B 1 71 ? 7.746 -21.406 3.867 1 97.19 71 ARG B O 1
ATOM 2761 N N . ALA B 1 72 ? 9.156 -19.875 2.961 1 98.19 72 ALA B N 1
ATOM 2762 C CA . ALA B 1 72 ? 9.414 -19.172 4.219 1 98.19 72 ALA B CA 1
ATOM 2763 C C . ALA B 1 72 ? 8.125 -18.625 4.816 1 98.19 72 ALA B C 1
ATOM 2765 O O . ALA B 1 72 ? 7.984 -18.547 6.039 1 98.19 72 ALA B O 1
ATOM 2766 N N . VAL B 1 73 ? 7.176 -18.297 4.047 1 98.81 73 VAL B N 1
ATOM 2767 C CA . VAL B 1 73 ? 5.984 -17.578 4.5 1 98.81 73 VAL B CA 1
ATOM 2768 C C . VAL B 1 73 ? 5.016 -18.562 5.16 1 98.81 73 VAL B C 1
ATOM 2770 O O . VAL B 1 73 ? 4.133 -18.141 5.918 1 98.81 73 VAL B O 1
ATOM 2773 N N . VAL B 1 74 ? 5.18 -19.812 4.934 1 98.81 74 VAL B N 1
ATOM 2774 C CA . VAL B 1 74 ? 4.242 -20.844 5.352 1 98.81 74 VAL B CA 1
ATOM 2775 C C . VAL B 1 74 ? 4.043 -20.781 6.867 1 98.81 74 VAL B C 1
ATOM 2777 O O . VAL B 1 74 ? 2.914 -20.844 7.352 1 98.81 74 VAL B O 1
ATOM 2780 N N . GLN B 1 75 ? 5.109 -20.594 7.578 1 98.69 75 GLN B N 1
ATOM 2781 C CA . GLN B 1 75 ? 5.082 -20.656 9.039 1 98.69 75 GLN B CA 1
ATOM 2782 C C . GLN B 1 75 ? 4.285 -19.484 9.617 1 98.69 75 GLN B C 1
ATOM 2784 O O . GLN B 1 75 ? 3.92 -19.516 10.797 1 98.69 75 GLN B O 1
ATOM 2789 N N . TYR B 1 76 ? 3.957 -18.516 8.852 1 98.81 76 TYR B N 1
ATOM 2790 C CA . TYR B 1 76 ? 3.289 -17.328 9.367 1 98.81 76 TYR B CA 1
ATOM 2791 C C . TYR B 1 76 ? 1.811 -17.328 9 1 98.81 76 TYR B C 1
ATOM 2793 O O . TYR B 1 76 ? 1.095 -16.359 9.281 1 98.81 76 TYR B O 1
ATOM 2801 N N . MET B 1 77 ? 1.347 -18.359 8.336 1 98.88 77 MET B N 1
ATOM 2802 C CA . MET B 1 77 ? -0.065 -18.5 7.984 1 98.88 77 MET B CA 1
ATOM 2803 C C . MET B 1 77 ? -0.861 -19.078 9.148 1 98.88 77 MET B C 1
ATOM 2805 O O . MET B 1 77 ? -0.343 -19.875 9.922 1 98.88 77 MET B O 1
ATOM 2809 N N . ASP B 1 78 ? -2.104 -18.609 9.266 1 98.88 78 ASP B N 1
ATOM 2810 C CA . ASP B 1 78 ? -3.021 -19.188 10.234 1 98.88 78 ASP B CA 1
ATOM 2811 C C . ASP B 1 78 ? -3.646 -20.484 9.703 1 98.88 78 ASP B C 1
ATOM 2813 O O . ASP B 1 78 ? -3.957 -21.391 10.477 1 98.88 78 ASP B O 1
ATOM 2817 N N . LYS B 1 79 ? -3.938 -20.547 8.414 1 98.88 79 LYS B N 1
ATOM 2818 C CA . LYS B 1 79 ? -4.512 -21.688 7.711 1 98.88 79 LYS B CA 1
ATOM 2819 C C . LYS B 1 79 ? -3.822 -21.922 6.371 1 98.88 79 LYS B C 1
ATOM 2821 O O . LYS B 1 79 ? -3.227 -21 5.809 1 98.88 79 LYS B O 1
ATOM 2826 N N . LEU B 1 80 ? -3.902 -23.141 5.906 1 98.81 80 LEU B N 1
ATOM 2827 C CA . LEU B 1 80 ? -3.389 -23.5 4.59 1 98.81 80 LEU B CA 1
ATOM 2828 C C . LEU B 1 80 ? -4.441 -24.234 3.777 1 98.81 80 LEU B C 1
ATOM 2830 O O . LEU B 1 80 ? -5.188 -25.062 4.324 1 98.81 80 LEU B O 1
ATOM 2834 N N . SER B 1 81 ? -4.551 -23.938 2.521 1 98.69 81 SER B N 1
ATOM 2835 C CA . SER B 1 81 ? -5.316 -24.797 1.625 1 98.69 81 SER B CA 1
ATOM 2836 C C . SER B 1 81 ? -4.68 -26.172 1.505 1 98.69 81 SER B C 1
ATOM 2838 O O . SER B 1 81 ? -3.504 -26.344 1.833 1 98.69 81 SER B O 1
ATOM 2840 N N . PRO B 1 82 ? -5.43 -27.109 1.021 1 98.06 82 PRO B N 1
ATOM 2841 C CA . PRO B 1 82 ? -4.871 -28.453 0.895 1 98.06 82 PRO B CA 1
ATOM 2842 C C . PRO B 1 82 ? -3.602 -28.5 0.05 1 98.06 82 PRO B C 1
ATOM 2844 O O . PRO B 1 82 ? -2.609 -29.109 0.449 1 98.06 82 PRO B O 1
ATOM 2847 N N . ALA B 1 83 ? -3.564 -27.812 -1.044 1 98.31 83 ALA B N 1
ATOM 2848 C CA . ALA B 1 83 ? -2.387 -27.812 -1.906 1 98.31 83 ALA B CA 1
ATOM 2849 C C . ALA B 1 83 ? -1.189 -27.188 -1.199 1 98.31 83 ALA B C 1
ATOM 2851 O O . ALA B 1 83 ? -0.085 -27.734 -1.229 1 98.31 83 ALA B O 1
ATOM 2852 N N . ALA B 1 84 ? -1.434 -26.062 -0.566 1 98.5 84 ALA B N 1
ATOM 2853 C CA . ALA B 1 84 ? -0.359 -25.375 0.143 1 98.5 84 ALA B CA 1
ATOM 2854 C C . ALA B 1 84 ? 0.182 -26.234 1.284 1 98.5 84 ALA B C 1
ATOM 2856 O O . ALA B 1 84 ? 1.384 -26.219 1.559 1 98.5 84 ALA B O 1
ATOM 2857 N N . GLU B 1 85 ? -0.696 -26.953 1.902 1 98.12 85 GLU B N 1
ATOM 2858 C CA . GLU B 1 85 ? -0.295 -27.828 3.002 1 98.12 85 GLU B CA 1
ATOM 2859 C C . GLU B 1 85 ? 0.601 -28.969 2.508 1 98.12 85 GLU B C 1
ATOM 2861 O O . GLU B 1 85 ? 1.612 -29.281 3.137 1 98.12 85 GLU B O 1
ATOM 2866 N N . ILE B 1 86 ? 0.244 -29.516 1.409 1 97.56 86 ILE B N 1
ATOM 2867 C CA . ILE B 1 86 ? 0.986 -30.656 0.862 1 97.56 86 ILE B CA 1
ATOM 2868 C C . ILE B 1 86 ? 2.354 -30.188 0.372 1 97.56 86 ILE B C 1
ATOM 2870 O O . ILE B 1 86 ? 3.375 -30.812 0.673 1 97.56 86 ILE B O 1
ATOM 2874 N N . ILE B 1 87 ? 2.395 -29.031 -0.294 1 96.62 87 ILE B N 1
ATOM 2875 C CA . ILE B 1 87 ? 3.609 -28.562 -0.956 1 96.62 87 ILE B CA 1
ATOM 2876 C C . ILE B 1 87 ? 4.488 -27.812 0.044 1 96.62 87 ILE B C 1
ATOM 2878 O O . ILE B 1 87 ? 5.695 -27.672 -0.166 1 96.62 87 ILE B O 1
ATOM 2882 N N . GLN B 1 88 ? 3.861 -27.297 1.016 1 96.94 88 GLN B N 1
ATOM 2883 C CA . GLN B 1 88 ? 4.531 -26.406 1.965 1 96.94 88 GLN B CA 1
ATOM 2884 C C . GLN B 1 88 ? 5.141 -25.203 1.258 1 96.94 88 GLN B C 1
ATOM 2886 O O . GLN B 1 88 ? 6.32 -24.906 1.444 1 96.94 88 GLN B O 1
ATOM 2891 N N . ALA B 1 89 ? 4.309 -24.594 0.452 1 98 89 ALA B N 1
ATOM 2892 C CA . ALA B 1 89 ? 4.613 -23.359 -0.265 1 98 89 ALA B CA 1
ATOM 2893 C C . ALA B 1 89 ? 3.344 -22.547 -0.514 1 98 89 ALA B C 1
ATOM 2895 O O . ALA B 1 89 ? 2.295 -23.109 -0.839 1 98 89 ALA B O 1
ATOM 2896 N N . VAL B 1 90 ? 3.439 -21.297 -0.333 1 98.81 90 VAL B N 1
ATOM 2897 C CA . VAL B 1 90 ? 2.312 -20.375 -0.483 1 98.81 90 VAL B CA 1
ATOM 2898 C C . VAL B 1 90 ? 2.648 -19.312 -1.518 1 98.81 90 VAL B C 1
ATOM 2900 O O . VAL B 1 90 ? 3.703 -18.672 -1.443 1 98.81 90 VAL B O 1
ATOM 2903 N N . ASN B 1 91 ? 1.775 -19.141 -2.486 1 98.69 91 ASN B N 1
ATOM 2904 C CA . ASN B 1 91 ? 1.996 -18.047 -3.428 1 98.69 91 ASN B CA 1
ATOM 2905 C C . ASN B 1 91 ? 0.875 -17.016 -3.363 1 98.69 91 ASN B C 1
ATOM 2907 O O . ASN B 1 91 ? 0.912 -16.016 -4.07 1 98.69 91 ASN B O 1
ATOM 2911 N N . THR B 1 92 ? -0.177 -17.297 -2.553 1 98.94 92 THR B N 1
ATOM 2912 C CA . THR B 1 92 ? -1.308 -16.391 -2.393 1 98.94 92 THR B CA 1
ATOM 2913 C C . THR B 1 92 ? -1.764 -16.344 -0.937 1 98.94 92 THR B C 1
ATOM 2915 O O . THR B 1 92 ? -2.041 -17.391 -0.337 1 98.94 92 THR B O 1
ATOM 2918 N N . ILE B 1 93 ? -1.788 -15.219 -0.399 1 99 93 ILE B N 1
ATOM 2919 C CA . ILE B 1 93 ? -2.287 -15 0.954 1 99 93 ILE B CA 1
ATOM 2920 C C . ILE B 1 93 ? -3.635 -14.289 0.897 1 99 93 ILE B C 1
ATOM 2922 O O . ILE B 1 93 ? -3.783 -13.281 0.193 1 99 93 ILE B O 1
ATOM 2926 N N . VAL B 1 94 ? -4.613 -14.781 1.557 1 98.94 94 VAL B N 1
ATOM 2927 C CA . VAL B 1 94 ? -5.91 -14.133 1.727 1 98.94 94 VAL B CA 1
ATOM 2928 C C . VAL B 1 94 ? -6.078 -13.688 3.176 1 98.94 94 VAL B C 1
ATOM 2930 O O . VAL B 1 94 ? -5.848 -14.461 4.105 1 98.94 94 VAL B O 1
ATOM 2933 N N . ASN B 1 95 ? -6.43 -12.461 3.342 1 98.94 95 ASN B N 1
ATOM 2934 C CA . ASN B 1 95 ? -6.621 -11.906 4.68 1 98.94 95 ASN B CA 1
ATOM 2935 C C . ASN B 1 95 ? -8.102 -11.727 5.004 1 98.94 95 ASN B C 1
ATOM 2937 O O . ASN B 1 95 ? -8.773 -10.867 4.43 1 98.94 95 ASN B O 1
ATOM 2941 N N . ASP B 1 96 ? -8.617 -12.516 5.875 1 98.5 96 ASP B N 1
ATOM 2942 C CA . ASP B 1 96 ? -9.977 -12.359 6.383 1 98.5 96 ASP B CA 1
ATOM 2943 C C . ASP B 1 96 ? -9.969 -11.82 7.812 1 98.5 96 ASP B C 1
ATOM 2945 O O . ASP B 1 96 ? -10.039 -12.586 8.773 1 98.5 96 ASP B O 1
ATOM 2949 N N . ASP B 1 97 ? -9.922 -10.547 7.945 1 96.81 97 ASP B N 1
ATOM 2950 C CA . ASP B 1 97 ? -9.969 -9.844 9.219 1 96.81 97 ASP B CA 1
ATOM 2951 C C . ASP B 1 97 ? -8.859 -10.328 10.156 1 96.81 97 ASP B C 1
ATOM 2953 O O . ASP B 1 97 ? -9.133 -10.703 11.305 1 96.81 97 ASP B O 1
ATOM 2957 N N . GLY B 1 98 ? -7.723 -10.531 9.57 1 97.75 98 GLY B N 1
ATOM 2958 C CA . GLY B 1 98 ? -6.559 -10.859 10.375 1 97.75 98 GLY B CA 1
ATOM 2959 C C . GLY B 1 98 ? -6.203 -12.328 10.344 1 97.75 98 GLY B C 1
ATOM 2960 O O . GLY B 1 98 ? -5.121 -12.727 10.781 1 97.75 98 GLY B O 1
ATOM 2961 N N . ILE B 1 99 ? -7.09 -13.156 9.875 1 98.81 99 ILE B N 1
ATOM 2962 C CA . ILE B 1 99 ? -6.793 -14.57 9.68 1 98.81 99 ILE B CA 1
ATOM 2963 C C . ILE B 1 99 ? -6.238 -14.797 8.281 1 98.81 99 ILE B C 1
ATOM 2965 O O . ILE B 1 99 ? -6.957 -14.656 7.289 1 98.81 99 ILE B O 1
ATOM 2969 N N . LEU B 1 100 ? -4.945 -15.156 8.203 1 98.94 100 LEU B N 1
ATOM 2970 C CA . LEU B 1 100 ? -4.273 -15.312 6.918 1 98.94 100 LEU B CA 1
ATOM 2971 C C . LEU B 1 100 ? -4.309 -16.766 6.461 1 98.94 100 LEU B C 1
ATOM 2973 O O . LEU B 1 100 ? -3.805 -17.656 7.156 1 98.94 100 LEU B O 1
ATOM 2977 N N . THR B 1 101 ? -4.949 -17 5.336 1 98.94 101 THR B N 1
ATOM 2978 C CA . THR B 1 101 ? -4.941 -18.312 4.699 1 98.94 101 THR B CA 1
ATOM 2979 C C . THR B 1 101 ? -3.971 -18.344 3.52 1 98.94 101 THR B C 1
ATOM 2981 O O . THR B 1 101 ? -4.039 -17.484 2.637 1 98.94 101 THR B O 1
ATOM 2984 N N . GLY B 1 102 ? -3.072 -19.266 3.551 1 98.94 102 GLY B N 1
ATOM 2985 C CA . GLY B 1 102 ? -2.125 -19.453 2.463 1 98.94 102 GLY B CA 1
ATOM 2986 C C . GLY B 1 102 ? -2.604 -20.453 1.421 1 98.94 102 GLY B C 1
ATOM 2987 O O . GLY B 1 102 ? -3.082 -21.531 1.763 1 98.94 102 GLY B O 1
ATOM 2988 N N . HIS B 1 103 ? -2.506 -20.062 0.179 1 98.94 103 HIS B N 1
ATOM 2989 C CA . HIS B 1 103 ? -2.859 -20.906 -0.958 1 98.94 103 HIS B CA 1
ATOM 2990 C C . HIS B 1 103 ? -1.688 -21.047 -1.923 1 98.94 103 HIS B C 1
ATOM 2992 O O . HIS B 1 103 ? -0.729 -20.281 -1.862 1 98.94 103 HIS B O 1
ATOM 2998 N N . ASN B 1 104 ? -1.724 -22.031 -2.729 1 98.69 104 ASN B N 1
ATOM 2999 C CA . ASN B 1 104 ? -0.87 -22.156 -3.908 1 98.69 104 ASN B CA 1
ATOM 3000 C C . ASN B 1 104 ? -1.693 -22.281 -5.184 1 98.69 104 ASN B 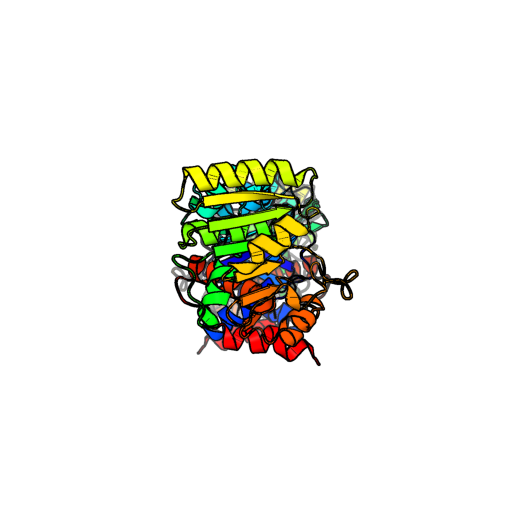C 1
ATOM 3002 O O . ASN B 1 104 ? -2.316 -23.328 -5.418 1 98.69 104 ASN B O 1
ATOM 3006 N N . THR B 1 105 ? -1.658 -21.234 -5.969 1 98.75 105 THR B N 1
ATOM 3007 C CA . THR B 1 105 ? -2.539 -21.219 -7.133 1 98.75 105 THR B CA 1
ATOM 3008 C C . THR B 1 105 ? -1.775 -21.594 -8.398 1 98.75 105 THR B C 1
ATOM 3010 O O . THR B 1 105 ? -2.352 -21.641 -9.484 1 98.75 105 THR B O 1
ATOM 3013 N N . ASP B 1 106 ? -0.482 -21.891 -8.336 1 97.81 106 ASP B N 1
ATOM 3014 C CA . ASP B 1 106 ? 0.312 -22.234 -9.508 1 97.81 106 ASP B CA 1
ATOM 3015 C C . ASP B 1 106 ? -0.242 -23.484 -10.195 1 97.81 106 ASP B C 1
ATOM 3017 O O . ASP B 1 106 ? -0.472 -23.469 -11.406 1 97.81 106 ASP B O 1
ATOM 3021 N N . GLY B 1 107 ? -0.491 -24.469 -9.414 1 98.19 107 GLY B N 1
ATOM 3022 C CA . GLY B 1 107 ? -1.042 -25.688 -9.969 1 98.19 107 GLY B CA 1
ATOM 3023 C C . GLY B 1 107 ? -2.445 -25.516 -10.516 1 98.19 107 GLY B C 1
ATOM 3024 O O . GLY B 1 107 ? -2.799 -26.125 -11.531 1 98.19 107 GLY B O 1
ATOM 3025 N N . ILE B 1 108 ? -3.221 -24.688 -9.836 1 98.56 108 ILE B N 1
ATOM 3026 C CA . ILE B 1 108 ? -4.559 -24.375 -10.312 1 98.56 108 ILE B CA 1
ATOM 3027 C C . ILE B 1 108 ? -4.477 -23.766 -11.719 1 98.56 108 ILE B C 1
ATOM 3029 O O . ILE B 1 108 ? -5.262 -24.125 -12.602 1 98.56 108 ILE B O 1
ATOM 3033 N N . GLY B 1 109 ? -3.518 -22.906 -11.859 1 98.38 109 GLY B N 1
ATOM 3034 C CA . GLY B 1 109 ? -3.322 -22.281 -13.156 1 98.38 109 GLY B CA 1
ATOM 3035 C C . GLY B 1 109 ? -3.051 -23.281 -14.266 1 98.38 109 GLY B C 1
ATOM 3036 O O . GLY B 1 109 ? -3.592 -23.172 -15.367 1 98.38 109 GLY B O 1
ATOM 3037 N N . PHE B 1 110 ? -2.264 -24.281 -13.984 1 98.25 110 PHE B N 1
ATOM 3038 C CA . PHE B 1 110 ? -1.925 -25.297 -14.969 1 98.25 110 PHE B CA 1
ATOM 3039 C C . PHE B 1 110 ? -3.152 -26.125 -15.344 1 98.25 110 PHE B C 1
ATOM 3041 O O . PHE B 1 110 ? -3.477 -26.266 -16.516 1 98.25 110 PHE B O 1
ATOM 3048 N N . VAL B 1 111 ? -3.85 -26.609 -14.344 1 98.56 111 VAL B N 1
ATOM 3049 C CA . VAL B 1 111 ? -4.996 -27.484 -14.586 1 98.56 111 VAL B CA 1
ATOM 3050 C C . VAL B 1 111 ? -6.074 -26.719 -15.344 1 98.56 111 VAL B C 1
ATOM 3052 O O . VAL B 1 111 ? -6.641 -27.234 -16.312 1 98.56 111 VAL B O 1
ATOM 3055 N N . GLN B 1 112 ? -6.246 -25.516 -14.93 1 98.12 112 GLN B N 1
ATOM 3056 C CA . GLN B 1 112 ? -7.254 -24.719 -15.617 1 98.12 112 GLN B CA 1
ATOM 3057 C C . GLN B 1 112 ? -6.855 -24.453 -17.062 1 98.12 112 GLN B C 1
ATOM 3059 O O . GLN B 1 112 ? -7.715 -24.391 -17.953 1 98.12 112 GLN B O 1
ATOM 3064 N N . SER B 1 113 ? -5.57 -24.266 -17.297 1 97.38 113 SER B N 1
ATOM 3065 C CA . SER B 1 113 ? -5.113 -24.047 -18.656 1 97.38 113 SER B CA 1
ATOM 3066 C C . SER B 1 113 ? -5.422 -25.25 -19.547 1 97.38 113 SER B C 1
ATOM 3068 O O . SER B 1 113 ? -5.719 -25.094 -20.734 1 97.38 113 SER B O 1
ATOM 3070 N N . LEU B 1 114 ? -5.367 -26.469 -19.031 1 98 114 LEU B N 1
ATOM 3071 C CA . LEU B 1 114 ? -5.762 -27.672 -19.75 1 98 114 LEU B CA 1
ATOM 3072 C C . LEU B 1 114 ? -7.258 -27.672 -20.047 1 98 114 LEU B C 1
ATOM 3074 O O . LEU B 1 114 ? -7.676 -27.906 -21.172 1 98 114 LEU B O 1
ATOM 3078 N N . ILE B 1 115 ? -7.965 -27.328 -19.031 1 97.69 115 ILE B N 1
ATOM 3079 C CA . ILE B 1 115 ? -9.422 -27.328 -19.141 1 97.69 115 ILE B CA 1
ATOM 3080 C C . ILE B 1 115 ? -9.859 -26.312 -20.188 1 97.69 115 ILE B C 1
ATOM 3082 O O . ILE B 1 115 ? -10.758 -26.578 -20.984 1 97.69 115 ILE B O 1
ATOM 3086 N N . ASP B 1 116 ? -9.234 -25.188 -20.172 1 96.12 116 ASP B N 1
ATOM 3087 C CA . ASP B 1 116 ? -9.547 -24.141 -21.141 1 96.12 116 ASP B CA 1
ATOM 3088 C C . ASP B 1 116 ? -9.352 -24.641 -22.562 1 96.12 116 ASP B C 1
ATOM 3090 O O . ASP B 1 116 ? -10.008 -24.141 -23.484 1 96.12 116 ASP B O 1
ATOM 3094 N N . GLU B 1 117 ? -8.43 -25.609 -22.75 1 95.25 117 GLU B N 1
ATOM 3095 C CA . GLU B 1 117 ? -8.141 -26.156 -24.062 1 95.25 117 GLU B CA 1
ATOM 3096 C C . GLU B 1 117 ? -9.008 -27.375 -24.359 1 95.25 117 GLU B C 1
ATOM 3098 O O . GLU B 1 117 ? -8.812 -28.062 -25.359 1 95.25 117 GLU B O 1
ATOM 3103 N N . GLY B 1 118 ? -9.891 -27.688 -23.438 1 96 118 GLY B N 1
ATOM 3104 C CA . GLY B 1 118 ? -10.812 -28.797 -23.625 1 96 118 GLY B CA 1
ATOM 3105 C C . GLY B 1 118 ? -10.234 -30.141 -23.203 1 96 118 GLY B C 1
ATOM 3106 O O . GLY B 1 118 ? -10.734 -31.188 -23.609 1 96 118 GLY B O 1
ATOM 3107 N N . ILE B 1 119 ? -9.18 -30.141 -22.469 1 96.19 119 ILE B N 1
ATOM 3108 C CA . ILE B 1 119 ? -8.523 -31.375 -22.047 1 96.19 119 ILE B CA 1
ATOM 3109 C C . ILE B 1 119 ? -9.055 -31.797 -20.688 1 96.19 119 ILE B C 1
ATOM 3111 O O . ILE B 1 119 ? -8.992 -31.031 -19.719 1 96.19 119 ILE B O 1
ATOM 3115 N N . GLU B 1 120 ? -9.508 -32.969 -20.609 1 94.94 120 GLU B N 1
ATOM 3116 C CA . GLU B 1 120 ? -9.977 -33.531 -19.328 1 94.94 120 GLU B CA 1
ATOM 3117 C C . GLU B 1 120 ? -8.797 -33.969 -18.453 1 94.94 120 GLU B C 1
ATOM 3119 O O . GLU B 1 120 ? -7.805 -34.5 -18.953 1 94.94 120 GLU B O 1
ATOM 3124 N N . VAL B 1 121 ? -8.977 -33.875 -17.109 1 96.19 121 VAL B N 1
ATOM 3125 C CA . VAL B 1 121 ? -7.844 -34.156 -16.234 1 96.19 121 VAL B CA 1
ATOM 3126 C C . VAL B 1 121 ? -8.164 -35.375 -15.3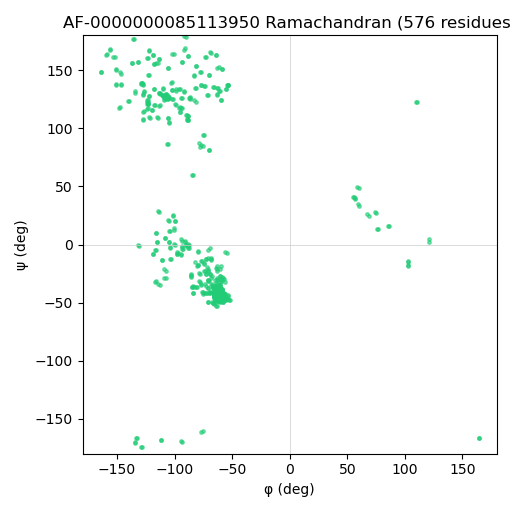67 1 96.19 121 VAL B C 1
ATOM 3128 O O . VAL B 1 121 ? -7.273 -36.156 -15.016 1 96.19 121 VAL B O 1
ATOM 3131 N N . LYS B 1 122 ? -9.445 -35.594 -14.992 1 97.38 122 LYS B N 1
ATOM 3132 C CA . LYS B 1 122 ? -9.836 -36.688 -14.117 1 97.38 122 LYS B CA 1
ATOM 3133 C C . LYS B 1 122 ? -9.531 -38.031 -14.758 1 97.38 122 LYS B C 1
ATOM 3135 O O . LYS B 1 122 ? -9.883 -38.25 -15.922 1 97.38 122 LYS B O 1
ATOM 3140 N N . GLY B 1 123 ? -8.852 -38.844 -14.016 1 97.88 123 GLY B N 1
ATOM 3141 C CA . GLY B 1 123 ? -8.562 -40.219 -14.469 1 97.88 123 GLY B CA 1
ATOM 3142 C C . GLY B 1 123 ? -7.457 -40.281 -15.508 1 97.88 123 GLY B C 1
ATOM 3143 O O . GLY B 1 123 ? -7.266 -41.281 -16.156 1 97.88 123 GLY B O 1
ATOM 3144 N N . LYS B 1 124 ? -6.758 -39.219 -15.664 1 98.25 124 LYS B N 1
ATOM 3145 C CA . LYS B 1 124 ? -5.727 -39.156 -16.688 1 98.25 124 LYS B CA 1
ATOM 3146 C C . LYS B 1 124 ? -4.34 -39.375 -16.094 1 98.25 124 LYS B C 1
ATOM 3148 O O . LYS B 1 124 ? -4.172 -39.344 -14.867 1 98.25 124 LYS B O 1
ATOM 3153 N N . LYS B 1 125 ? -3.414 -39.656 -16.969 1 98.62 125 LYS B N 1
ATOM 3154 C CA . LYS B 1 125 ? -2.018 -39.844 -16.578 1 98.62 125 LYS B CA 1
ATOM 3155 C C . LYS B 1 125 ? -1.172 -38.625 -17.016 1 98.62 125 LYS B C 1
ATOM 3157 O O . LYS B 1 125 ? -1.198 -38.219 -18.172 1 98.62 125 LYS B O 1
ATOM 3162 N N . LEU B 1 126 ? -0.439 -38.094 -16.062 1 98.81 126 LEU B N 1
ATOM 3163 C CA . LEU B 1 126 ? 0.478 -36.969 -16.281 1 98.81 126 LEU B CA 1
ATOM 3164 C C . LEU B 1 126 ? 1.928 -37.438 -16.188 1 98.81 126 LEU B C 1
ATOM 3166 O O . LEU B 1 126 ? 2.312 -38.094 -15.219 1 98.81 126 LEU B O 1
ATOM 3170 N N . VAL B 1 127 ? 2.68 -37.188 -17.203 1 98.88 127 VAL B N 1
ATOM 3171 C CA . VAL B 1 127 ? 4.133 -37.25 -17.109 1 98.88 127 VAL B CA 1
ATOM 3172 C C . VAL B 1 127 ? 4.711 -35.875 -16.922 1 98.88 127 VAL B C 1
ATOM 3174 O O . VAL B 1 127 ? 4.469 -34.969 -17.75 1 98.88 127 VAL B O 1
ATOM 3177 N N . LEU B 1 128 ? 5.414 -35.656 -15.82 1 98.75 128 LEU B N 1
ATOM 3178 C CA . LEU B 1 128 ? 5.871 -34.344 -15.414 1 98.75 128 LEU B CA 1
ATOM 3179 C C . LEU B 1 128 ? 7.387 -34.312 -15.25 1 98.75 128 LEU B C 1
ATOM 3181 O O . LEU B 1 128 ? 7.941 -35.094 -14.477 1 98.75 128 LEU B O 1
ATOM 3185 N N . ALA B 1 129 ? 8.031 -33.438 -16.016 1 98.38 129 ALA B N 1
ATOM 3186 C CA . ALA B 1 129 ? 9.477 -33.312 -15.898 1 98.38 129 ALA B CA 1
ATOM 3187 C C . ALA B 1 129 ? 9.836 -32 -15.172 1 98.38 129 ALA B C 1
ATOM 3189 O O . ALA B 1 129 ? 9.43 -30.922 -15.602 1 98.38 129 ALA B O 1
ATOM 3190 N N . GLY B 1 130 ? 10.609 -32.094 -14.102 1 97.06 130 GLY B N 1
ATOM 3191 C CA . GLY B 1 130 ? 11.016 -30.938 -13.328 1 97.06 130 GLY B CA 1
ATOM 3192 C C . GLY B 1 130 ? 10.367 -30.875 -11.961 1 97.06 130 GLY B C 1
ATOM 3193 O O . GLY B 1 130 ? 9.148 -30.75 -11.852 1 97.06 130 GLY B O 1
ATOM 3194 N N . ALA B 1 131 ? 11.188 -30.828 -10.93 1 94.38 131 ALA B N 1
ATOM 3195 C CA . ALA B 1 131 ? 10.688 -30.859 -9.562 1 94.38 131 ALA B CA 1
ATOM 3196 C C . ALA B 1 131 ? 10.961 -29.547 -8.844 1 94.38 131 ALA B C 1
ATOM 3198 O O . ALA B 1 131 ? 11.219 -29.531 -7.637 1 94.38 131 ALA B O 1
ATOM 3199 N N . GLY B 1 132 ? 11.039 -28.469 -9.57 1 93.31 132 GLY B N 1
ATOM 3200 C CA . GLY B 1 132 ? 11.102 -27.156 -8.969 1 93.31 132 GLY B CA 1
ATOM 3201 C C . GLY B 1 132 ? 9.766 -26.672 -8.43 1 93.31 132 GLY B C 1
ATOM 3202 O O . GLY B 1 132 ? 8.867 -27.484 -8.18 1 93.31 132 GLY B O 1
ATOM 3203 N N . GLY B 1 133 ? 9.641 -25.422 -8.234 1 93.44 133 GLY B N 1
ATOM 3204 C CA . GLY B 1 133 ? 8.422 -24.844 -7.695 1 93.44 133 GLY B CA 1
ATOM 3205 C C . GLY B 1 133 ? 7.203 -25.109 -8.555 1 93.44 133 GLY B C 1
ATOM 3206 O O . GLY B 1 133 ? 6.156 -25.516 -8.047 1 93.44 133 GLY B O 1
ATOM 3207 N N . ALA B 1 134 ? 7.367 -24.875 -9.812 1 94.81 134 ALA B N 1
ATOM 3208 C CA . ALA B 1 134 ? 6.258 -25.094 -10.734 1 94.81 134 ALA B CA 1
ATOM 3209 C C . ALA B 1 134 ? 5.859 -26.578 -10.773 1 94.81 134 ALA B C 1
ATOM 3211 O O . ALA B 1 134 ? 4.676 -26.906 -10.68 1 94.81 134 ALA B O 1
ATOM 3212 N N . GLY B 1 135 ? 6.84 -27.438 -10.891 1 97.06 135 GLY B N 1
ATOM 3213 C CA . GLY B 1 135 ? 6.57 -28.859 -10.961 1 97.06 135 GLY B CA 1
ATOM 3214 C C . GLY B 1 135 ? 5.855 -29.391 -9.727 1 97.06 135 GLY B C 1
ATOM 3215 O O . GLY B 1 135 ? 4.887 -30.141 -9.844 1 97.06 135 GLY B O 1
ATOM 3216 N N . THR B 1 136 ? 6.309 -28.953 -8.602 1 97.12 136 THR B N 1
ATOM 3217 C CA . THR B 1 136 ? 5.723 -29.391 -7.336 1 97.12 136 THR B CA 1
ATOM 3218 C C . THR B 1 136 ? 4.277 -28.922 -7.219 1 97.12 136 THR B C 1
ATOM 3220 O O . THR B 1 136 ? 3.408 -29.672 -6.773 1 97.12 136 THR B O 1
ATOM 3223 N N . ALA B 1 137 ? 4.023 -27.75 -7.625 1 97.88 137 ALA B N 1
ATOM 3224 C CA . ALA B 1 137 ? 2.67 -27.203 -7.602 1 97.88 137 ALA B CA 1
ATOM 3225 C C . ALA B 1 137 ? 1.756 -27.953 -8.562 1 97.88 137 ALA B C 1
ATOM 3227 O O . ALA B 1 137 ? 0.629 -28.312 -8.203 1 97.88 137 ALA B O 1
ATOM 3228 N N . ILE B 1 138 ? 2.262 -28.219 -9.727 1 98.38 138 ILE B N 1
ATOM 3229 C CA . ILE B 1 138 ? 1.496 -28.906 -10.758 1 98.38 138 ILE B CA 1
ATOM 3230 C C . ILE B 1 138 ? 1.167 -30.328 -10.297 1 98.38 138 ILE B C 1
ATOM 3232 O O . ILE B 1 138 ? 0.011 -30.75 -10.359 1 98.38 138 ILE B O 1
ATOM 3236 N N . ALA B 1 139 ? 2.193 -31.062 -9.812 1 98.44 139 ALA B N 1
ATOM 3237 C CA . ALA B 1 139 ? 1.984 -32.438 -9.359 1 98.44 139 ALA B CA 1
ATOM 3238 C C . ALA B 1 139 ? 0.909 -32.5 -8.281 1 98.44 139 ALA B C 1
ATOM 3240 O O . ALA B 1 139 ? -0.009 -33.312 -8.359 1 98.44 139 ALA B O 1
ATOM 3241 N N . THR B 1 140 ? 1.002 -31.625 -7.355 1 98.56 140 THR B N 1
ATOM 3242 C CA . THR B 1 140 ? 0.094 -31.641 -6.215 1 98.56 140 THR B CA 1
ATOM 3243 C C . THR B 1 140 ? -1.331 -31.312 -6.652 1 98.56 140 THR B C 1
ATOM 3245 O O . THR B 1 140 ? -2.27 -32.031 -6.324 1 98.56 140 THR B O 1
ATOM 3248 N N . GLN B 1 141 ? -1.49 -30.25 -7.402 1 98.62 141 GLN B N 1
ATOM 3249 C CA . GLN B 1 141 ? -2.826 -29.844 -7.82 1 98.62 141 GLN B CA 1
ATOM 3250 C C . GLN B 1 141 ? -3.441 -30.859 -8.766 1 98.62 141 GLN B C 1
ATOM 3252 O O . GLN B 1 141 ? -4.648 -31.109 -8.719 1 98.62 141 GLN B O 1
ATOM 3257 N N . ALA B 1 142 ? -2.621 -31.391 -9.688 1 98.56 142 ALA B N 1
ATOM 3258 C CA . ALA B 1 142 ? -3.096 -32.438 -10.602 1 98.56 142 ALA B CA 1
ATOM 3259 C C . ALA B 1 142 ? -3.664 -33.625 -9.828 1 98.56 142 ALA B C 1
ATOM 3261 O O . ALA B 1 142 ? -4.746 -34.125 -10.148 1 98.56 142 ALA B O 1
ATOM 3262 N N . ALA B 1 143 ? -2.92 -34.062 -8.805 1 98.62 143 ALA B N 1
ATOM 3263 C CA . ALA B 1 143 ? -3.381 -35.156 -7.969 1 98.62 143 ALA B CA 1
ATOM 3264 C C . ALA B 1 143 ? -4.699 -34.812 -7.281 1 98.62 143 ALA B C 1
ATOM 3266 O O . ALA B 1 143 ? -5.645 -35.594 -7.305 1 98.62 143 ALA B O 1
ATOM 3267 N N . LEU B 1 144 ? -4.766 -33.656 -6.75 1 98.38 144 LEU B N 1
ATOM 3268 C CA . LEU B 1 144 ? -5.957 -33.188 -6.043 1 98.38 144 LEU B CA 1
ATOM 3269 C C . LEU B 1 144 ? -7.148 -33.094 -6.988 1 98.38 144 LEU B C 1
ATOM 3271 O O . LEU B 1 144 ? -8.289 -33.312 -6.586 1 98.38 144 LEU B O 1
ATOM 3275 N N . ASP B 1 145 ? -6.863 -32.812 -8.242 1 98 145 ASP B N 1
ATOM 3276 C CA . ASP B 1 145 ? -7.938 -32.562 -9.203 1 98 145 ASP B CA 1
ATOM 3277 C C . ASP B 1 145 ? -8.312 -33.844 -9.938 1 98 145 ASP B C 1
ATOM 3279 O O . ASP B 1 145 ? -9.195 -33.844 -10.805 1 98 145 ASP B O 1
ATOM 3283 N N . GLY B 1 146 ? -7.582 -34.969 -9.688 1 97.69 146 GLY B N 1
ATOM 3284 C CA . GLY B 1 146 ? -8.172 -36.219 -10.094 1 97.69 146 GLY B CA 1
ATOM 3285 C C . GLY B 1 146 ? -7.316 -37 -11.086 1 97.69 146 GLY B C 1
ATOM 3286 O O . GLY B 1 146 ? -7.73 -38.031 -11.586 1 97.69 146 GLY B O 1
ATOM 3287 N N . PHE B 1 147 ? -6.117 -36.469 -11.414 1 98.38 147 PHE B N 1
ATOM 3288 C CA . PHE B 1 147 ? -5.223 -37.375 -12.156 1 98.38 147 PHE B CA 1
ATOM 3289 C C . PHE B 1 147 ? -5.031 -38.688 -11.414 1 98.38 147 PHE B C 1
ATOM 3291 O O . PHE B 1 147 ? -4.875 -38.688 -10.195 1 98.38 147 PHE B O 1
ATOM 3298 N N . TYR B 1 148 ? -5.059 -39.75 -12.133 1 97.94 148 TYR B N 1
ATOM 3299 C CA . TYR B 1 148 ? -4.961 -41.031 -11.477 1 97.94 148 TYR B CA 1
ATOM 3300 C C . TYR B 1 148 ? -3.508 -41.438 -11.258 1 97.94 148 TYR B C 1
ATOM 3302 O O . TYR B 1 148 ? -3.191 -42.156 -10.312 1 97.94 148 TYR B O 1
ATOM 3310 N N . GLU B 1 149 ? -2.629 -40.938 -12.148 1 98.62 149 GLU B N 1
ATOM 3311 C CA . GLU B 1 149 ? -1.214 -41.281 -12.078 1 98.62 149 GLU B CA 1
ATOM 3312 C C . GLU B 1 149 ? -0.334 -40.125 -12.523 1 98.62 149 GLU B C 1
ATOM 3314 O O . GLU B 1 149 ? -0.669 -39.406 -13.477 1 98.62 149 GLU B O 1
ATOM 3319 N N . ILE B 1 150 ? 0.713 -39.906 -11.797 1 98.75 150 ILE B N 1
ATOM 3320 C CA . ILE B 1 150 ? 1.735 -38.938 -12.164 1 98.75 150 ILE B CA 1
ATOM 3321 C C . ILE B 1 150 ? 3.109 -39.625 -12.148 1 98.75 150 ILE B C 1
ATOM 3323 O O . ILE B 1 150 ? 3.559 -40.094 -11.109 1 98.75 150 ILE B O 1
ATOM 3327 N N . ALA B 1 151 ? 3.713 -39.719 -13.297 1 98.75 151 ALA B N 1
ATOM 3328 C CA . ALA B 1 151 ? 5.125 -40.062 -13.367 1 98.75 151 ALA B CA 1
ATOM 3329 C C . ALA B 1 151 ? 6.008 -38.812 -13.312 1 98.75 151 ALA B C 1
ATOM 3331 O O . ALA B 1 151 ? 6.078 -38.062 -14.281 1 98.75 151 ALA B O 1
ATOM 3332 N N . PHE B 1 152 ? 6.633 -38.656 -12.195 1 97.75 152 PHE B N 1
ATOM 3333 C CA . PHE B 1 152 ? 7.426 -37.5 -11.891 1 97.75 152 PHE B CA 1
ATOM 3334 C C . PHE B 1 152 ? 8.898 -37.719 -12.195 1 97.75 152 PHE B C 1
ATOM 3336 O O . PHE B 1 152 ? 9.531 -38.594 -11.609 1 97.75 152 PHE B O 1
ATOM 3343 N N . PHE B 1 153 ? 9.445 -36.906 -13.141 1 98.19 153 PHE B N 1
ATOM 3344 C CA . PHE B 1 153 ? 10.828 -37.094 -13.562 1 98.19 153 PHE B CA 1
ATOM 3345 C C . PHE B 1 153 ? 11.688 -35.906 -13.141 1 98.19 153 PHE B C 1
ATOM 3347 O O . PHE B 1 153 ? 11.305 -34.75 -13.375 1 98.19 153 PHE B O 1
ATOM 3354 N N . ASN B 1 154 ? 12.773 -36.125 -12.539 1 97.62 154 ASN B N 1
ATOM 3355 C CA . ASN B 1 154 ? 13.766 -35.094 -12.195 1 97.62 154 ASN B CA 1
ATOM 3356 C C . ASN B 1 154 ? 15.172 -35.688 -12.148 1 97.62 154 ASN B C 1
ATOM 3358 O O . ASN B 1 154 ? 15.352 -36.875 -11.828 1 97.62 154 ASN B O 1
ATOM 3362 N N . ARG B 1 155 ? 16.141 -34.812 -12.469 1 95.44 155 ARG B N 1
ATOM 3363 C CA . ARG B 1 155 ? 17.531 -35.25 -12.305 1 95.44 155 ARG B CA 1
ATOM 3364 C C . ARG B 1 155 ? 17.828 -35.594 -10.844 1 95.44 155 ARG B C 1
ATOM 3366 O O . ARG B 1 155 ? 17.234 -35 -9.938 1 95.44 155 ARG B O 1
ATOM 3373 N N . LYS B 1 156 ? 18.766 -36.469 -10.648 1 93.44 156 LYS B N 1
ATOM 3374 C CA . LYS B 1 156 ? 19.125 -36.844 -9.281 1 93.44 156 LYS B CA 1
ATOM 3375 C C . LYS B 1 156 ? 20 -35.781 -8.633 1 93.44 156 LYS B C 1
ATOM 3377 O O . LYS B 1 156 ? 21.219 -35.906 -8.578 1 93.44 156 LYS B O 1
ATOM 3382 N N . ASN B 1 157 ? 19.406 -34.812 -8.109 1 90.5 157 ASN B N 1
ATOM 3383 C CA . ASN B 1 157 ? 20 -33.719 -7.371 1 90.5 157 ASN B CA 1
ATOM 3384 C C . ASN B 1 157 ? 19.25 -33.406 -6.078 1 90.5 157 ASN B C 1
ATOM 3386 O O . ASN B 1 157 ? 18.484 -34.25 -5.598 1 90.5 157 ASN B O 1
ATOM 3390 N N . ALA B 1 158 ? 19.562 -32.375 -5.465 1 86.19 158 ALA B N 1
ATOM 3391 C CA . ALA B 1 158 ? 18.984 -32.062 -4.164 1 86.19 158 ALA B CA 1
ATOM 3392 C C . ALA B 1 158 ? 17.453 -32 -4.238 1 86.19 158 ALA B C 1
ATOM 3394 O O . ALA B 1 158 ? 16.766 -32.344 -3.283 1 86.19 158 ALA B O 1
ATOM 3395 N N . ARG B 1 159 ? 16.891 -31.641 -5.316 1 88.25 159 ARG B N 1
ATOM 3396 C CA . ARG B 1 159 ? 15.445 -31.516 -5.484 1 88.25 159 ARG B CA 1
ATOM 3397 C C . ARG B 1 159 ? 14.781 -32.875 -5.59 1 88.25 159 ARG B C 1
ATOM 3399 O O . ARG B 1 159 ? 13.578 -33 -5.375 1 88.25 159 ARG B O 1
ATOM 3406 N N . PHE B 1 160 ? 15.602 -33.844 -5.98 1 92.25 160 PHE B N 1
ATOM 3407 C CA . PHE B 1 160 ? 15.07 -35.188 -6.176 1 92.25 160 PHE B CA 1
ATOM 3408 C C . PHE B 1 160 ? 14.531 -35.75 -4.867 1 92.25 160 PHE B C 1
ATOM 3410 O O . PHE B 1 160 ? 13.422 -36.281 -4.82 1 92.25 160 PHE B O 1
ATOM 3417 N N . GLU B 1 161 ? 15.273 -35.562 -3.834 1 92.94 161 GLU B N 1
ATOM 3418 C CA . GLU B 1 161 ? 14.852 -36.094 -2.533 1 92.94 161 GLU B CA 1
ATOM 3419 C C . GLU B 1 161 ? 13.594 -35.375 -2.045 1 92.94 161 GLU B C 1
ATOM 3421 O O . GLU B 1 161 ? 12.688 -36.031 -1.5 1 92.94 161 GLU B O 1
ATOM 3426 N N . ASN B 1 162 ? 13.594 -34.156 -2.219 1 92.31 162 ASN B N 1
ATOM 3427 C CA . ASN B 1 162 ? 12.414 -33.375 -1.842 1 92.31 162 ASN B CA 1
ATOM 3428 C C . ASN B 1 162 ? 11.18 -33.812 -2.641 1 92.31 162 ASN B C 1
ATOM 3430 O O . ASN B 1 162 ? 10.078 -33.875 -2.1 1 92.31 162 ASN B O 1
ATOM 3434 N N . ALA B 1 163 ? 11.375 -34.062 -3.891 1 94.88 163 ALA B N 1
ATOM 3435 C CA . ALA B 1 163 ? 10.289 -34.5 -4.758 1 94.88 163 ALA B CA 1
ATOM 3436 C C . ALA B 1 163 ? 9.789 -35.875 -4.355 1 94.88 163 ALA B C 1
ATOM 3438 O O . ALA B 1 163 ? 8.602 -36.188 -4.469 1 94.88 163 ALA B O 1
ATOM 3439 N N . GLU B 1 164 ? 10.727 -36.688 -3.922 1 96.81 164 GLU B N 1
ATOM 3440 C CA . GLU B 1 164 ? 10.344 -38 -3.428 1 96.81 164 GLU B CA 1
ATOM 3441 C C . GLU B 1 164 ? 9.43 -37.875 -2.209 1 96.81 164 GLU B C 1
ATOM 3443 O O . GLU B 1 164 ? 8.414 -38.562 -2.119 1 96.81 164 GLU B O 1
ATOM 3448 N N . LYS B 1 165 ? 9.836 -37.062 -1.334 1 96.38 165 LYS B N 1
ATOM 3449 C CA . LYS B 1 165 ? 9.016 -36.812 -0.149 1 96.38 165 LYS B CA 1
ATOM 3450 C C . LYS B 1 165 ? 7.637 -36.281 -0.528 1 96.38 165 LYS B C 1
ATOM 3452 O O . LYS B 1 165 ? 6.625 -36.656 0.059 1 96.38 165 LYS B O 1
ATOM 3457 N N . LEU B 1 166 ? 7.621 -35.438 -1.443 1 96.88 166 LEU B N 1
ATOM 3458 C CA . LEU B 1 166 ? 6.363 -34.875 -1.934 1 96.88 166 LEU B CA 1
ATOM 3459 C C . LEU B 1 166 ? 5.488 -35.969 -2.533 1 96.88 166 LEU B C 1
ATOM 3461 O O . LEU B 1 166 ? 4.285 -36.031 -2.271 1 96.88 166 LEU B O 1
ATOM 3465 N N . ALA B 1 167 ? 6.078 -36.781 -3.381 1 97.81 167 ALA B N 1
ATOM 3466 C CA . ALA B 1 167 ? 5.348 -37.906 -3.994 1 97.81 167 ALA B CA 1
ATOM 3467 C C . ALA B 1 167 ? 4.707 -38.781 -2.934 1 97.81 167 ALA B C 1
ATOM 3469 O O . ALA B 1 167 ? 3.547 -39.188 -3.066 1 97.81 167 ALA B O 1
ATOM 3470 N N . GLU B 1 168 ? 5.484 -39.031 -1.938 1 97.69 168 GLU B N 1
ATOM 3471 C CA . GLU B 1 168 ? 4.969 -39.844 -0.841 1 97.69 168 GLU B CA 1
ATOM 3472 C C . GLU B 1 168 ? 3.781 -39.156 -0.163 1 97.69 168 GLU B C 1
ATOM 3474 O O . GLU B 1 168 ? 2.777 -39.812 0.133 1 97.69 168 GLU B O 1
ATOM 3479 N N . LYS B 1 169 ? 3.938 -37.969 0.077 1 97.44 169 LYS B N 1
ATOM 3480 C CA . LYS B 1 169 ? 2.871 -37.219 0.725 1 97.44 169 LYS B CA 1
ATOM 3481 C C . LYS B 1 169 ? 1.608 -37.188 -0.133 1 97.44 169 LYS B C 1
ATOM 3483 O O . LYS B 1 169 ? 0.5 -37.375 0.38 1 97.44 169 LYS B O 1
ATOM 3488 N N . ILE B 1 170 ? 1.74 -36.938 -1.393 1 98.19 170 ILE B N 1
ATOM 3489 C CA . ILE B 1 170 ? 0.602 -36.938 -2.307 1 98.19 170 ILE B CA 1
ATOM 3490 C C . ILE B 1 170 ? -0.075 -38.312 -2.301 1 98.19 170 ILE B C 1
ATOM 3492 O O . ILE B 1 170 ? -1.304 -38.406 -2.246 1 98.19 170 ILE B O 1
ATOM 3496 N N . ASN B 1 171 ? 0.749 -39.344 -2.346 1 98.38 171 ASN B N 1
ATOM 3497 C CA . ASN B 1 171 ? 0.228 -40.719 -2.33 1 98.38 171 ASN B CA 1
ATOM 3498 C C . ASN B 1 171 ? -0.577 -41 -1.064 1 98.38 171 ASN B C 1
ATOM 3500 O O . ASN B 1 171 ? -1.539 -41.75 -1.092 1 98.38 171 ASN B O 1
ATOM 3504 N N . GLN B 1 172 ? -0.195 -40.375 0.005 1 97.56 172 GLN B N 1
ATOM 3505 C CA . GLN B 1 172 ? -0.874 -40.562 1.283 1 97.56 172 GLN B CA 1
ATOM 3506 C C . GLN B 1 172 ? -2.17 -39.75 1.34 1 97.56 172 GLN B C 1
ATOM 3508 O O . GLN B 1 172 ? -3.156 -40.188 1.935 1 97.56 172 GLN B O 1
ATOM 3513 N N . GLU B 1 173 ? -2.166 -38.656 0.671 1 96.81 173 GLU B N 1
ATOM 3514 C CA . GLU B 1 173 ? -3.236 -37.688 0.898 1 96.81 173 GLU B CA 1
ATOM 3515 C C . GLU B 1 173 ? -4.254 -37.719 -0.239 1 96.81 173 GLU B C 1
ATOM 3517 O O . GLU B 1 173 ? -5.336 -37.156 -0.124 1 96.81 173 GLU B O 1
ATOM 3522 N N . THR B 1 174 ? -3.904 -38.375 -1.293 1 97.38 174 THR B N 1
ATOM 3523 C CA . THR B 1 174 ? -4.801 -38.406 -2.443 1 97.38 174 THR B CA 1
ATOM 3524 C C . THR B 1 174 ? -4.883 -39.812 -3.01 1 97.38 174 THR B C 1
ATOM 3526 O O . THR B 1 174 ? -4.168 -40.719 -2.559 1 97.38 174 THR B O 1
ATOM 3529 N N . ASP B 1 175 ? -5.727 -40.031 -4.047 1 97.19 175 ASP B N 1
ATOM 3530 C CA . ASP B 1 175 ? -5.867 -41.344 -4.703 1 97.19 175 ASP B CA 1
ATOM 3531 C C . ASP B 1 175 ? -4.957 -41.438 -5.926 1 97.19 175 ASP B C 1
ATOM 3533 O O . ASP B 1 175 ? -4.984 -42.438 -6.648 1 97.19 175 ASP B O 1
ATOM 3537 N N . CYS B 1 176 ? -4.191 -40.438 -6.105 1 98.38 176 CYS B N 1
ATOM 3538 C CA . CYS B 1 176 ? -3.287 -40.406 -7.25 1 98.38 176 CYS B CA 1
ATOM 3539 C C . CYS B 1 176 ? -2.025 -41.188 -6.969 1 98.38 176 CYS B C 1
ATOM 3541 O O . CYS B 1 176 ? -1.442 -41.094 -5.887 1 98.38 176 CYS B O 1
ATOM 3543 N N . LYS B 1 177 ? -1.605 -42 -7.906 1 98.69 177 LYS B N 1
ATOM 3544 C CA . LYS B 1 177 ? -0.332 -42.719 -7.793 1 98.69 177 LYS B CA 1
ATOM 3545 C C . LYS B 1 177 ? 0.811 -41.875 -8.359 1 98.69 177 LYS B C 1
ATOM 3547 O O . LYS B 1 177 ? 0.896 -41.688 -9.578 1 98.69 177 LYS B O 1
ATOM 3552 N N . VAL B 1 178 ? 1.646 -41.438 -7.457 1 98.62 178 VAL B N 1
ATOM 3553 C CA . VAL B 1 178 ? 2.775 -40.625 -7.891 1 98.62 178 VAL B CA 1
ATOM 3554 C C . VAL B 1 178 ? 4.07 -41.438 -7.754 1 98.62 178 VAL B C 1
ATOM 3556 O O . VAL B 1 178 ? 4.344 -42 -6.703 1 98.62 178 VAL B O 1
ATOM 3559 N N . THR B 1 179 ? 4.852 -41.5 -8.805 1 98.31 179 THR B N 1
ATOM 3560 C CA . THR B 1 179 ? 6.148 -42.188 -8.789 1 98.31 179 THR B CA 1
ATOM 3561 C C . THR B 1 179 ? 7.258 -41.219 -9.203 1 98.31 179 THR B C 1
ATOM 3563 O O . THR B 1 179 ? 7.043 -40.312 -10.031 1 98.31 179 THR B O 1
ATOM 3566 N N . MET B 1 180 ? 8.406 -41.406 -8.602 1 97.88 180 MET B N 1
ATOM 3567 C CA . MET B 1 180 ? 9.578 -40.594 -8.93 1 97.88 180 MET B CA 1
ATOM 3568 C C . MET B 1 180 ? 10.539 -41.375 -9.82 1 97.88 180 MET B C 1
ATOM 3570 O O . MET B 1 180 ? 10.781 -42.562 -9.586 1 97.88 180 MET B O 1
ATOM 3574 N N . HIS B 1 181 ? 10.984 -40.719 -10.875 1 98.12 181 HIS B N 1
ATOM 3575 C CA . HIS B 1 181 ? 11.867 -41.344 -11.852 1 98.12 181 HIS B CA 1
ATOM 3576 C C . HIS B 1 181 ? 13.062 -40.438 -12.148 1 98.12 181 HIS B C 1
ATOM 3578 O O . HIS B 1 181 ? 13.008 -39.219 -11.922 1 98.12 181 HIS B O 1
ATOM 3584 N N . ASP B 1 182 ? 14.164 -41.062 -12.641 1 97.88 182 ASP B N 1
ATOM 3585 C CA . ASP B 1 182 ? 15.352 -40.312 -13.055 1 97.88 182 ASP B CA 1
ATOM 3586 C C . ASP B 1 182 ? 15.195 -39.781 -14.484 1 97.88 182 ASP B C 1
ATOM 3588 O O . ASP B 1 182 ? 15.008 -40.562 -15.422 1 97.88 182 ASP B O 1
ATOM 3592 N N . LEU B 1 183 ? 15.336 -38.531 -14.625 1 97.5 183 LEU B N 1
ATOM 3593 C CA . LEU B 1 183 ? 15.18 -37.906 -15.93 1 97.5 183 LEU B CA 1
ATOM 3594 C C . LEU B 1 183 ? 16.234 -38.406 -16.906 1 97.5 183 LEU B C 1
ATOM 3596 O O . LEU B 1 183 ? 16.031 -38.375 -18.125 1 97.5 183 LEU B O 1
ATOM 3600 N N . ASN B 1 184 ? 17.328 -38.906 -16.406 1 96.75 184 ASN B N 1
ATOM 3601 C CA . ASN B 1 184 ? 18.422 -39.375 -17.25 1 96.75 184 ASN B CA 1
ATOM 3602 C C . ASN B 1 184 ? 18.141 -40.781 -17.797 1 96.75 184 ASN B C 1
ATOM 3604 O O . ASN B 1 184 ? 18.828 -41.25 -18.703 1 96.75 184 ASN B O 1
ATOM 3608 N N . ASP B 1 185 ? 17.25 -41.438 -17.188 1 97.75 185 ASP B N 1
ATOM 3609 C CA . ASP B 1 185 ? 16.812 -42.719 -17.734 1 97.75 185 ASP B CA 1
ATOM 3610 C C . ASP B 1 185 ? 15.867 -42.531 -18.922 1 97.75 185 ASP B C 1
ATOM 3612 O O . ASP B 1 185 ? 14.648 -42.594 -18.766 1 97.75 185 ASP B O 1
ATOM 3616 N N . LYS B 1 186 ? 16.422 -42.375 -20.031 1 97.31 186 LYS B N 1
ATOM 3617 C CA . LYS B 1 186 ? 15.688 -42 -21.234 1 97.31 186 LYS B CA 1
ATOM 3618 C C . LYS B 1 186 ? 14.695 -43.094 -21.641 1 97.31 186 LYS B C 1
ATOM 3620 O O . LYS B 1 186 ? 13.625 -42.812 -22.172 1 97.31 186 LYS B O 1
ATOM 3625 N N . GLU B 1 187 ? 15.094 -44.281 -21.438 1 97.88 187 GLU B N 1
ATOM 3626 C CA . GLU B 1 187 ? 14.188 -45.375 -21.781 1 97.88 187 GLU B CA 1
ATOM 3627 C C . GLU B 1 187 ? 12.938 -45.375 -20.906 1 97.88 187 GLU B C 1
ATOM 3629 O O . GLU B 1 18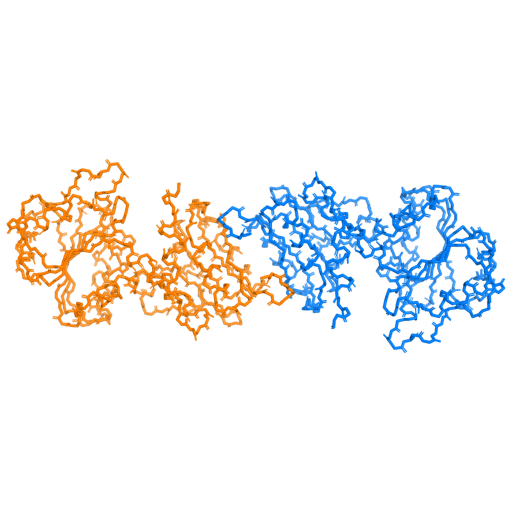7 ? 11.82 -45.531 -21.406 1 97.88 187 GLU B O 1
ATOM 3634 N N . ASP B 1 188 ? 13.141 -45.188 -19.672 1 98.38 188 ASP B N 1
ATOM 3635 C CA . ASP B 1 188 ? 12.031 -45.062 -18.734 1 98.38 188 ASP B CA 1
ATOM 3636 C C . ASP B 1 188 ? 11.148 -43.844 -19.078 1 98.38 188 ASP B C 1
ATOM 3638 O O . ASP B 1 188 ? 9.914 -43.969 -19.047 1 98.38 188 ASP B O 1
ATOM 3642 N N . PHE B 1 189 ? 11.766 -42.781 -19.422 1 98.44 189 PHE B N 1
ATOM 3643 C CA . PHE B 1 189 ? 11.062 -41.562 -19.797 1 98.44 189 PHE B CA 1
ATOM 3644 C C . PHE B 1 189 ? 10.211 -41.781 -21.031 1 98.44 189 PHE B C 1
ATOM 3646 O O . PHE B 1 189 ? 9.016 -41.5 -21.031 1 98.44 189 PHE B O 1
ATOM 3653 N N . ARG B 1 190 ? 10.789 -42.344 -22 1 98.25 190 ARG B N 1
ATOM 3654 C CA . ARG B 1 190 ? 10.094 -42.656 -23.25 1 98.25 190 ARG B CA 1
ATOM 3655 C C . ARG B 1 190 ? 8.906 -43.562 -23.031 1 98.25 190 ARG B C 1
ATOM 3657 O O . ARG B 1 190 ? 7.812 -43.312 -23.531 1 98.25 190 ARG B O 1
ATOM 3664 N N . LYS B 1 191 ? 9.109 -44.625 -22.297 1 98.25 191 LYS B N 1
ATOM 3665 C CA . LYS B 1 191 ? 8.062 -45.594 -22.016 1 98.25 191 LYS B CA 1
ATOM 3666 C C . LYS B 1 191 ? 6.891 -44.938 -21.281 1 98.25 191 LYS B C 1
ATOM 3668 O O . LYS B 1 191 ? 5.73 -45.281 -21.562 1 98.25 191 LYS B O 1
ATOM 3673 N N . SER B 1 192 ? 7.164 -44.094 -20.375 1 98.38 192 SER B N 1
ATOM 3674 C CA . SER B 1 192 ? 6.129 -43.406 -19.609 1 98.38 192 SER B CA 1
ATOM 3675 C C . SER B 1 192 ? 5.277 -42.531 -20.516 1 98.38 192 SER B C 1
ATOM 3677 O O . SER B 1 192 ? 4.082 -42.344 -20.266 1 98.38 192 SER B O 1
ATOM 3679 N N . LEU B 1 193 ? 5.875 -41.969 -21.531 1 98.38 193 LEU B N 1
ATOM 3680 C CA . LEU B 1 193 ? 5.188 -41.062 -22.438 1 98.38 193 LEU B CA 1
ATOM 3681 C C . LEU B 1 193 ? 4.227 -41.812 -23.344 1 98.38 193 LEU B C 1
ATOM 3683 O O . LEU B 1 193 ? 3.234 -41.25 -23.812 1 98.38 193 LEU B O 1
ATOM 3687 N N . GLU B 1 194 ? 4.527 -43.062 -23.547 1 97.38 194 GLU B N 1
ATOM 3688 C CA . GLU B 1 194 ? 3.725 -43.875 -24.469 1 97.38 194 GLU B CA 1
ATOM 3689 C C . GLU B 1 194 ? 2.266 -43.938 -24.016 1 97.38 194 GLU B C 1
ATOM 3691 O O . GLU B 1 194 ? 1.36 -44 -24.859 1 97.38 194 GLU B O 1
ATOM 3696 N N . THR B 1 195 ? 2.033 -43.844 -22.766 1 96.81 195 THR B N 1
ATOM 3697 C CA . THR B 1 195 ? 0.673 -43.969 -22.25 1 96.81 195 THR B CA 1
ATOM 3698 C C . THR B 1 195 ? 0.213 -42.688 -21.594 1 96.81 195 THR B C 1
ATOM 3700 O O . THR B 1 195 ? -0.802 -42.656 -20.906 1 96.81 195 THR B O 1
ATOM 3703 N N . ALA B 1 196 ? 0.97 -41.656 -21.75 1 98.19 196 ALA B N 1
ATOM 3704 C CA . ALA B 1 196 ? 0.653 -40.406 -21.109 1 98.19 196 ALA B CA 1
ATOM 3705 C C . ALA B 1 196 ? -0.509 -39.688 -21.797 1 98.19 196 ALA B C 1
ATOM 3707 O O . ALA B 1 196 ? -0.59 -39.688 -23.031 1 98.19 196 ALA B O 1
ATOM 3708 N N . ASP B 1 197 ? -1.441 -39.156 -21.031 1 98.44 197 ASP B N 1
ATOM 3709 C CA . ASP B 1 197 ? -2.455 -38.281 -21.578 1 98.44 197 ASP B CA 1
ATOM 3710 C C . ASP B 1 197 ? -1.924 -36.844 -21.703 1 98.44 197 ASP B C 1
ATOM 3712 O O . ASP B 1 197 ? -2.277 -36.125 -22.641 1 98.44 197 ASP B O 1
ATOM 3716 N N . VAL B 1 198 ? -1.132 -36.469 -20.734 1 98.75 198 VAL B N 1
ATOM 3717 C CA . VAL B 1 198 ? -0.526 -35.125 -20.719 1 98.75 198 VAL B CA 1
ATOM 3718 C C . VAL B 1 198 ? 0.958 -35.25 -20.375 1 98.75 198 VAL B C 1
ATOM 3720 O O . VAL B 1 198 ? 1.337 -35.969 -19.453 1 98.75 198 VAL B O 1
ATOM 3723 N N . TYR B 1 199 ? 1.802 -34.625 -21.109 1 98.81 199 TYR B N 1
ATOM 3724 C CA . TYR B 1 199 ? 3.197 -34.375 -20.75 1 98.81 199 TYR B CA 1
ATOM 3725 C C . TYR B 1 199 ? 3.441 -32.906 -20.469 1 98.81 199 TYR B C 1
ATOM 3727 O O . TYR B 1 199 ? 3.055 -32.062 -21.266 1 98.81 199 TYR B O 1
ATOM 3735 N N . CYS B 1 200 ? 4.02 -32.625 -19.344 1 98.81 200 CYS B N 1
ATOM 3736 C CA . CYS B 1 200 ? 4.379 -31.266 -19 1 98.81 200 CYS B CA 1
ATOM 3737 C C . CYS B 1 200 ? 5.867 -31.156 -18.703 1 98.81 200 CYS B C 1
ATOM 3739 O O . CYS B 1 200 ? 6.383 -31.859 -17.828 1 98.81 200 CYS B O 1
ATOM 3741 N N . ASP B 1 201 ? 6.516 -30.344 -19.422 1 98.69 201 ASP B N 1
ATOM 3742 C CA . ASP B 1 201 ? 7.879 -29.953 -19.062 1 98.69 201 ASP B CA 1
ATOM 3743 C C . ASP B 1 201 ? 7.879 -28.734 -18.141 1 98.69 201 ASP B C 1
ATOM 3745 O O . ASP B 1 201 ? 7.652 -27.609 -18.578 1 98.69 201 ASP B O 1
ATOM 3749 N N . ALA B 1 202 ? 8.195 -28.969 -16.891 1 97.94 202 ALA B N 1
ATOM 3750 C CA . ALA B 1 202 ? 8.195 -27.906 -15.883 1 97.94 202 ALA B CA 1
ATOM 3751 C C . ALA B 1 202 ? 9.625 -27.484 -15.539 1 97.94 202 ALA B C 1
ATOM 3753 O O . ALA B 1 202 ? 9.875 -26.969 -14.445 1 97.94 202 ALA B O 1
ATOM 3754 N N . THR B 1 203 ? 10.578 -27.797 -16.438 1 96.44 203 THR B N 1
ATOM 3755 C CA . THR B 1 203 ? 11.953 -27.344 -16.281 1 96.44 203 THR B CA 1
ATOM 3756 C C . THR B 1 203 ? 12.156 -26 -16.969 1 96.44 203 THR B C 1
ATOM 3758 O O . THR B 1 203 ? 11.242 -25.469 -17.609 1 96.44 203 THR B O 1
ATOM 3761 N N . SER B 1 204 ? 13.406 -25.5 -16.844 1 93.94 204 SER B N 1
ATOM 3762 C CA . SER B 1 204 ? 13.727 -24.234 -17.469 1 93.94 204 SER B CA 1
ATOM 3763 C C . SER B 1 204 ? 14.188 -24.422 -18.906 1 93.94 204 SER B C 1
ATOM 3765 O O . SER B 1 204 ? 14.445 -23.453 -19.625 1 93.94 204 SER B O 1
ATOM 3767 N N . VAL B 1 205 ? 14.289 -25.641 -19.328 1 95.5 205 VAL B N 1
ATOM 3768 C CA . VAL B 1 205 ? 14.727 -25.922 -20.688 1 95.5 205 VAL B CA 1
ATOM 3769 C C . VAL B 1 205 ? 13.742 -25.297 -21.688 1 95.5 205 VAL B C 1
ATOM 3771 O O . VAL B 1 205 ? 12.523 -25.422 -21.516 1 95.5 205 VAL B O 1
ATOM 3774 N N . GLY B 1 206 ? 14.258 -24.594 -22.688 1 94.69 206 GLY B N 1
ATOM 3775 C CA . GLY B 1 206 ? 13.43 -23.906 -23.656 1 94.69 206 GLY B CA 1
ATOM 3776 C C . GLY B 1 206 ? 13.344 -22.422 -23.422 1 94.69 206 GLY B C 1
ATOM 3777 O O . GLY B 1 206 ? 12.898 -21.672 -24.297 1 94.69 206 GLY B O 1
ATOM 3778 N N . MET B 1 207 ? 13.695 -22.047 -22.219 1 92.88 207 MET B N 1
ATOM 3779 C CA . MET B 1 207 ? 13.758 -20.625 -21.906 1 92.88 207 MET B CA 1
ATOM 3780 C C . MET B 1 207 ? 15.164 -20.078 -22.109 1 92.88 207 MET B C 1
ATOM 3782 O O . MET B 1 207 ? 16.141 -20.828 -22.047 1 92.88 207 MET B O 1
ATOM 3786 N N . VAL B 1 208 ? 15.273 -18.781 -22.312 1 91.75 208 VAL B N 1
ATOM 3787 C CA . VAL B 1 208 ? 16.594 -18.172 -22.422 1 91.75 208 VAL B CA 1
ATOM 3788 C C . VAL B 1 208 ? 17.375 -18.406 -21.141 1 91.75 208 VAL B C 1
ATOM 3790 O O . VAL B 1 208 ? 16.859 -18.172 -20.047 1 91.75 208 VAL B O 1
ATOM 3793 N N . PRO B 1 209 ? 18.531 -18.984 -21.266 1 92.5 209 PRO B N 1
ATOM 3794 C CA . PRO B 1 209 ? 19.406 -19.109 -22.422 1 92.5 209 PRO B CA 1
ATOM 3795 C C . PRO B 1 209 ? 19.359 -20.5 -23.047 1 92.5 209 PRO B C 1
ATOM 3797 O O . PRO B 1 209 ? 20.234 -20.844 -23.859 1 92.5 209 PRO B O 1
ATOM 3800 N N . LEU B 1 210 ? 18.453 -21.312 -22.688 1 94.38 210 LEU B N 1
ATOM 3801 C CA . LEU B 1 210 ? 18.344 -22.688 -23.172 1 94.38 210 LEU B CA 1
ATOM 3802 C C . LEU B 1 210 ? 17.25 -22.797 -24.25 1 94.38 210 LEU B C 1
ATOM 3804 O O . LEU B 1 210 ? 16.594 -23.828 -24.359 1 94.38 210 LEU B O 1
ATOM 3808 N N . GLU B 1 211 ? 16.953 -21.766 -24.922 1 93.75 211 GLU B N 1
ATOM 3809 C CA . GLU B 1 211 ? 15.781 -21.672 -25.797 1 93.75 211 GLU B CA 1
ATOM 3810 C C . GLU B 1 211 ? 15.883 -22.672 -26.953 1 93.75 211 GLU B C 1
ATOM 3812 O O . GLU B 1 211 ? 14.875 -23.016 -27.562 1 93.75 211 GLU B O 1
ATOM 3817 N N . GLU B 1 212 ? 17.062 -23.172 -27.281 1 94.75 212 GLU B N 1
ATOM 3818 C CA . GLU B 1 212 ? 17.234 -24.078 -28.406 1 94.75 212 GLU B CA 1
ATOM 3819 C C . GLU B 1 212 ? 17.328 -25.531 -27.938 1 94.75 212 GLU B C 1
ATOM 3821 O O . GLU B 1 212 ? 17.688 -26.422 -28.719 1 94.75 212 GLU B O 1
ATOM 3826 N N . MET B 1 213 ? 16.953 -25.75 -26.703 1 97.06 213 MET B N 1
ATOM 3827 C CA . MET B 1 213 ? 17.031 -27.094 -26.156 1 97.06 213 MET B CA 1
ATOM 3828 C C . MET B 1 213 ? 15.648 -27.625 -25.812 1 97.06 213 MET B C 1
ATOM 3830 O O . MET B 1 213 ? 14.711 -26.859 -25.625 1 97.06 213 MET B O 1
ATOM 3834 N N . SER B 1 214 ? 15.57 -28.891 -25.797 1 97.88 214 SER B N 1
ATOM 3835 C CA . SER B 1 214 ? 14.375 -29.625 -25.391 1 97.88 214 SER B CA 1
ATOM 3836 C C . SER B 1 214 ? 14.75 -30.938 -24.703 1 97.88 214 SER B C 1
ATOM 3838 O O . SER B 1 214 ? 15.75 -31.562 -25.062 1 97.88 214 SER B O 1
ATOM 3840 N N . LEU B 1 215 ? 13.969 -31.328 -23.766 1 97.75 215 LEU B N 1
ATOM 3841 C CA . LEU B 1 215 ? 14.219 -32.594 -23.109 1 97.75 215 LEU B CA 1
ATOM 3842 C C . LEU B 1 215 ? 13.984 -33.781 -24.062 1 97.75 215 LEU B C 1
ATOM 3844 O O . LEU B 1 215 ? 14.562 -34.844 -23.891 1 97.75 215 LEU B O 1
ATOM 3848 N N . ILE B 1 216 ? 13.109 -33.531 -25.031 1 98.12 216 ILE B N 1
ATOM 3849 C CA . ILE B 1 216 ? 12.758 -34.562 -26.016 1 98.12 216 ILE B CA 1
ATOM 3850 C C . ILE B 1 216 ? 13.023 -34.031 -27.422 1 98.12 216 ILE B C 1
ATOM 3852 O O . ILE B 1 216 ? 12.469 -33 -27.812 1 98.12 216 ILE B O 1
ATOM 3856 N N . GLU B 1 217 ? 13.805 -34.688 -28.125 1 97 217 GLU B N 1
ATOM 3857 C CA . GLU B 1 217 ? 14.188 -34.25 -29.469 1 97 217 GLU B CA 1
ATOM 3858 C C . GLU B 1 217 ? 13.555 -35.094 -30.547 1 97 217 GLU B C 1
ATOM 3860 O O . GLU B 1 217 ? 13.453 -34.688 -31.703 1 97 217 GLU B O 1
ATOM 3865 N N . ASP B 1 218 ? 13.195 -36.25 -30.203 1 98.06 218 ASP B N 1
ATOM 3866 C CA . ASP B 1 218 ? 12.641 -37.219 -31.156 1 98.06 218 ASP B CA 1
ATOM 3867 C C . ASP B 1 218 ? 11.117 -37.188 -31.141 1 98.06 218 ASP B C 1
ATOM 3869 O O . ASP B 1 218 ? 10.477 -37.625 -30.188 1 98.06 218 ASP B O 1
ATOM 3873 N N . PRO B 1 219 ? 10.5 -36.781 -32.219 1 98.25 219 PRO B N 1
ATOM 3874 C CA . PRO B 1 219 ? 9.039 -36.688 -32.312 1 98.25 219 PRO B CA 1
ATOM 3875 C C . PRO B 1 219 ? 8.367 -38.062 -32.094 1 98.25 219 PRO B C 1
ATOM 3877 O O . PRO B 1 219 ? 7.199 -38.094 -31.688 1 98.25 219 PRO B O 1
ATOM 3880 N N . ALA B 1 220 ? 9.109 -39.062 -32.281 1 97.94 220 ALA B N 1
ATOM 3881 C CA . ALA B 1 220 ? 8.539 -40.406 -32.156 1 97.94 220 ALA B CA 1
ATOM 3882 C C . ALA B 1 220 ? 8.164 -40.719 -30.719 1 97.94 220 ALA B C 1
ATOM 3884 O O . ALA B 1 220 ? 7.449 -41.688 -30.469 1 97.94 220 ALA B O 1
ATOM 3885 N N . TRP B 1 221 ? 8.633 -39.906 -29.844 1 98.19 221 TRP B N 1
ATOM 3886 C CA . TRP B 1 221 ? 8.344 -40.125 -28.422 1 98.19 221 TRP B CA 1
ATOM 3887 C C . TRP B 1 221 ? 6.902 -39.75 -28.094 1 98.19 221 TRP B C 1
ATOM 3889 O O . TRP B 1 221 ? 6.379 -40.125 -27.047 1 98.19 221 TRP B O 1
ATOM 3899 N N . PHE B 1 222 ? 6.266 -39 -29 1 98.31 222 PHE B N 1
ATOM 3900 C CA . PHE B 1 222 ? 4.93 -38.469 -28.734 1 98.31 222 PHE B CA 1
ATOM 3901 C C . PHE B 1 222 ? 3.883 -39.25 -29.531 1 98.31 222 PHE B C 1
ATOM 3903 O O . PHE B 1 222 ? 4.191 -39.844 -30.562 1 98.31 222 PHE B O 1
ATOM 3910 N N . HIS B 1 223 ? 2.693 -39.312 -29.031 1 97.44 223 HIS B N 1
ATOM 3911 C CA . HIS B 1 223 ? 1.548 -39.75 -29.812 1 97.44 223 HIS B CA 1
ATOM 3912 C C . HIS B 1 223 ? 0.546 -38.625 -30.031 1 97.44 223 HIS B C 1
ATOM 3914 O O . HIS B 1 223 ? 0.503 -37.688 -29.25 1 97.44 223 HIS B O 1
ATOM 3920 N N . GLU B 1 224 ? -0.275 -38.719 -30.969 1 96.44 224 GLU B N 1
ATOM 3921 C CA . GLU B 1 224 ? -1.095 -37.625 -31.469 1 96.44 224 GLU B CA 1
ATOM 3922 C C . GLU B 1 224 ? -2.158 -37.219 -30.453 1 96.44 224 GLU B C 1
ATOM 3924 O O . GLU B 1 224 ? -2.553 -36.062 -30.391 1 96.44 224 GLU B O 1
ATOM 3929 N N . ASP B 1 225 ? -2.559 -38.125 -29.578 1 95.88 225 ASP B N 1
ATOM 3930 C CA . ASP B 1 225 ? -3.73 -37.906 -28.734 1 95.88 225 ASP B CA 1
ATOM 3931 C C . ASP B 1 225 ? -3.33 -37.312 -27.375 1 95.88 225 ASP B C 1
ATOM 3933 O O . ASP B 1 225 ? -4.191 -37 -26.562 1 95.88 225 ASP B O 1
ATOM 3937 N N . MET B 1 226 ? -2.053 -37.125 -27.125 1 97.75 226 MET B N 1
ATOM 3938 C CA . MET B 1 226 ? -1.632 -36.562 -25.844 1 97.75 226 MET B CA 1
ATOM 3939 C C . MET B 1 226 ? -1.608 -35.031 -25.922 1 97.75 226 MET B C 1
ATOM 3941 O O . MET B 1 226 ? -1.709 -34.438 -27 1 97.75 226 MET B O 1
ATOM 3945 N N . ALA B 1 227 ? -1.609 -34.406 -24.781 1 98.44 227 ALA B N 1
ATOM 3946 C CA . ALA B 1 227 ? -1.298 -33 -24.688 1 98.44 227 ALA B CA 1
ATOM 3947 C C . ALA B 1 227 ? 0.15 -32.781 -24.266 1 98.44 227 ALA B C 1
ATOM 3949 O O . ALA B 1 227 ? 0.656 -33.469 -23.375 1 98.44 227 ALA B O 1
ATOM 3950 N N . VAL B 1 228 ? 0.818 -31.891 -24.953 1 98.75 228 VAL B N 1
ATOM 3951 C CA . VAL B 1 228 ? 2.18 -31.516 -24.594 1 98.75 228 VAL B CA 1
ATOM 3952 C C . VAL B 1 228 ? 2.207 -30.062 -24.125 1 98.75 228 VAL B C 1
ATOM 3954 O O . VAL B 1 228 ? 1.813 -29.156 -24.875 1 98.75 228 VAL B O 1
ATOM 3957 N N . CYS B 1 229 ? 2.633 -29.922 -22.875 1 98.44 229 CYS B N 1
ATOM 3958 C CA . CYS B 1 229 ? 2.65 -28.594 -22.25 1 98.44 229 CYS B CA 1
ATOM 3959 C C . CYS B 1 229 ? 4.066 -28.203 -21.875 1 98.44 229 CYS B C 1
ATOM 3961 O O . CYS B 1 229 ? 4.82 -29 -21.328 1 98.44 229 CYS B O 1
ATOM 3963 N N . ASP B 1 230 ? 4.414 -27.016 -22.188 1 98.38 230 ASP B N 1
ATOM 3964 C CA . ASP B 1 230 ? 5.629 -26.375 -21.703 1 98.38 230 ASP B CA 1
ATOM 3965 C C . ASP B 1 230 ? 5.289 -25.203 -20.781 1 98.38 230 ASP B C 1
ATOM 3967 O O . ASP B 1 230 ? 4.512 -24.312 -21.156 1 98.38 230 ASP B O 1
ATOM 3971 N N . ILE B 1 231 ? 5.91 -25.141 -19.594 1 97.25 231 ILE B N 1
ATOM 3972 C CA . ILE B 1 231 ? 5.555 -24.062 -18.688 1 97.25 231 ILE B CA 1
ATOM 3973 C C . ILE B 1 231 ? 6.219 -22.766 -19.141 1 97.25 231 ILE B C 1
ATOM 3975 O O . ILE B 1 231 ? 5.891 -21.688 -18.641 1 97.25 231 ILE B O 1
ATOM 3979 N N . VAL B 1 232 ? 7.199 -22.844 -20.047 1 96.12 232 VAL B N 1
ATOM 3980 C CA . VAL B 1 232 ? 7.855 -21.688 -20.641 1 96.12 232 VAL B CA 1
ATOM 3981 C C . VAL B 1 232 ? 6.898 -21 -21.609 1 96.12 232 VAL B C 1
ATOM 3983 O O . VAL B 1 232 ? 6.262 -21.656 -22.438 1 96.12 232 VAL B O 1
ATOM 3986 N N . TYR B 1 233 ? 6.719 -19.734 -21.484 1 92.44 233 TYR B N 1
ATOM 3987 C CA . TYR B 1 233 ? 5.836 -19.031 -22.406 1 92.44 233 TYR B CA 1
ATOM 3988 C C . TYR B 1 233 ? 6.605 -17.969 -23.172 1 92.44 233 TYR B C 1
ATOM 3990 O O . TYR B 1 233 ? 6.059 -17.328 -24.078 1 92.44 233 TYR B O 1
ATOM 3998 N N . ALA B 1 234 ? 7.867 -17.75 -22.766 1 89.5 234 ALA B N 1
ATOM 3999 C CA . ALA B 1 234 ? 8.797 -16.891 -23.5 1 89.5 234 ALA B CA 1
ATOM 4000 C C . ALA B 1 234 ? 10.109 -17.625 -23.781 1 89.5 234 ALA B C 1
ATOM 4002 O O . ALA B 1 234 ? 10.922 -17.812 -22.859 1 89.5 234 ALA B O 1
ATOM 4003 N N . PRO B 1 235 ? 10.336 -18 -25.031 1 93.31 235 PRO B N 1
ATOM 4004 C CA . PRO B 1 235 ? 9.586 -17.656 -26.25 1 93.31 235 PRO B CA 1
ATOM 4005 C C . PRO B 1 235 ? 8.195 -18.281 -26.281 1 93.31 235 PRO B C 1
ATOM 4007 O O . PRO B 1 235 ? 7.918 -19.219 -25.516 1 93.31 235 PRO B O 1
ATOM 4010 N N . ARG B 1 236 ? 7.352 -17.797 -27.156 1 93.88 236 ARG B N 1
ATOM 4011 C CA . ARG B 1 236 ? 5.969 -18.25 -27.234 1 93.88 236 ARG B CA 1
ATOM 4012 C C . ARG B 1 236 ? 5.898 -19.672 -27.797 1 93.88 236 ARG B C 1
ATOM 4014 O O . ARG B 1 236 ? 4.965 -20.422 -27.5 1 93.88 236 ARG B O 1
ATOM 4021 N N . THR B 1 237 ? 6.84 -19.984 -28.656 1 96.81 237 THR B N 1
ATOM 4022 C CA . THR B 1 237 ? 6.988 -21.328 -29.172 1 96.81 237 THR B CA 1
ATOM 4023 C C . THR B 1 237 ? 8.359 -21.906 -28.812 1 96.81 237 THR B C 1
ATOM 4025 O O . THR B 1 237 ? 9.383 -21.422 -29.297 1 96.81 237 THR B O 1
ATOM 4028 N N . THR B 1 238 ? 8.406 -22.922 -28.031 1 97.56 238 THR B N 1
ATOM 4029 C CA . THR B 1 238 ? 9.656 -23.531 -27.578 1 97.56 238 THR B CA 1
ATOM 4030 C C . THR B 1 238 ? 10.07 -24.656 -28.531 1 97.56 238 THR B C 1
ATOM 4032 O O . THR B 1 238 ? 9.281 -25.094 -29.375 1 97.56 238 THR B O 1
ATOM 4035 N N . LYS B 1 239 ? 11.281 -25.094 -28.375 1 98.12 239 LYS B N 1
ATOM 4036 C CA . LYS B 1 239 ? 11.75 -26.234 -29.156 1 98.12 239 LYS B CA 1
ATOM 4037 C C . LYS B 1 239 ? 10.914 -27.484 -28.891 1 98.12 239 LYS B C 1
ATOM 4039 O O . LYS B 1 239 ? 10.609 -28.25 -29.797 1 98.12 239 LYS B O 1
ATOM 4044 N N . LEU B 1 240 ? 10.523 -27.734 -27.656 1 98.5 240 LEU B N 1
ATOM 4045 C CA . LEU B 1 240 ? 9.664 -28.859 -27.297 1 98.5 240 LEU B CA 1
ATOM 4046 C C . LEU B 1 240 ? 8.375 -28.828 -28.109 1 98.5 240 LEU B C 1
ATOM 4048 O O . LEU B 1 240 ? 7.945 -29.859 -28.641 1 98.5 240 LEU B O 1
ATOM 4052 N N . MET B 1 241 ? 7.777 -27.703 -28.156 1 98.44 241 MET B N 1
ATOM 4053 C CA . MET B 1 241 ? 6.52 -27.547 -28.891 1 98.44 241 MET B CA 1
ATOM 4054 C C . MET B 1 241 ? 6.699 -27.859 -30.359 1 98.44 241 MET B C 1
ATOM 4056 O O . MET B 1 241 ? 5.832 -28.484 -30.984 1 98.44 241 MET B O 1
ATOM 4060 N N . LYS B 1 242 ? 7.816 -27.406 -30.922 1 98.19 242 LYS B N 1
ATOM 4061 C CA . LYS B 1 242 ? 8.102 -27.688 -32.344 1 98.19 242 LYS B CA 1
ATOM 4062 C C . LYS B 1 242 ? 8.227 -29.188 -32.562 1 98.19 242 LYS B C 1
ATOM 4064 O O . LYS B 1 242 ? 7.711 -29.719 -33.562 1 98.19 242 LYS B O 1
ATOM 4069 N N . VAL B 1 243 ? 8.953 -29.844 -31.703 1 98.38 243 VAL B N 1
ATOM 4070 C CA . VAL B 1 243 ? 9.133 -31.281 -31.812 1 98.38 243 VAL B CA 1
ATOM 4071 C C . VAL B 1 243 ? 7.781 -31.984 -31.703 1 98.38 243 VAL B C 1
ATOM 4073 O O . VAL B 1 243 ? 7.488 -32.906 -32.469 1 98.38 243 VAL B O 1
ATOM 4076 N N . ALA B 1 244 ? 6.93 -31.578 -30.766 1 98.62 244 ALA B N 1
ATOM 4077 C CA . ALA B 1 244 ? 5.605 -32.156 -30.578 1 98.62 244 ALA B CA 1
ATOM 4078 C C . ALA B 1 244 ? 4.734 -31.969 -31.812 1 98.62 244 ALA B C 1
ATOM 4080 O O . ALA B 1 244 ? 3.982 -32.875 -32.188 1 98.62 244 ALA B O 1
ATOM 4081 N N . LYS B 1 245 ? 4.816 -30.797 -32.406 1 98.06 245 LYS B N 1
ATOM 4082 C CA . LYS B 1 245 ? 4.043 -30.516 -33.625 1 98.06 245 LYS B CA 1
ATOM 4083 C C . LYS B 1 245 ? 4.465 -31.422 -34.781 1 98.06 245 LYS B C 1
ATOM 4085 O O . LYS B 1 245 ? 3.629 -31.844 -35.562 1 98.06 245 LYS B O 1
ATOM 4090 N N . LYS B 1 246 ? 5.742 -31.656 -34.844 1 97.81 246 LYS B N 1
ATOM 4091 C CA . LYS B 1 246 ? 6.246 -32.562 -35.875 1 97.81 246 LYS B CA 1
ATOM 4092 C C . LYS B 1 246 ? 5.652 -33.969 -35.719 1 97.81 246 LYS B C 1
ATOM 4094 O O . LYS B 1 246 ? 5.543 -34.719 -36.688 1 97.81 246 LYS B O 1
ATOM 4099 N N . ALA B 1 247 ? 5.301 -34.281 -34.531 1 97.75 247 ALA B N 1
ATOM 4100 C CA . ALA B 1 247 ? 4.703 -35.562 -34.219 1 97.75 247 ALA B CA 1
ATOM 4101 C C . ALA B 1 247 ? 3.188 -35.531 -34.375 1 97.75 247 ALA B C 1
ATOM 4103 O O . ALA B 1 247 ? 2.492 -36.5 -34.031 1 97.75 247 ALA B O 1
ATOM 4104 N N . ASN B 1 248 ? 2.611 -34.375 -34.781 1 97.81 248 ASN B N 1
ATOM 4105 C CA . ASN B 1 248 ? 1.189 -34.156 -35 1 97.81 248 ASN B CA 1
ATOM 4106 C C . ASN B 1 248 ? 0.39 -34.219 -33.688 1 97.81 248 ASN B C 1
ATOM 4108 O O . ASN B 1 248 ? -0.753 -34.688 -33.688 1 97.81 248 ASN B O 1
ATOM 4112 N N . VAL B 1 249 ? 1.004 -33.938 -32.594 1 98.19 249 VAL B N 1
ATOM 4113 C CA . VAL B 1 249 ? 0.289 -33.844 -31.344 1 98.19 249 VAL B CA 1
ATOM 4114 C C . VAL B 1 249 ? -0.849 -32.844 -31.469 1 98.19 249 VAL B C 1
ATOM 4116 O O . VAL B 1 249 ? -0.648 -31.734 -31.969 1 98.19 249 VAL B O 1
ATOM 4119 N N . ARG B 1 250 ? -1.958 -33.156 -31.031 1 95.38 250 ARG B N 1
ATOM 4120 C CA . ARG B 1 250 ? -3.146 -32.344 -31.25 1 95.38 250 ARG B CA 1
ATOM 4121 C C . ARG B 1 250 ? -3.127 -31.094 -30.359 1 95.38 250 ARG B C 1
ATOM 4123 O O . ARG B 1 250 ? -3.537 -30.016 -30.797 1 95.38 250 ARG B O 1
ATOM 4130 N N . HIS B 1 251 ? -2.725 -31.281 -29.109 1 97.31 251 HIS B N 1
ATOM 4131 C CA . HIS B 1 251 ? -2.727 -30.188 -28.141 1 97.31 251 HIS B CA 1
ATOM 4132 C C . HIS B 1 251 ? -1.309 -29.844 -27.703 1 97.31 251 HIS B C 1
ATOM 4134 O O . HIS B 1 251 ? -0.675 -30.609 -26.984 1 97.31 251 HIS B O 1
ATOM 4140 N N . VAL B 1 252 ? -0.836 -28.719 -28.141 1 98.19 252 VAL B N 1
ATOM 4141 C CA . VAL B 1 252 ? 0.47 -28.203 -27.766 1 98.19 252 VAL B CA 1
ATOM 4142 C C . VAL B 1 252 ? 0.31 -26.812 -27.156 1 98.19 252 VAL B C 1
ATOM 4144 O O . VAL B 1 252 ? -0.171 -25.891 -27.812 1 98.19 252 VAL B O 1
ATOM 4147 N N . ILE B 1 253 ? 0.699 -26.734 -25.875 1 96.88 253 ILE B N 1
ATOM 4148 C CA . ILE B 1 253 ? 0.352 -25.531 -25.109 1 96.88 253 ILE B CA 1
ATOM 4149 C C . ILE B 1 253 ? 1.6 -24.984 -24.438 1 96.88 253 ILE B C 1
ATOM 4151 O O . ILE B 1 253 ? 2.418 -25.734 -23.906 1 96.88 253 ILE B O 1
ATOM 4155 N N . ASN B 1 254 ? 1.773 -23.688 -24.438 1 96.88 254 ASN B N 1
ATOM 4156 C CA . ASN B 1 254 ? 2.854 -23.062 -23.672 1 96.88 254 ASN B CA 1
ATOM 4157 C C . ASN B 1 254 ? 2.383 -22.625 -22.297 1 96.88 254 ASN B C 1
ATOM 4159 O O . ASN B 1 254 ? 1.281 -22.984 -21.859 1 96.88 254 ASN B O 1
ATOM 4163 N N . GLY B 1 255 ? 3.195 -21.859 -21.578 1 96.62 255 GLY B N 1
ATOM 4164 C CA . GLY B 1 255 ? 2.971 -21.594 -20.172 1 96.62 255 GLY B CA 1
ATOM 4165 C C . GLY B 1 255 ? 2.096 -20.375 -19.938 1 96.62 255 GLY B C 1
ATOM 4166 O O . GLY B 1 255 ? 1.771 -20.047 -18.797 1 96.62 255 GLY B O 1
ATOM 4167 N N . LEU B 1 256 ? 1.66 -19.672 -20.938 1 94.69 256 LEU B N 1
ATOM 4168 C CA . LEU B 1 256 ? 0.925 -18.422 -20.781 1 94.69 256 LEU B CA 1
ATOM 4169 C C . LEU B 1 256 ? -0.394 -18.656 -20.047 1 94.69 256 LEU B C 1
ATOM 4171 O O . LEU B 1 256 ? -0.75 -17.891 -19.141 1 94.69 256 LEU B O 1
ATOM 4175 N N . GLY B 1 257 ? -1.125 -19.703 -20.438 1 95.5 257 GLY B N 1
ATOM 4176 C CA . GLY B 1 257 ? -2.367 -20.031 -19.75 1 95.5 257 GLY B CA 1
ATOM 4177 C C . GLY B 1 257 ? -2.191 -20.266 -18.266 1 95.5 257 GLY B C 1
ATOM 4178 O O . GLY B 1 257 ? -3.004 -19.797 -17.453 1 95.5 257 GLY B O 1
ATOM 4179 N N . MET B 1 258 ? -1.136 -20.969 -17.938 1 96.94 258 MET B N 1
ATOM 4180 C CA . MET B 1 258 ? -0.849 -21.234 -16.531 1 96.94 258 MET B CA 1
ATOM 4181 C C . MET B 1 258 ? -0.62 -19.953 -15.758 1 96.94 258 MET B C 1
ATOM 4183 O O . MET B 1 258 ? -1.16 -19.766 -14.664 1 96.94 258 MET B O 1
ATOM 4187 N N . VAL B 1 259 ? 0.128 -19 -16.344 1 94.81 259 VAL B N 1
ATOM 4188 C CA . VAL B 1 259 ? 0.451 -17.734 -15.703 1 94.81 259 VAL B CA 1
ATOM 4189 C C . VAL B 1 259 ? -0.824 -16.906 -15.508 1 94.81 259 VAL B C 1
ATOM 4191 O O . VAL B 1 259 ? -1.056 -16.375 -14.422 1 94.81 259 VAL B O 1
ATOM 4194 N N . LEU B 1 260 ? -1.677 -16.859 -16.484 1 96.19 260 LEU B N 1
ATOM 4195 C CA . LEU B 1 260 ? -2.91 -16.094 -16.422 1 96.19 260 LEU B CA 1
ATOM 4196 C C . LEU B 1 260 ? -3.891 -16.703 -15.43 1 96.19 260 LEU B C 1
ATOM 4198 O O . LEU B 1 260 ? -4.477 -15.984 -14.617 1 96.19 260 LEU B O 1
ATOM 4202 N N . ASN B 1 261 ? -3.943 -17.984 -15.461 1 97.94 261 ASN B N 1
ATOM 4203 C CA . ASN B 1 261 ? -4.953 -18.656 -14.648 1 97.94 261 ASN B CA 1
ATOM 4204 C C . ASN B 1 261 ? -4.547 -18.703 -13.18 1 97.94 261 ASN B C 1
ATOM 4206 O O . ASN B 1 261 ? -5.402 -18.672 -12.289 1 97.94 261 ASN B O 1
ATOM 4210 N N . GLN B 1 262 ? -3.271 -18.828 -12.883 1 98 262 GLN B N 1
ATOM 4211 C CA . GLN B 1 262 ? -2.879 -18.766 -11.477 1 98 262 GLN B CA 1
ATOM 4212 C C . GLN B 1 262 ? -3.211 -17.391 -10.883 1 98 262 GLN B C 1
ATOM 4214 O O . GLN B 1 262 ? -3.635 -17.297 -9.727 1 98 262 GLN B O 1
ATOM 4219 N N . GLY B 1 263 ? -3.006 -16.312 -11.68 1 98.06 263 GLY B N 1
ATOM 4220 C CA . GLY B 1 263 ? -3.412 -14.984 -11.258 1 98.06 263 GLY B CA 1
ATOM 4221 C C . GLY B 1 263 ? -4.914 -14.844 -11.094 1 98.06 263 GLY B C 1
ATOM 4222 O O . GLY B 1 263 ? -5.383 -14.219 -10.141 1 98.06 263 GLY B O 1
ATOM 4223 N N . ALA B 1 264 ? -5.613 -15.445 -12.039 1 98.56 264 ALA B N 1
ATOM 4224 C CA . ALA B 1 264 ? -7.074 -15.398 -11.984 1 98.56 264 ALA B CA 1
ATOM 4225 C C . ALA B 1 264 ? -7.598 -16.109 -10.742 1 98.56 264 ALA B C 1
ATOM 4227 O O . ALA B 1 264 ? -8.57 -15.664 -10.133 1 98.56 264 ALA B O 1
ATOM 4228 N N . ALA B 1 265 ? -6.969 -17.188 -10.422 1 98.75 265 ALA B N 1
ATOM 4229 C CA . ALA B 1 265 ? -7.359 -17.922 -9.219 1 98.75 265 ALA B CA 1
ATOM 4230 C C . ALA B 1 265 ? -7.137 -17.062 -7.969 1 98.75 265 ALA B C 1
ATOM 4232 O O . ALA B 1 265 ? -7.996 -17.016 -7.086 1 98.75 265 ALA B O 1
ATOM 4233 N N . ALA B 1 266 ? -5.996 -16.453 -7.859 1 98.88 266 ALA B N 1
ATOM 4234 C CA . ALA B 1 266 ? -5.73 -15.547 -6.742 1 98.88 266 ALA B CA 1
ATOM 4235 C C . ALA B 1 266 ? -6.758 -14.422 -6.691 1 98.88 266 ALA B C 1
ATOM 4237 O O . ALA B 1 266 ? -7.289 -14.109 -5.621 1 98.88 266 ALA B O 1
ATOM 4238 N N . PHE B 1 267 ? -7.023 -13.844 -7.863 1 98.88 267 PHE B N 1
ATOM 4239 C CA . PHE B 1 267 ? -8.008 -12.773 -7.988 1 98.88 267 PHE B CA 1
ATOM 4240 C C . PHE B 1 267 ? -9.359 -13.203 -7.426 1 98.88 267 PHE B C 1
ATOM 4242 O O . PHE B 1 267 ? -9.992 -12.461 -6.684 1 98.88 267 PHE B O 1
ATOM 4249 N N . GLU B 1 268 ? -9.766 -14.375 -7.793 1 98.81 268 GLU B N 1
ATOM 4250 C CA . GLU B 1 268 ? -11.062 -14.867 -7.34 1 98.81 268 GLU B CA 1
ATOM 4251 C C . GLU B 1 268 ? -11.078 -15.07 -5.828 1 98.81 268 GLU B C 1
ATOM 4253 O O . GLU B 1 268 ? -12.102 -14.82 -5.18 1 98.81 268 GLU B O 1
ATOM 4258 N N . LEU B 1 269 ? -10.008 -15.547 -5.285 1 98.88 269 LEU B N 1
ATOM 4259 C CA . LEU B 1 269 ? -9.898 -15.727 -3.844 1 98.88 269 LEU B CA 1
ATOM 4260 C C . LEU B 1 269 ? -10.055 -14.398 -3.111 1 98.88 269 LEU B C 1
ATOM 4262 O O . LEU B 1 269 ? -10.648 -14.352 -2.029 1 98.88 269 LEU B O 1
ATOM 4266 N N . TRP B 1 270 ? -9.578 -13.289 -3.652 1 98.88 270 TRP B N 1
ATOM 4267 C CA . TRP B 1 270 ? -9.602 -11.977 -3.012 1 98.88 270 TRP B CA 1
ATOM 4268 C C . TRP B 1 270 ? -10.93 -11.273 -3.258 1 98.88 270 TRP B C 1
ATOM 4270 O O . TRP B 1 270 ? -11.461 -10.594 -2.371 1 98.88 270 TRP B O 1
ATOM 4280 N N . CYS B 1 271 ? -11.5 -11.469 -4.508 1 98.5 271 CYS B N 1
ATOM 4281 C CA . CYS B 1 271 ? -12.562 -10.578 -4.957 1 98.5 271 CYS B CA 1
ATOM 4282 C C . CYS B 1 271 ? -13.898 -11.312 -5.02 1 98.5 271 CYS B C 1
ATOM 4284 O O . CYS B 1 271 ? -14.945 -10.68 -5.16 1 98.5 271 CYS B O 1
ATOM 4286 N N . ASN B 1 272 ? -13.883 -12.641 -4.949 1 98 272 ASN B N 1
ATOM 4287 C CA . ASN B 1 272 ? -15.07 -13.477 -5.031 1 98 272 ASN B CA 1
ATOM 4288 C C . ASN B 1 272 ? -15.805 -13.281 -6.355 1 98 272 ASN B C 1
ATOM 4290 O O . ASN B 1 272 ? -17.031 -13.203 -6.387 1 98 272 ASN B O 1
ATOM 4294 N N . GLN B 1 273 ? -15.047 -13.023 -7.406 1 97.56 273 GLN B N 1
ATOM 4295 C CA . GLN B 1 273 ? -15.531 -12.953 -8.781 1 97.56 273 GLN B CA 1
ATOM 4296 C C . GLN B 1 273 ? -14.43 -13.328 -9.773 1 97.56 273 GLN B C 1
ATOM 4298 O O . GLN B 1 273 ? -13.242 -13.281 -9.43 1 97.56 273 GLN B O 1
ATOM 4303 N N . LYS B 1 274 ? -14.805 -13.664 -10.969 1 98.12 274 LYS B N 1
ATOM 4304 C CA . LYS B 1 274 ? -13.844 -14.109 -11.969 1 98.12 274 LYS B CA 1
ATOM 4305 C C . LYS B 1 274 ? -13.078 -12.922 -12.555 1 98.12 274 LYS B C 1
ATOM 4307 O O . LYS B 1 274 ? -13.648 -11.859 -12.797 1 98.12 274 LYS B O 1
ATOM 4312 N N . MET B 1 275 ? -11.844 -13.109 -12.695 1 98.25 275 MET B N 1
ATOM 4313 C CA . MET B 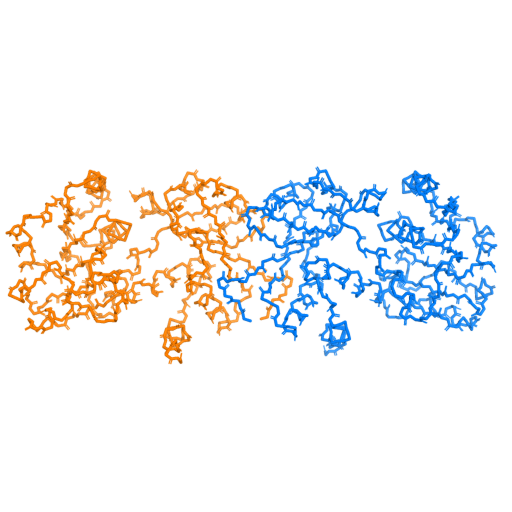1 275 ? -11.039 -12.125 -13.414 1 98.25 275 MET B CA 1
ATOM 4314 C C . MET B 1 275 ? -11.43 -12.07 -14.891 1 98.25 275 MET B C 1
ATOM 4316 O O . MET B 1 275 ? -11.672 -13.109 -15.508 1 98.25 275 MET B O 1
ATOM 4320 N N . PRO B 1 276 ? -11.578 -10.945 -15.477 1 97.94 276 PRO B N 1
ATOM 4321 C CA . PRO B 1 276 ? -11.781 -10.867 -16.922 1 97.94 276 PRO B CA 1
ATOM 4322 C C . PRO B 1 276 ? -10.523 -11.227 -17.719 1 97.94 276 PRO B C 1
ATOM 4324 O O . PRO B 1 276 ? -9.867 -10.344 -18.281 1 97.94 276 PRO B O 1
ATOM 4327 N N . ILE B 1 277 ? -10.266 -12.391 -17.891 1 95.81 277 ILE B N 1
ATOM 4328 C CA . ILE B 1 277 ? -8.984 -12.945 -18.328 1 95.81 277 ILE B CA 1
ATOM 4329 C C . ILE B 1 277 ? -8.688 -12.477 -19.75 1 95.81 277 ILE B C 1
ATOM 4331 O O . ILE B 1 277 ? -7.559 -12.078 -20.062 1 95.81 277 ILE B O 1
ATOM 4335 N N . GLU B 1 278 ? -9.633 -12.562 -20.656 1 94.88 278 GLU B N 1
ATOM 4336 C CA . GLU B 1 278 ? -9.406 -12.18 -22.047 1 94.88 278 GLU B CA 1
ATOM 4337 C C . GLU B 1 278 ? -9.031 -10.703 -22.156 1 94.88 278 GLU B C 1
ATOM 4339 O O . GLU B 1 278 ? -8.148 -10.336 -22.938 1 94.88 278 GLU B O 1
ATOM 4344 N N . TYR B 1 279 ? -9.711 -9.922 -21.375 1 96.12 279 TYR B N 1
ATOM 4345 C CA . TYR B 1 279 ? -9.406 -8.5 -21.344 1 96.12 279 TYR B CA 1
ATOM 4346 C C . TYR B 1 279 ? -7.984 -8.258 -20.844 1 96.12 279 TYR B C 1
ATOM 4348 O O . TYR B 1 279 ? -7.219 -7.512 -21.453 1 96.12 279 TYR B O 1
ATOM 4356 N N . VAL B 1 280 ? -7.672 -8.945 -19.766 1 95.38 280 VAL B N 1
ATOM 4357 C CA . VAL B 1 280 ? -6.363 -8.781 -19.141 1 95.38 280 VAL B CA 1
ATOM 4358 C C . VAL B 1 280 ? -5.27 -9.258 -20.109 1 95.38 280 VAL B C 1
ATOM 4360 O O . VAL B 1 280 ? -4.234 -8.602 -20.25 1 95.38 280 VAL B O 1
ATOM 4363 N N . LYS B 1 281 ? -5.508 -10.398 -20.672 1 93.62 281 LYS B N 1
ATOM 4364 C CA . LYS B 1 281 ? -4.562 -10.938 -21.641 1 93.62 281 LYS B CA 1
ATOM 4365 C C . LYS B 1 281 ? -4.242 -9.922 -22.734 1 93.62 281 LYS B C 1
ATOM 4367 O O . LYS B 1 281 ? -3.074 -9.688 -23.047 1 93.62 281 LYS B O 1
ATOM 4372 N N . LYS B 1 282 ? -5.203 -9.312 -23.297 1 93.38 282 LYS B N 1
ATOM 4373 C CA . LYS B 1 282 ? -5.039 -8.32 -24.359 1 93.38 282 LYS B CA 1
ATOM 4374 C C . LYS B 1 282 ? -4.293 -7.094 -23.844 1 93.38 282 LYS B C 1
ATOM 4376 O O . LYS B 1 282 ? -3.418 -6.562 -24.531 1 93.38 282 LYS B O 1
ATOM 4381 N N . GLN B 1 283 ? -4.598 -6.684 -22.641 1 91.25 283 GLN B N 1
ATOM 4382 C CA . GLN B 1 283 ? -4.039 -5.457 -22.094 1 91.25 283 GLN B CA 1
ATOM 4383 C C . GLN B 1 283 ? -2.566 -5.633 -21.734 1 91.25 283 GLN B C 1
ATOM 4385 O O . GLN B 1 283 ? -1.771 -4.703 -21.875 1 91.25 283 GLN B O 1
ATOM 4390 N N . VAL B 1 284 ? -2.25 -6.832 -21.266 1 88.56 284 VAL B N 1
ATOM 4391 C CA . VAL B 1 284 ? -0.963 -6.992 -20.609 1 88.56 284 VAL B CA 1
ATOM 4392 C C . VAL B 1 284 ? -0.013 -7.789 -21.5 1 88.56 284 VAL B C 1
ATOM 4394 O O . VAL B 1 284 ? 1.199 -7.562 -21.484 1 88.56 284 VAL B O 1
ATOM 4397 N N . PHE B 1 285 ? -0.471 -8.641 -22.328 1 83.31 285 PHE B N 1
ATOM 4398 C CA . PHE B 1 285 ? 0.411 -9.57 -23.016 1 83.31 285 PHE B CA 1
ATOM 4399 C C . PHE B 1 285 ? 0.421 -9.281 -24.516 1 83.31 285 PHE B C 1
ATOM 4401 O O . PHE B 1 285 ? 1.361 -9.656 -25.219 1 83.31 285 PHE B O 1
ATOM 4408 N N . ASP B 1 286 ? -0.711 -8.852 -25.062 1 75.69 286 ASP B N 1
ATOM 4409 C CA . ASP B 1 286 ? -0.71 -8.57 -26.484 1 75.69 286 ASP B CA 1
ATOM 4410 C C . ASP B 1 286 ? 0.003 -7.254 -26.797 1 75.69 286 ASP B C 1
ATOM 4412 O O . ASP B 1 286 ? 0.591 -7.094 -27.859 1 75.69 286 ASP B O 1
ATOM 4416 N N . GLU B 1 287 ? -0.206 -6.168 -25.969 1 54.72 287 GLU B N 1
ATOM 4417 C CA . GLU B 1 287 ? 0.389 -4.883 -26.328 1 54.72 287 GLU B CA 1
ATOM 4418 C C . GLU B 1 287 ? 1.904 -4.906 -26.141 1 54.72 287 GLU B C 1
ATOM 4420 O O . GLU B 1 287 ? 2.586 -3.922 -26.422 1 54.72 287 GLU B O 1
ATOM 4425 N N . VAL B 1 288 ? 2.535 -5.641 -25.422 1 43.12 288 VAL B N 1
ATOM 4426 C CA . VAL B 1 288 ? 3.979 -5.461 -25.312 1 43.12 288 VAL B CA 1
ATOM 4427 C C . VAL B 1 288 ? 4.602 -5.508 -26.719 1 43.12 288 VAL B C 1
ATOM 4429 O O . VAL B 1 288 ? 5.824 -5.484 -26.859 1 43.12 288 VAL B O 1
ATOM 4432 N N . LYS B 1 289 ? 4.059 -5.785 -27.797 1 36.66 289 LYS B N 1
ATOM 4433 C CA . LYS B 1 289 ? 4.742 -5.613 -29.078 1 36.66 289 LYS B CA 1
ATOM 4434 C C . LYS B 1 289 ? 4.938 -4.133 -29.406 1 36.66 289 LYS B C 1
ATOM 4436 O O . LYS B 1 289 ? 5.32 -3.781 -30.516 1 36.66 289 LYS B O 1
ATOM 4441 N N . MET B 1 290 ? 4.453 -3.1 -28.609 1 28.61 290 MET B N 1
ATOM 4442 C CA . MET B 1 290 ? 5.008 -1.943 -29.297 1 28.61 290 MET B CA 1
ATOM 4443 C C . MET B 1 290 ? 6.523 -1.885 -29.141 1 28.61 290 MET B C 1
ATOM 4445 O O . MET B 1 290 ? 7.043 -2.127 -28.047 1 28.61 290 MET B O 1
#

Secondary structure (DSSP, 8-state):
---TTPEEEEEEESS-TT-SHHHHHHHHHHHHT--EEEEEEE--TTTHHHHHHHHHHTT--EEEE-TT-TTGGGGG-SEE-HHHHHHT--SEEEEETTEEEEE--HHHHHHHHHHHTT---TT-EEEEE--SHHHHHHHHHHHHTT-SEEEEEE-SSHHHHHHHHHHHHHHHHSS-EEEEEETT-HHHHHHHHHT-SEEEE-SSTTSTTSTT--S---GGG--TTSEEEES--SSSS-HHHHHHHHTT-SEEE-SHHHHHHHHHHHHHHHHSS---HHHHHIIIIIGGG-/---TTPEEEEEEESS-TT-SHHHHHHHHHHHHT--EEEEEEE--TTTHHHHHHHHHHTT--EEEE-TTSTTGGGGG-SEE-HHHHHHT--SEEEEETTEEEEE--HHHHHHHHHHHTT---TT-EEEEE--SHHHHHHHHHHHHTT-SEEEEEE-SSHHHHHHHHHHHHHHHHSS-EEEEEETT-HHHHHHHHHT-SEEEE-SSTTSTTSTT--S---GGG--TTSEEEES--SSSS-HHHHHHHHTT-SEEE-SHHHHHHHHHHHHHHHHSS---HHHHHIIIIIGGG-

Foldseek 3Di:
DADPPEAEEEEEEPPWVPDLLQLLLVLLCVVVVNRYHYYYDHHALVCLLVVLVCCQVVVHQWYFYDPPCFQSCLVVAQEEDPLCVLLNGFGIWGDDNRHTYGYQLLLVLVQVLCVVVVHDLAQFEEEEEDQPPNRLSNVQVSQVRHHQEYEYEYAPDPSQVVVVSSQVSSVVPGNHRYDYDYLVPVVVSLVSQVRHQEYEYPDCQCPPPNVQDDSDQALVSHAQRHAYEYLACVVVAGNSLVSVVVNNHPHYHYNPSSVLRSSQVSSCSSPVDGGPSVSSCCSRPVPVVD/DADPPEAEEEEEEPPWVPDLLQLLLVLLCVVVVNRYHYYYDHHALVCLLVVLVCCQVVVHQWYFYDPPCFQSCLVVAQEEDPLCVLLSGFGIWGDDNRHTYGYQLLLVLVQVLCVVVVHDLAQFEEEEEDQPPNRLSNVQVSQVRHHQEYEYEYAPDPSQVVVVSSQVSSVVPGNHRYDYDYLVPVVVSLVSQVRHQEYEYPDCQCPPPNVQDDSDQALVSHAQRHAYEYLACVVVAGNSQVSVVVNNHPHYHYNPSSVLRSSQVSSCSSPVDGGPSVSSCCSRPVPVVD

Nearest PDB structures (foldseek):
  3tnl-assembly1_B  TM=9.842E-01  e=2.702E-40  Listeria monocytogenes EGD-e
  1o9b-assembly2_B  TM=9.826E-01  e=1.318E-38  Escherichia coli
  3t4e-assembly1_B  TM=9.826E-01  e=1.668E-38  Salmonella enterica subsp. enterica serovar Typhimurium
  3fbt-assembly2_C  TM=8.640E-01  e=8.914E-22  Clostridium acetobutylicum
  3sef-assembly2_C  TM=8.832E-01  e=1.694E-20  Vibrio cholerae O1 biovar El Tor str. N16961

pLDDT: mean 96.24, std 7.21, range [28.56, 99.0]

InterPro domains:
  IPR011342 Shikimate dehydrogenase [TIGR00507] (8-287)
  IPR013708 Shikimate dehydrogenase substrate binding, N-terminal [PF08501] (11-93)
  IPR022893 Shikimate dehydrogenase family [MF_00222] (6-286)
  IPR022893 Shikimate dehydrogenase family [PTHR21089] (2-281)
  IPR036291 NAD(P)-binding domain superfamily [SSF51735] (106-286)
  IPR041121 SDH, C-terminal [PF18317] (255-284)
  IPR046346 Aminoacid dehydrogenase-like, N-terminal domain superfamily [SSF53223] (2-105)

Organism: Ligilactobacillus ruminis (strain ATCC 27782 / RF3) (NCBI:txid1069534)